Protein AF-0000000069286646 (afdb_homodimer)

Structure (mmCIF, N/CA/C/O backbone):
data_AF-0000000069286646-model_v1
#
loop_
_entity.id
_entity.type
_entity.pdbx_description
1 polymer 'PARP catalytic domain-containing protein'
#
loop_
_atom_site.group_PDB
_atom_site.id
_atom_site.type_symbol
_atom_site.label_atom_id
_atom_site.label_alt_id
_atom_site.label_comp_id
_atom_site.label_asym_id
_atom_site.label_entity_id
_atom_site.label_seq_id
_atom_site.pdbx_PDB_ins_code
_atom_site.Cartn_x
_atom_site.Cartn_y
_atom_site.Cartn_z
_atom_site.occupancy
_atom_site.B_iso_or_equiv
_atom_site.auth_seq_id
_atom_site.auth_comp_id
_atom_site.auth_asym_id
_atom_site.auth_atom_id
_atom_site.pdbx_PDB_model_num
ATOM 1 N N . MET A 1 1 ? -66.562 4.367 2.555 1 29.69 1 MET A N 1
ATOM 2 C CA . MET A 1 1 ? -65.75 4.316 1.352 1 29.69 1 MET A CA 1
ATOM 3 C C . MET A 1 1 ? -64.25 4.445 1.699 1 29.69 1 MET A C 1
ATOM 5 O O . MET A 1 1 ? -63.844 5.438 2.305 1 29.69 1 MET A O 1
ATOM 9 N N . PRO A 1 2 ? -63.5 3.375 1.926 1 36.94 2 PRO A N 1
ATOM 10 C CA . PRO A 1 2 ? -62.188 3.35 2.562 1 36.94 2 PRO A CA 1
ATOM 11 C C . PRO A 1 2 ? -61.094 4.027 1.721 1 36.94 2 PRO A C 1
ATOM 13 O O . PRO A 1 2 ? -61.25 4.113 0.497 1 36.94 2 PRO A O 1
ATOM 16 N N . PRO A 1 3 ? -60.281 4.988 2.328 1 35.75 3 PRO A N 1
ATOM 17 C CA . PRO A 1 3 ? -59.344 5.766 1.543 1 35.75 3 PRO A CA 1
ATOM 18 C C . PRO A 1 3 ? -58.375 4.887 0.729 1 35.75 3 PRO A C 1
ATOM 20 O O . PRO A 1 3 ? -58.156 3.727 1.084 1 35.75 3 PRO A O 1
ATOM 23 N N . SER A 1 4 ? -58.281 5.164 -0.594 1 30.3 4 SER A N 1
ATOM 24 C CA . SER A 1 4 ? -57.438 4.504 -1.596 1 30.3 4 SER A CA 1
ATOM 25 C C . SER A 1 4 ? -55.969 4.469 -1.164 1 30.3 4 SER A C 1
ATOM 27 O O . SER A 1 4 ? -55.469 5.449 -0.625 1 30.3 4 SER A O 1
ATOM 29 N N . LYS A 1 5 ? -55.375 3.225 -0.981 1 33.16 5 LYS A N 1
ATOM 30 C CA . LYS A 1 5 ? -54 2.873 -0.742 1 33.16 5 LYS A CA 1
ATOM 31 C C . LYS A 1 5 ? -53.062 3.59 -1.722 1 33.16 5 LYS A C 1
ATOM 33 O O . LYS A 1 5 ? -53.188 3.432 -2.938 1 33.16 5 LYS A O 1
ATOM 38 N N . GLY A 1 6 ? -52.625 4.828 -1.376 1 28.7 6 GLY A N 1
ATOM 39 C CA . GLY A 1 6 ? -51.656 5.543 -2.18 1 28.7 6 GLY A CA 1
ATOM 40 C C . GLY A 1 6 ? -50.469 4.684 -2.58 1 28.7 6 GLY A C 1
ATOM 41 O O . GLY A 1 6 ? -49.938 3.922 -1.766 1 28.7 6 GLY A O 1
ATOM 42 N N . GLU A 1 7 ? -50.375 4.27 -3.869 1 31.58 7 GLU A N 1
ATOM 43 C CA . GLU A 1 7 ? -49.281 3.564 -4.543 1 31.58 7 GLU A CA 1
ATOM 44 C C . GLU A 1 7 ? -47.938 4.219 -4.246 1 31.58 7 GLU A C 1
ATOM 46 O O . GLU A 1 7 ? -47.719 5.395 -4.551 1 31.58 7 GLU A O 1
ATOM 51 N N . ASN A 1 8 ? -47.312 3.914 -3.111 1 29.62 8 ASN A N 1
ATOM 52 C CA . ASN A 1 8 ? -45.938 4.289 -2.879 1 29.62 8 ASN A CA 1
ATOM 53 C C . ASN A 1 8 ? -45.062 3.961 -4.082 1 29.62 8 ASN A C 1
ATOM 55 O O . ASN A 1 8 ? -44.938 2.799 -4.477 1 29.62 8 ASN A O 1
ATOM 59 N N . GLY A 1 9 ? -45 4.844 -5.098 1 28.73 9 GLY A N 1
ATOM 60 C CA . GLY A 1 9 ? -44.094 4.75 -6.234 1 28.73 9 GLY A CA 1
ATOM 61 C C . GLY A 1 9 ? -42.688 4.375 -5.84 1 28.73 9 GLY A C 1
ATOM 62 O O . GLY A 1 9 ? -42.062 5.043 -5.008 1 28.73 9 GLY A O 1
ATOM 63 N N . ALA A 1 10 ? -42.344 3.086 -5.859 1 32.06 10 ALA A N 1
ATOM 64 C CA . ALA A 1 10 ? -40.969 2.58 -5.738 1 32.06 10 ALA A CA 1
ATOM 65 C C . ALA A 1 10 ? -40 3.402 -6.582 1 32.06 10 ALA A C 1
ATOM 67 O O . ALA A 1 10 ? -40.219 3.557 -7.789 1 32.06 10 ALA A O 1
ATOM 68 N N . GLN A 1 11 ? -39.469 4.434 -6.027 1 28.91 11 GLN A N 1
ATOM 69 C CA . GLN A 1 11 ? -38.438 5.168 -6.734 1 28.91 11 GLN A CA 1
ATOM 70 C C . GLN A 1 11 ? -37.469 4.219 -7.434 1 28.91 11 GLN A C 1
ATOM 72 O O . GLN A 1 11 ? -37.062 3.195 -6.871 1 28.91 11 GLN A O 1
ATOM 77 N N . PRO A 1 12 ? -37.406 4.199 -8.758 1 31.78 12 PRO A N 1
ATOM 78 C CA . PRO A 1 12 ? -36.5 3.352 -9.508 1 31.78 12 PRO A CA 1
ATOM 79 C C . PRO A 1 12 ? -35.062 3.402 -8.961 1 31.78 12 PRO A C 1
ATOM 81 O O . PRO A 1 12 ? -34.594 4.469 -8.562 1 31.78 12 PRO A O 1
ATOM 84 N N . HIS A 1 13 ? -34.594 2.436 -8.258 1 32.22 13 HIS A N 1
ATOM 85 C CA . HIS A 1 13 ? -33.188 2.268 -7.852 1 32.22 13 HIS A CA 1
ATOM 86 C C . HIS A 1 13 ? -32.25 2.537 -9.016 1 32.22 13 HIS A C 1
ATOM 88 O O . HIS A 1 13 ? -32.312 1.85 -10.039 1 32.22 13 HIS A O 1
ATOM 94 N N . CYS A 1 14 ? -31.906 3.721 -9.312 1 31.14 14 CYS A N 1
ATOM 95 C CA . CYS A 1 14 ? -30.922 4.07 -10.328 1 31.14 14 CYS A CA 1
ATOM 96 C C . CYS A 1 14 ? -29.719 3.133 -10.266 1 31.14 14 CYS A C 1
ATOM 98 O O . CYS A 1 14 ? -29.062 3.033 -9.234 1 31.14 14 CYS A O 1
ATOM 100 N N . LYS A 1 15 ? -29.656 2.109 -11.07 1 36.81 15 LYS A N 1
ATOM 101 C CA . LYS A 1 15 ? -28.531 1.194 -11.281 1 36.81 15 LYS A CA 1
ATOM 102 C C . LYS A 1 15 ? -27.219 1.956 -11.438 1 36.81 15 LYS A C 1
ATOM 104 O O . LYS A 1 15 ? -27.094 2.807 -12.32 1 36.81 15 LYS A O 1
ATOM 109 N N . ARG A 1 16 ? -26.484 2.174 -10.43 1 43.97 16 ARG A N 1
ATOM 110 C CA . ARG A 1 16 ? -25.156 2.789 -10.508 1 43.97 16 ARG A CA 1
ATOM 111 C C . ARG A 1 16 ? -24.328 2.162 -11.633 1 43.97 16 ARG A C 1
ATOM 113 O O . ARG A 1 16 ? -24.297 0.939 -11.766 1 43.97 16 ARG A O 1
ATOM 120 N N . PRO A 1 17 ? -23.922 2.959 -12.586 1 45.06 17 PRO A N 1
ATOM 121 C CA . PRO A 1 17 ? -23.141 2.4 -13.695 1 45.06 17 PRO A CA 1
ATOM 122 C C . PRO A 1 17 ? -21.875 1.687 -13.234 1 45.06 17 PRO A C 1
ATOM 124 O O . PRO A 1 17 ? -21.312 2.039 -12.195 1 45.06 17 PRO A O 1
ATOM 127 N N . LYS A 1 18 ? -21.578 0.561 -13.836 1 53 18 LYS A N 1
ATOM 128 C CA . LYS A 1 18 ? -20.359 -0.214 -13.664 1 53 18 LYS A CA 1
ATOM 129 C C . LYS A 1 18 ? -19.125 0.664 -13.836 1 53 18 LYS A C 1
ATOM 131 O O . LYS A 1 18 ? -19.062 1.48 -14.758 1 53 18 LYS A O 1
ATOM 136 N N . PRO A 1 19 ? -18.375 0.766 -12.836 1 45.94 19 PRO A N 1
ATOM 137 C CA . PRO A 1 19 ? -17.156 1.568 -12.984 1 45.94 19 PRO A CA 1
ATOM 138 C C . PRO A 1 19 ? -16.328 1.176 -14.211 1 45.94 19 PRO A C 1
ATOM 140 O O . PRO A 1 19 ? -16.188 -0.013 -14.508 1 45.94 19 PRO A O 1
ATOM 143 N N . SER A 1 20 ? -16.297 2.107 -15.219 1 48.03 20 SER A N 1
ATOM 144 C CA . SER A 1 20 ? -15.484 1.893 -16.406 1 48.03 20 SER A CA 1
ATOM 145 C C . SER A 1 20 ? -14 1.916 -16.062 1 48.03 20 SER A C 1
ATOM 147 O O . SER A 1 20 ? -13.562 2.717 -15.242 1 48.03 20 SER A O 1
ATOM 149 N N . PRO A 1 21 ? -13.297 0.926 -16.484 1 44.78 21 PRO A N 1
ATOM 150 C CA . PRO A 1 21 ? -11.852 0.918 -16.266 1 44.78 21 PRO A CA 1
ATOM 151 C C . PRO A 1 21 ? -11.156 2.133 -16.875 1 44.78 21 PRO A C 1
ATOM 153 O O . PRO A 1 21 ? -10.68 2.068 -18.016 1 44.78 21 PRO A O 1
ATOM 156 N N . VAL A 1 22 ? -11.656 3.391 -16.812 1 47 22 VAL A N 1
ATOM 157 C CA . VAL A 1 22 ? -11.023 4.52 -17.484 1 47 22 VAL A CA 1
ATOM 158 C C . VAL A 1 22 ? -9.641 4.773 -16.875 1 47 22 VAL A C 1
ATOM 160 O O . VAL A 1 22 ? -9.492 4.797 -15.648 1 47 22 VAL A O 1
ATOM 163 N N . ILE A 1 23 ? -8.492 4.766 -17.75 1 49.28 23 ILE A N 1
ATOM 164 C CA . ILE A 1 23 ? -7.039 4.82 -17.609 1 49.28 23 ILE A CA 1
ATOM 165 C C . ILE A 1 23 ? -6.625 6.164 -17.016 1 49.28 23 ILE A C 1
ATOM 167 O O . ILE A 1 23 ? -5.781 6.219 -16.109 1 49.28 23 ILE A O 1
ATOM 171 N N . ALA A 1 24 ? -6.82 7.41 -17.828 1 51.88 24 ALA A N 1
ATOM 172 C CA . ALA A 1 24 ? -5.977 8.578 -17.594 1 51.88 24 ALA A CA 1
ATOM 173 C C . ALA A 1 24 ? -6.516 9.422 -16.438 1 51.88 24 ALA A C 1
ATOM 175 O O . ALA A 1 24 ? -7.715 9.711 -16.375 1 51.88 24 ALA A O 1
ATOM 176 N N . SER A 1 25 ? -5.738 9.445 -15.25 1 64.75 25 SER A N 1
ATOM 177 C CA . SER A 1 25 ? -6.203 10.352 -14.195 1 64.75 25 SER A CA 1
ATOM 178 C C . SER A 1 25 ? -5.691 11.766 -14.43 1 64.75 25 SER A C 1
ATOM 180 O O . SER A 1 25 ? -4.484 12 -14.477 1 64.75 25 SER A O 1
ATOM 182 N N . ALA A 1 26 ? -6.555 12.711 -14.914 1 80.81 26 ALA A N 1
ATOM 183 C CA . ALA A 1 26 ? -6.223 14.133 -14.992 1 80.81 26 ALA A CA 1
ATOM 184 C C . ALA A 1 26 ? -5.867 14.688 -13.617 1 80.81 26 ALA A C 1
ATOM 186 O O . ALA A 1 26 ? -6.363 14.203 -12.594 1 80.81 26 ALA A O 1
ATOM 187 N N . LEU A 1 27 ? -4.875 15.555 -13.648 1 89.12 27 LEU A N 1
ATOM 188 C CA . LEU A 1 27 ? -4.547 16.234 -12.398 1 89.12 27 LEU A CA 1
ATOM 189 C C . LEU A 1 27 ? -5.742 17.016 -11.875 1 89.12 27 LEU A C 1
ATOM 191 O O . LEU A 1 27 ? -6.605 17.438 -12.648 1 89.12 27 LEU A O 1
ATOM 195 N N . PRO A 1 28 ? -5.801 17.234 -10.57 1 90.69 28 PRO A N 1
ATOM 196 C CA . PRO A 1 28 ? -6.895 18.031 -10.023 1 90.69 28 PRO A CA 1
ATOM 197 C C . PRO A 1 28 ? -6.93 19.453 -10.602 1 90.69 28 PRO A C 1
ATOM 199 O O . PRO A 1 28 ? -5.883 20.094 -10.734 1 90.69 28 PRO A O 1
ATOM 202 N N . VAL A 1 29 ? -8.094 19.938 -10.859 1 88.56 29 VAL A N 1
ATOM 203 C CA . VAL A 1 29 ? -8.281 21.234 -11.516 1 88.56 29 VAL A CA 1
ATOM 204 C C . VAL A 1 29 ? -7.867 22.359 -10.562 1 88.56 29 VAL A C 1
ATOM 206 O O . VAL A 1 29 ? -7.5 23.453 -11.008 1 88.56 29 VAL A O 1
ATOM 209 N N . TYR A 1 30 ? -7.934 22.125 -9.297 1 91.5 30 TYR A N 1
ATOM 210 C CA . TYR A 1 30 ? -7.645 23.172 -8.328 1 91.5 30 TYR A CA 1
ATOM 211 C C . TYR A 1 30 ? -6.145 23.266 -8.055 1 91.5 30 TYR A C 1
ATOM 213 O O . TYR A 1 30 ? -5.699 24.125 -7.293 1 91.5 30 TYR A O 1
ATOM 221 N N . TRP A 1 31 ? -5.383 22.328 -8.609 1 94.06 31 TRP A N 1
ATOM 222 C CA . TRP A 1 31 ? -3.932 22.453 -8.516 1 94.06 31 TRP A CA 1
ATOM 223 C C . TRP A 1 31 ? -3.434 23.641 -9.344 1 94.06 31 TRP A C 1
ATOM 225 O O . TRP A 1 31 ? -4.055 24.016 -10.336 1 94.06 31 TRP A O 1
ATOM 235 N N . SER A 1 32 ? -2.354 24.266 -8.938 1 92.5 32 SER A N 1
ATOM 236 C CA . SER A 1 32 ? -1.838 25.453 -9.609 1 92.5 32 SER A CA 1
ATOM 237 C C . SER A 1 32 ? -0.582 25.141 -10.414 1 92.5 32 SER A C 1
ATOM 239 O O . SER A 1 32 ? -0.236 25.875 -11.344 1 92.5 32 SER A O 1
ATOM 241 N N . THR A 1 33 ? 0.079 24.031 -10.062 1 91.5 33 THR A N 1
ATOM 242 C CA . THR A 1 33 ? 1.318 23.688 -10.75 1 91.5 33 THR A CA 1
ATOM 243 C C . THR A 1 33 ? 1.026 22.984 -12.078 1 91.5 33 THR A C 1
ATOM 245 O O . THR A 1 33 ? 0.378 21.938 -12.102 1 91.5 33 THR A O 1
ATOM 248 N N . ALA A 1 34 ? 1.537 23.547 -13.094 1 89 34 ALA A N 1
ATOM 249 C CA . ALA A 1 34 ? 1.369 22.922 -14.406 1 89 34 ALA A CA 1
ATOM 250 C C . ALA A 1 34 ? 2.174 21.641 -14.508 1 89 34 ALA A C 1
ATOM 252 O O . ALA A 1 34 ? 3.234 21.5 -13.898 1 89 34 ALA A O 1
ATOM 253 N N . PRO A 1 35 ? 1.698 20.719 -15.312 1 84.19 35 PRO A N 1
ATOM 254 C CA . PRO A 1 35 ? 2.338 19.391 -15.406 1 84.19 35 PRO A CA 1
ATOM 255 C C . PRO A 1 35 ? 3.822 19.484 -15.758 1 84.19 35 PRO A C 1
ATOM 257 O O . PRO A 1 35 ? 4.621 18.672 -15.289 1 84.19 35 PRO A O 1
ATOM 260 N N . ASP A 1 36 ? 4.215 20.453 -16.469 1 85.56 36 ASP A N 1
ATOM 261 C CA . ASP A 1 36 ? 5.598 20.578 -16.906 1 85.56 36 ASP A CA 1
ATOM 262 C C . ASP A 1 36 ? 6.398 21.484 -15.992 1 85.56 36 ASP A C 1
ATOM 264 O O . ASP A 1 36 ? 7.57 21.766 -16.25 1 85.56 36 ASP A O 1
ATOM 268 N N . GLN A 1 37 ? 5.809 21.969 -14.93 1 89.19 37 GLN A N 1
ATOM 269 C CA . GLN A 1 37 ? 6.453 22.969 -14.086 1 89.19 37 GLN A CA 1
ATOM 270 C C . GLN A 1 37 ? 6.746 22.406 -12.695 1 89.19 37 GLN A C 1
ATOM 272 O O . GLN A 1 37 ? 7.121 23.141 -11.789 1 89.19 37 GLN A O 1
ATOM 277 N N . PHE A 1 38 ? 6.539 21.125 -12.516 1 88.06 38 PHE A N 1
ATOM 278 C CA . PHE A 1 38 ? 6.883 20.547 -11.227 1 88.06 38 PHE A CA 1
ATOM 279 C C . PHE A 1 38 ? 8.391 20.578 -11.008 1 88.06 38 PHE A C 1
ATOM 281 O O . PHE A 1 38 ? 9.164 20.328 -11.938 1 88.06 38 PHE A O 1
ATOM 288 N N . PRO A 1 39 ? 8.805 20.875 -9.797 1 86.12 39 PRO A N 1
ATOM 289 C CA . PRO A 1 39 ? 10.227 20.828 -9.477 1 86.12 39 PRO A CA 1
ATOM 290 C C . PRO A 1 39 ? 10.828 19.438 -9.664 1 86.12 39 PRO A C 1
ATOM 292 O O . PRO A 1 39 ? 10.086 18.469 -9.875 1 86.12 39 PRO A O 1
ATOM 295 N N . SER A 1 40 ? 12.133 19.344 -9.555 1 77.75 40 SER A N 1
ATOM 296 C CA . SER A 1 40 ? 12.852 18.094 -9.805 1 77.75 40 SER A CA 1
ATOM 297 C C . SER A 1 40 ? 12.516 17.047 -8.742 1 77.75 40 SER A C 1
ATOM 299 O O . SER A 1 40 ? 12.617 15.836 -9 1 77.75 40 SER A O 1
ATOM 301 N N . GLN A 1 41 ? 12.031 17.578 -7.668 1 82.81 41 GLN A N 1
ATOM 302 C CA . GLN A 1 41 ? 11.711 16.625 -6.609 1 82.81 41 GLN A CA 1
ATOM 303 C C . GLN A 1 41 ? 10.398 15.906 -6.902 1 82.81 41 GLN A C 1
ATOM 305 O O . GLN A 1 41 ? 10.062 14.922 -6.242 1 82.81 41 GLN A O 1
ATOM 310 N N . GLY A 1 42 ? 9.617 16.406 -7.824 1 84.5 42 GLY A N 1
ATOM 311 C CA . GLY A 1 42 ? 8.453 15.688 -8.312 1 84.5 42 GLY A CA 1
ATOM 312 C C . GLY A 1 42 ? 7.16 16.141 -7.672 1 84.5 42 GLY A C 1
ATOM 313 O O . GLY A 1 42 ? 6.082 15.648 -8.016 1 84.5 42 GLY A O 1
ATOM 314 N N . TRP A 1 43 ? 7.25 17.031 -6.719 1 91.25 43 TRP A N 1
ATOM 315 C CA . TRP A 1 43 ? 6.066 17.578 -6.055 1 91.25 43 TRP A CA 1
ATOM 316 C C . TRP A 1 43 ? 6.277 19.047 -5.684 1 91.25 43 TRP A C 1
ATOM 318 O O . TRP A 1 43 ? 7.41 19.531 -5.664 1 91.25 43 TRP A O 1
ATOM 328 N N . ALA A 1 44 ? 5.191 19.75 -5.461 1 94.56 44 ALA A N 1
ATOM 329 C CA . ALA A 1 44 ? 5.246 21.172 -5.176 1 94.56 44 ALA A CA 1
ATOM 330 C C . ALA A 1 44 ? 4.465 21.516 -3.91 1 94.56 44 ALA A C 1
ATOM 332 O O . ALA A 1 44 ? 3.451 20.875 -3.611 1 94.56 44 ALA A O 1
ATOM 333 N N . LEU A 1 45 ? 4.973 22.453 -3.182 1 95.44 45 LEU A N 1
ATOM 334 C CA . LEU A 1 45 ? 4.285 23.094 -2.061 1 95.44 45 LEU A CA 1
ATOM 335 C C . LEU A 1 45 ? 3.809 24.484 -2.432 1 95.44 45 LEU A C 1
ATOM 337 O O . LEU A 1 45 ? 4.625 25.391 -2.668 1 95.44 45 LEU A O 1
ATOM 341 N N . VAL A 1 46 ? 2.564 24.594 -2.482 1 96.12 46 VAL A N 1
ATOM 342 C CA . VAL A 1 46 ? 1.988 25.891 -2.826 1 96.12 46 VAL A CA 1
ATOM 343 C C . VAL A 1 46 ? 1.552 26.625 -1.556 1 96.12 46 VAL A C 1
ATOM 345 O O . VAL A 1 46 ? 0.63 26.188 -0.866 1 96.12 46 VAL A O 1
ATOM 348 N N . ASN A 1 47 ? 2.195 27.688 -1.31 1 96.56 47 ASN A N 1
ATOM 349 C CA . ASN A 1 47 ? 1.828 28.5 -0.151 1 96.56 47 ASN A CA 1
ATOM 350 C C . ASN A 1 47 ? 0.434 29.094 -0.305 1 96.56 47 ASN A C 1
ATOM 352 O O . ASN A 1 47 ? 0.181 29.859 -1.24 1 96.56 47 ASN A O 1
ATOM 356 N N . VAL A 1 48 ? -0.447 28.797 0.63 1 96.69 48 VAL A N 1
ATOM 357 C CA . VAL A 1 48 ? -1.814 29.297 0.516 1 96.69 48 VAL A CA 1
ATOM 358 C C . VAL A 1 48 ? -2.135 30.203 1.7 1 96.69 48 VAL A C 1
ATOM 360 O O . VAL A 1 48 ? -3.303 30.5 1.971 1 96.69 48 VAL A O 1
ATOM 363 N N . THR A 1 49 ? -1.185 30.609 2.416 1 96.06 49 THR A N 1
ATOM 364 C CA . THR A 1 49 ? -1.37 31.484 3.566 1 96.06 49 THR A CA 1
ATOM 365 C C . THR A 1 49 ? -2.068 32.781 3.152 1 96.06 49 THR A C 1
ATOM 367 O O . THR A 1 49 ? -2.857 33.344 3.918 1 96.06 49 THR A O 1
ATOM 370 N N . GLY A 1 50 ? -1.81 33.25 2.006 1 94.12 50 GLY A N 1
ATOM 371 C CA . GLY A 1 50 ? -2.412 34.5 1.53 1 94.12 50 GLY A CA 1
ATOM 372 C C . GLY A 1 50 ? -3.625 34.25 0.647 1 94.12 50 GLY A C 1
ATOM 373 O O . GLY A 1 50 ? -4.199 35.219 0.115 1 94.12 50 GLY A O 1
ATOM 374 N N . ASN A 1 51 ? -3.998 33.062 0.47 1 95.25 51 ASN A N 1
ATOM 375 C CA . ASN A 1 51 ? -5.156 32.75 -0.361 1 95.25 51 ASN A CA 1
ATOM 376 C C . ASN A 1 51 ? -6.461 33.125 0.332 1 95.25 51 ASN A C 1
ATOM 378 O O . ASN A 1 51 ? -6.809 32.562 1.37 1 95.25 51 ASN A O 1
ATOM 382 N N . PRO A 1 52 ? -7.191 34.062 -0.162 1 94.56 52 PRO A N 1
ATOM 383 C CA . PRO A 1 52 ? -8.344 34.625 0.55 1 94.56 52 PRO A CA 1
ATOM 384 C C . PRO A 1 52 ? -9.516 33.656 0.626 1 94.56 52 PRO A C 1
ATOM 386 O O . PRO A 1 52 ? -10.445 33.844 1.41 1 94.56 52 PRO A O 1
ATOM 389 N N . PHE A 1 53 ? -9.531 32.656 -0.148 1 92.88 53 PHE A N 1
ATOM 390 C CA . PHE A 1 53 ? -10.648 31.719 -0.152 1 92.88 53 PHE A CA 1
ATOM 391 C C . PHE A 1 53 ? -10.305 30.484 0.669 1 92.88 53 PHE A C 1
ATOM 393 O O . PHE A 1 53 ? -11.078 30.078 1.538 1 92.88 53 PHE A O 1
ATOM 400 N N . LEU A 1 54 ? -9.148 29.969 0.449 1 95.12 54 LEU A N 1
ATOM 401 C CA . LEU A 1 54 ? -8.789 28.688 1.051 1 95.12 54 LEU A CA 1
ATOM 402 C C . LEU A 1 54 ? -8.312 28.875 2.488 1 95.12 54 LEU A C 1
ATOM 404 O O . LEU A 1 54 ? -8.641 28.078 3.367 1 95.12 54 LEU A O 1
ATOM 408 N N . PHE A 1 55 ? -7.582 29.891 2.768 1 96.69 55 PHE A N 1
ATOM 409 C CA . PHE A 1 55 ? -6.957 30.062 4.074 1 96.69 55 PHE A CA 1
ATOM 410 C C . PHE A 1 55 ? -8.016 30.203 5.164 1 96.69 55 PHE A C 1
ATOM 412 O O . PHE A 1 55 ? -7.906 29.594 6.227 1 96.69 55 PHE A O 1
ATOM 419 N N . PRO A 1 56 ? -9.102 30.984 4.945 1 95.31 56 PRO A N 1
ATOM 420 C CA . PRO A 1 56 ? -10.148 31.062 5.969 1 95.31 56 PRO A CA 1
ATOM 421 C C . PRO A 1 56 ? -10.797 29.719 6.258 1 95.31 56 PRO A C 1
ATOM 423 O O . PRO A 1 56 ? -11.172 29.438 7.402 1 95.31 56 PRO A O 1
ATOM 426 N N . VAL A 1 57 ? -10.922 28.922 5.266 1 94.06 57 VAL A N 1
ATOM 427 C CA . VAL A 1 57 ? -11.508 27.594 5.457 1 94.06 57 VAL A CA 1
ATOM 428 C C . VAL A 1 57 ? -10.578 26.734 6.324 1 94.06 57 VAL A C 1
ATOM 430 O O . VAL A 1 57 ? -11.031 26.062 7.25 1 94.06 57 VAL A O 1
ATOM 433 N N . LEU A 1 58 ? -9.297 26.797 6.035 1 95.38 58 LEU A N 1
ATOM 434 C CA . LEU A 1 58 ? -8.305 26.062 6.812 1 95.38 58 LEU A CA 1
ATOM 435 C C . LEU A 1 58 ? -8.25 26.562 8.25 1 95.38 58 LEU A C 1
ATOM 437 O O . LEU A 1 58 ? -8.078 25.781 9.18 1 95.38 58 LEU A O 1
ATOM 441 N N . GLN A 1 59 ? -8.43 27.859 8.422 1 94.06 59 GLN A N 1
ATOM 442 C CA . GLN A 1 59 ? -8.477 28.438 9.758 1 94.06 59 GLN A CA 1
ATOM 443 C C . GLN A 1 59 ? -9.648 27.891 10.562 1 94.06 59 GLN A C 1
ATOM 445 O O . GLN A 1 59 ? -9.523 27.625 11.766 1 94.06 59 GLN A O 1
ATOM 450 N N . ARG A 1 60 ? -10.711 27.75 9.891 1 91.44 60 ARG A N 1
ATOM 451 C CA . ARG A 1 60 ? -11.883 27.188 10.562 1 91.44 60 ARG A CA 1
ATOM 452 C C . ARG A 1 60 ? -11.633 25.75 10.977 1 91.44 60 ARG A C 1
ATOM 454 O O . ARG A 1 60 ? -12.102 25.312 12.031 1 91.44 60 ARG A O 1
ATOM 461 N N . CYS A 1 61 ? -10.93 24.984 10.172 1 90.38 61 CYS A N 1
ATOM 462 C CA . CYS A 1 61 ? -10.57 23.625 10.539 1 90.38 61 CYS A CA 1
ATOM 463 C C . CYS A 1 61 ? -9.781 23.594 11.836 1 90.38 61 CYS A C 1
ATOM 465 O O . CYS A 1 61 ? -10.062 22.781 12.727 1 90.38 61 CYS A O 1
ATOM 467 N N . VAL A 1 62 ? -8.844 24.469 11.938 1 90.5 62 VAL A N 1
ATOM 468 C CA . VAL A 1 62 ? -7.949 24.516 13.094 1 90.5 62 VAL A CA 1
ATOM 469 C C . VAL A 1 62 ? -8.719 25 14.32 1 90.5 62 VAL A C 1
ATOM 471 O O . VAL A 1 62 ? -8.508 24.5 15.43 1 90.5 62 VAL A O 1
ATOM 474 N N . ALA A 1 63 ? -9.625 25.875 14.07 1 83.69 63 ALA A N 1
ATOM 475 C CA . ALA A 1 63 ? -10.359 26.5 15.156 1 83.69 63 ALA A CA 1
ATOM 476 C C . ALA A 1 63 ? -11.516 25.625 15.633 1 83.69 63 ALA A C 1
ATOM 478 O O . ALA A 1 63 ? -12.039 25.812 16.734 1 83.69 63 ALA A O 1
ATOM 479 N N . ALA A 1 64 ? -11.984 24.766 14.734 1 75.44 64 ALA A N 1
ATOM 480 C CA . ALA A 1 64 ? -13.18 23.984 15.023 1 75.44 64 ALA A CA 1
ATOM 481 C C . ALA A 1 64 ? -12.953 23.047 16.203 1 75.44 64 ALA A C 1
ATOM 483 O O . ALA A 1 64 ? -13.898 22.469 16.734 1 75.44 64 ALA A O 1
ATOM 484 N N . THR A 1 65 ? -11.797 22.906 16.672 1 64.75 65 THR A N 1
ATOM 485 C CA . THR A 1 65 ? -11.578 22.047 17.828 1 64.75 65 THR A CA 1
ATOM 486 C C . THR A 1 65 ? -12.234 22.625 19.078 1 64.75 65 THR A C 1
ATOM 488 O O . THR A 1 65 ? -12.125 23.828 19.344 1 64.75 65 THR A O 1
ATOM 491 N N . GLN A 1 66 ? -13.25 21.906 19.609 1 59.16 66 GLN A N 1
ATOM 492 C CA . GLN A 1 66 ? -13.914 22.359 20.828 1 59.16 66 GLN A CA 1
ATOM 493 C C . GLN A 1 66 ? -12.906 22.688 21.906 1 59.16 66 GLN A C 1
ATOM 495 O O . GLN A 1 66 ? -12.055 21.859 22.25 1 59.16 66 GLN A O 1
ATOM 500 N N . GLN A 1 67 ? -12.961 23.938 22.25 1 57.38 67 GLN A N 1
ATOM 5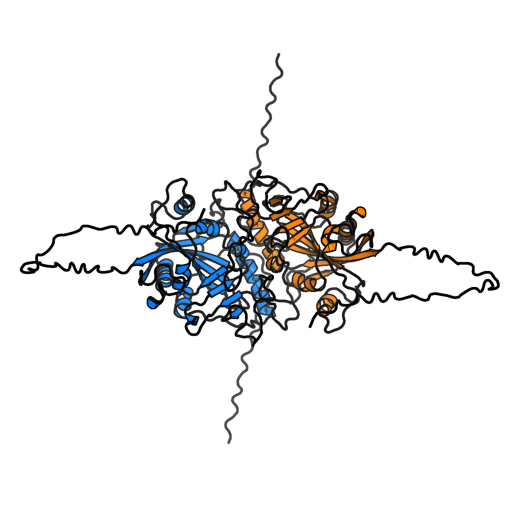01 C CA . GLN A 1 67 ? -12.062 24.5 23.25 1 57.38 67 GLN A CA 1
ATOM 502 C C . GLN A 1 67 ? -11.977 23.594 24.484 1 57.38 67 GLN A C 1
ATOM 504 O O . GLN A 1 67 ? -10.898 23.422 25.062 1 57.38 67 GLN A O 1
ATOM 509 N N . ASP A 1 68 ? -13.156 23.047 24.719 1 56.19 68 ASP A N 1
ATOM 510 C CA . ASP A 1 68 ? -13.227 22.297 25.969 1 56.19 68 ASP A CA 1
ATOM 511 C C . ASP A 1 68 ? -12.484 20.969 25.844 1 56.19 68 ASP A C 1
ATOM 513 O O . ASP A 1 68 ? -12.172 20.328 26.844 1 56.19 68 ASP A O 1
ATOM 517 N N . TRP A 1 69 ? -12.086 20.719 24.641 1 61.41 69 TRP A N 1
ATOM 518 C CA . TRP A 1 69 ? -11.477 19.406 24.453 1 61.41 69 TRP A CA 1
ATOM 519 C C . TRP A 1 69 ? -9.961 19.516 24.297 1 61.41 69 TRP A C 1
ATOM 521 O O . TRP A 1 69 ? -9.25 18.516 24.328 1 61.41 69 TRP A O 1
ATOM 531 N N . LEU A 1 70 ? -9.57 20.719 24.219 1 61.62 70 LEU A N 1
ATOM 532 C CA . LEU A 1 70 ? -8.148 20.922 24 1 61.62 70 LEU A CA 1
ATOM 533 C C . LEU A 1 70 ? -7.352 20.609 25.266 1 61.62 70 LEU A C 1
ATOM 535 O O . LEU A 1 70 ? -7.734 21.031 26.359 1 61.62 70 LEU A O 1
ATOM 539 N N . GLY A 1 71 ? -6.391 19.922 25.109 1 59.19 71 GLY A N 1
ATOM 540 C CA . GLY A 1 71 ? -5.484 19.578 26.188 1 59.19 71 GLY A CA 1
ATOM 541 C C . GLY A 1 71 ? -6.062 18.547 27.156 1 59.19 71 GLY A C 1
ATOM 542 O O . GLY A 1 71 ? -5.566 18.391 28.266 1 59.19 71 GLY A O 1
ATOM 543 N N . GLN A 1 72 ? -7.293 18.094 26.688 1 58.19 72 GLN A N 1
ATOM 544 C CA . GLN A 1 72 ? -7.883 17.078 27.562 1 58.19 72 GLN A CA 1
ATOM 545 C C . GLN A 1 72 ? -7.66 15.68 27.016 1 58.19 72 GLN A C 1
ATOM 547 O O . GLN A 1 72 ? -7.461 15.508 25.812 1 58.19 72 GLN A O 1
ATOM 552 N N . GLY A 1 73 ? -7.312 14.68 27.844 1 55 73 GLY A N 1
ATOM 553 C CA . GLY A 1 73 ? -7.113 13.281 27.5 1 55 73 GLY A CA 1
ATOM 554 C C . GLY A 1 73 ? -5.875 12.68 28.141 1 55 73 GLY A C 1
ATOM 555 O O . GLY A 1 73 ? -5.02 13.398 28.656 1 55 73 GLY A O 1
ATOM 556 N N . ARG A 1 74 ? -5.969 11.406 28.25 1 48.91 74 ARG A N 1
ATOM 557 C CA . ARG A 1 74 ? -4.891 10.695 28.922 1 48.91 74 ARG A CA 1
ATOM 558 C C . ARG A 1 74 ? -3.537 11.031 28.297 1 48.91 74 ARG A C 1
ATOM 560 O O . ARG A 1 74 ? -2.52 11.047 29 1 48.91 74 ARG A O 1
ATOM 567 N N . ASP A 1 75 ? -3.605 11.414 27 1 46.38 75 ASP A N 1
ATOM 568 C CA . ASP A 1 75 ? -2.35 11.594 26.281 1 46.38 75 ASP A CA 1
ATOM 569 C C . ASP A 1 75 ? -1.968 13.07 26.203 1 46.38 75 ASP A C 1
ATOM 571 O O . ASP A 1 75 ? -0.963 13.422 25.578 1 46.38 75 ASP A O 1
ATOM 575 N N . ALA A 1 76 ? -2.783 13.883 26.828 1 52.56 76 ALA A N 1
ATOM 576 C CA . ALA A 1 76 ? -2.498 15.312 26.734 1 52.56 76 ALA A CA 1
ATOM 577 C C . ALA A 1 76 ? -1.33 15.703 27.641 1 52.56 76 ALA A C 1
ATOM 579 O O . ALA A 1 76 ? -1.344 15.414 28.844 1 52.56 76 ALA A O 1
ATOM 580 N N . SER A 1 77 ? -0.171 15.953 27.047 1 51.28 77 SER A N 1
ATOM 581 C CA . SER A 1 77 ? 1.026 16.312 27.797 1 51.28 77 SER A CA 1
ATOM 582 C C . SER A 1 77 ? 0.876 17.672 28.469 1 51.28 77 SER A C 1
ATOM 584 O O . SER A 1 77 ? 1.556 17.969 29.453 1 51.28 77 SER A O 1
ATOM 586 N N . GLU A 1 78 ? 0.063 18.594 27.969 1 59.41 78 GLU A N 1
ATOM 587 C CA . GLU A 1 78 ? -0.076 19.938 28.5 1 59.41 78 GLU A CA 1
ATOM 588 C C . GLU A 1 78 ? -1.538 20.266 28.797 1 59.41 78 GLU A C 1
ATOM 590 O O . GLU A 1 78 ? -2.074 21.25 28.25 1 59.41 78 GLU A O 1
ATOM 595 N N . ALA A 1 79 ? -2.164 19.469 29.531 1 56.31 79 ALA A N 1
ATOM 596 C CA . ALA A 1 79 ? -3.59 19.625 29.797 1 56.31 79 ALA A CA 1
ATOM 597 C C . ALA A 1 79 ? -3.889 21 30.406 1 56.31 79 ALA A C 1
ATOM 599 O O . ALA A 1 79 ? -3.232 21.422 31.359 1 56.31 79 ALA A O 1
ATOM 600 N N . GLY A 1 80 ? -4.738 21.625 29.766 1 59.28 80 GLY A N 1
ATOM 601 C CA . GLY A 1 80 ? -5.293 22.875 30.266 1 59.28 80 GLY A CA 1
ATOM 602 C C . GLY A 1 80 ? -4.387 24.062 30.047 1 59.28 80 GLY A C 1
ATOM 603 O O . GLY A 1 80 ? -4.715 25.188 30.453 1 59.28 80 GLY A O 1
ATOM 604 N N . ALA A 1 81 ? -3.293 23.891 29.344 1 69 81 ALA A N 1
ATOM 605 C CA . ALA A 1 81 ? -2.322 24.969 29.234 1 69 81 ALA A CA 1
ATOM 606 C C . ALA A 1 81 ? -2.662 25.891 28.062 1 69 81 ALA A C 1
ATOM 608 O O . ALA A 1 81 ? -2.279 27.062 28.062 1 69 81 ALA A O 1
ATOM 609 N N . TYR A 1 82 ? -3.357 25.406 27.109 1 80.12 82 TYR A N 1
ATOM 610 C CA . TYR A 1 82 ? -3.725 26.219 25.938 1 80.12 82 TYR A CA 1
ATOM 611 C C . TYR A 1 82 ? -5.215 26.094 25.641 1 80.12 82 TYR A C 1
ATOM 613 O O . TYR A 1 82 ? -5.855 25.125 26.047 1 80.12 82 TYR A O 1
ATOM 621 N N . SER A 1 83 ? -5.844 27.156 25.109 1 79.69 83 SER A N 1
ATOM 622 C CA . SER A 1 83 ? -7.293 27.25 24.969 1 79.69 83 SER A CA 1
ATOM 623 C C . SER A 1 83 ? -7.723 27.25 23.516 1 79.69 83 SER A C 1
ATOM 625 O O . SER A 1 83 ? -8.906 27.094 23.203 1 79.69 83 SER A O 1
ATOM 627 N N . ALA A 1 84 ? -6.75 27.422 22.672 1 86.06 84 ALA A N 1
ATOM 628 C CA . ALA A 1 84 ? -7.117 27.469 21.25 1 86.06 84 ALA A CA 1
ATOM 629 C C . ALA A 1 84 ? -5.93 27.109 20.375 1 86.06 84 ALA A C 1
ATOM 631 O O . ALA A 1 84 ? -4.789 27.062 20.828 1 86.06 84 ALA A O 1
ATOM 632 N N . LEU A 1 85 ? -6.27 26.766 19.172 1 91.06 85 LEU A N 1
ATOM 633 C CA . LEU A 1 85 ? -5.289 26.594 18.094 1 91.06 85 LEU A CA 1
ATOM 634 C C . LEU A 1 85 ? -5.438 27.688 17.047 1 91.06 85 LEU A C 1
ATOM 636 O O . LEU A 1 85 ? -6.559 28.094 16.719 1 91.06 85 LEU A O 1
ATOM 640 N N . GLN A 1 86 ? -4.336 28.188 16.625 1 93.44 86 GLN A N 1
ATOM 641 C CA . GLN A 1 86 ? -4.34 29.266 15.648 1 93.44 86 GLN A CA 1
ATOM 642 C C . GLN A 1 86 ? -3.471 28.922 14.438 1 93.44 86 GLN A C 1
ATOM 644 O O . GLN A 1 86 ? -2.285 28.625 14.586 1 93.44 86 GLN A O 1
ATOM 649 N N . LEU A 1 87 ? -4.086 28.984 13.25 1 96.31 87 LEU A N 1
ATOM 650 C CA . LEU A 1 87 ? -3.346 28.703 12.031 1 96.31 87 LEU A CA 1
ATOM 651 C C . LEU A 1 87 ? -2.35 29.812 11.719 1 96.31 87 LEU A C 1
ATOM 653 O O . LEU A 1 87 ? -2.713 31 11.711 1 96.31 87 LEU A O 1
ATOM 657 N N . ALA A 1 88 ? -1.096 29.484 11.531 1 97.44 88 ALA A N 1
ATOM 658 C CA . ALA A 1 88 ? -0.048 30.469 11.234 1 97.44 88 ALA A CA 1
ATOM 659 C C . ALA A 1 88 ? 0.298 30.469 9.75 1 97.44 88 ALA A C 1
ATOM 661 O O . ALA A 1 88 ? 0.527 31.516 9.156 1 97.44 88 ALA A O 1
ATOM 662 N N . ALA A 1 89 ? 0.39 29.344 9.133 1 98.06 89 ALA A N 1
ATOM 663 C CA . ALA A 1 89 ? 0.704 29.172 7.715 1 98.06 89 ALA A CA 1
ATOM 664 C C . ALA A 1 89 ? 0.126 27.859 7.184 1 98.06 89 ALA A C 1
ATOM 666 O O . ALA A 1 89 ? -0.193 26.953 7.957 1 98.06 89 ALA A O 1
ATOM 667 N N . ALA A 1 90 ? -0.043 27.812 5.887 1 98.06 90 ALA A N 1
ATOM 668 C CA . ALA A 1 90 ? -0.585 26.609 5.266 1 98.06 90 ALA A CA 1
ATOM 669 C C . ALA A 1 90 ? -0.073 26.453 3.836 1 98.06 90 ALA A C 1
ATOM 671 O O . ALA A 1 90 ? 0.255 27.438 3.174 1 98.06 90 ALA A O 1
ATOM 672 N N . TRP A 1 91 ? 0.005 25.234 3.385 1 98 91 TRP A N 1
ATOM 673 C CA . TRP A 1 91 ? 0.437 24.891 2.037 1 98 91 TRP A CA 1
ATOM 674 C C . TRP A 1 91 ? -0.475 23.828 1.432 1 98 91 TRP A C 1
ATOM 676 O O . TRP A 1 91 ? -0.924 22.922 2.129 1 98 91 TRP A O 1
ATOM 686 N N . ARG A 1 92 ? -0.749 23.938 0.176 1 97.56 92 ARG A N 1
ATOM 687 C CA . ARG A 1 92 ? -1.312 22.844 -0.601 1 97.56 92 ARG A CA 1
ATOM 688 C C . ARG A 1 92 ? -0.212 21.969 -1.18 1 97.56 92 ARG A C 1
ATOM 690 O O . ARG A 1 92 ? 0.77 22.469 -1.729 1 97.56 92 ARG A O 1
ATOM 697 N N . ILE A 1 93 ? -0.409 20.734 -1.026 1 97.44 93 ILE A N 1
ATOM 698 C CA . ILE A 1 93 ? 0.555 19.75 -1.523 1 97.44 93 ILE A CA 1
ATOM 699 C C . ILE A 1 93 ? 0.107 19.234 -2.889 1 97.44 93 ILE A C 1
ATOM 701 O O . ILE A 1 93 ? -0.99 18.688 -3.021 1 97.44 93 ILE A O 1
ATOM 705 N N . GLU A 1 94 ? 0.974 19.469 -3.84 1 96.12 94 GLU A N 1
ATOM 706 C CA . GLU A 1 94 ? 0.699 18.984 -5.191 1 96.12 94 GLU A CA 1
ATOM 707 C C . GLU A 1 94 ? 1.733 17.953 -5.629 1 96.12 94 GLU A C 1
ATOM 709 O O . GLU A 1 94 ? 2.859 18.297 -5.984 1 96.12 94 GLU A O 1
ATOM 714 N N . ASN A 1 95 ? 1.336 16.734 -5.52 1 93.12 95 ASN A N 1
ATOM 715 C CA . ASN A 1 95 ? 2.18 15.594 -5.871 1 93.12 95 ASN A CA 1
ATOM 716 C C . ASN A 1 95 ? 1.506 14.695 -6.902 1 93.12 95 ASN A C 1
ATOM 718 O O . ASN A 1 95 ? 0.677 13.852 -6.551 1 93.12 95 ASN A O 1
ATOM 722 N N . PRO A 1 96 ? 1.909 14.82 -8.195 1 90.62 96 PRO A N 1
ATOM 723 C CA . PRO A 1 96 ? 1.216 14.086 -9.25 1 90.62 96 PRO A CA 1
ATOM 724 C C . PRO A 1 96 ? 1.358 12.57 -9.109 1 90.62 96 PRO A C 1
ATOM 726 O O . PRO A 1 96 ? 0.441 11.828 -9.461 1 90.62 96 PRO A O 1
ATOM 729 N N . GLN A 1 97 ? 2.477 12.156 -8.602 1 88.5 97 GLN A N 1
ATOM 730 C CA . GLN A 1 97 ? 2.666 10.719 -8.43 1 88.5 97 GLN A CA 1
ATOM 731 C C . GLN A 1 97 ? 1.734 10.164 -7.359 1 88.5 97 GLN A C 1
ATOM 733 O O . GLN A 1 97 ? 1.125 9.109 -7.547 1 88.5 97 GLN A O 1
ATOM 738 N N . ARG A 1 98 ? 1.634 10.828 -6.301 1 92.19 98 ARG A N 1
ATOM 739 C CA . ARG A 1 98 ? 0.733 10.398 -5.234 1 92.19 98 ARG A CA 1
ATOM 740 C C . ARG A 1 98 ? -0.722 10.484 -5.684 1 92.19 98 ARG A C 1
ATOM 742 O O . ARG A 1 98 ? -1.544 9.648 -5.301 1 92.19 98 ARG A O 1
ATOM 749 N N . TRP A 1 99 ? -0.971 11.477 -6.43 1 93.5 99 TRP A N 1
ATOM 750 C CA . TRP A 1 99 ? -2.318 11.617 -6.973 1 93.5 99 TRP A CA 1
ATOM 751 C C . TRP A 1 99 ? -2.676 10.422 -7.852 1 93.5 99 TRP A C 1
ATOM 753 O O . TRP A 1 99 ? -3.77 9.867 -7.738 1 93.5 99 TRP A O 1
ATOM 763 N N . LYS A 1 100 ? -1.765 10.078 -8.68 1 90.69 100 LYS A N 1
ATOM 764 C CA . LYS A 1 100 ? -1.987 8.93 -9.555 1 90.69 100 LYS A CA 1
ATOM 765 C C . LYS A 1 100 ? -2.236 7.664 -8.734 1 90.69 100 LYS A C 1
ATOM 767 O O . LYS A 1 100 ? -3.174 6.914 -9.016 1 90.69 100 LYS A O 1
ATOM 772 N N . THR A 1 101 ? -1.413 7.449 -7.793 1 92.06 101 THR A N 1
ATOM 773 C CA . THR A 1 101 ? -1.57 6.305 -6.902 1 92.06 101 THR A CA 1
ATOM 774 C C . THR A 1 101 ? -2.916 6.359 -6.188 1 92.06 101 THR A C 1
ATOM 776 O O . THR A 1 101 ? -3.615 5.348 -6.09 1 92.06 101 THR A O 1
ATOM 779 N N . PHE A 1 102 ? -3.262 7.457 -5.711 1 94.88 102 PHE A N 1
ATOM 780 C CA . PHE A 1 102 ? -4.512 7.652 -4.988 1 94.88 102 PHE A CA 1
ATOM 781 C C . PHE A 1 102 ? -5.707 7.379 -5.895 1 94.88 102 PHE A C 1
ATOM 783 O O . PHE A 1 102 ? -6.656 6.703 -5.488 1 94.88 102 PHE A O 1
ATOM 790 N N . CYS A 1 103 ? -5.656 7.82 -7.141 1 93.31 103 CYS A N 1
ATOM 791 C CA . CYS A 1 103 ? -6.742 7.602 -8.094 1 93.31 103 CYS A CA 1
ATOM 792 C C . CYS A 1 103 ? -6.922 6.117 -8.383 1 93.31 103 CYS A C 1
ATOM 794 O O . CYS A 1 103 ? -8.047 5.633 -8.477 1 93.31 103 CYS A O 1
ATOM 796 N N . ALA A 1 104 ? -5.84 5.461 -8.5 1 90.38 104 ALA A N 1
ATOM 797 C CA . ALA A 1 104 ? -5.918 4.02 -8.719 1 90.38 104 ALA A CA 1
ATOM 798 C C . ALA A 1 104 ? -6.574 3.32 -7.531 1 90.38 104 ALA A C 1
ATOM 800 O O . ALA A 1 104 ? -7.391 2.416 -7.711 1 90.38 104 ALA A O 1
ATOM 801 N N . ALA A 1 105 ? -6.211 3.758 -6.379 1 93.31 105 ALA A N 1
ATOM 802 C CA . ALA A 1 105 ? -6.793 3.18 -5.168 1 93.31 105 ALA A CA 1
ATOM 803 C C . ALA A 1 105 ? -8.281 3.49 -5.074 1 93.31 105 ALA A C 1
ATOM 805 O O . ALA A 1 105 ? -9.078 2.639 -4.664 1 93.31 105 ALA A O 1
ATOM 806 N N . ARG A 1 106 ? -8.648 4.715 -5.457 1 94.12 106 ARG A N 1
ATOM 807 C CA . ARG A 1 106 ? -10.062 5.094 -5.516 1 94.12 106 ARG A CA 1
ATOM 808 C C . ARG A 1 106 ? -10.852 4.129 -6.395 1 94.12 106 ARG A C 1
ATOM 810 O O . ARG A 1 106 ? -11.914 3.654 -6 1 94.12 106 ARG A O 1
ATOM 817 N N . ASP A 1 107 ? -10.266 3.879 -7.496 1 90.81 107 ASP A N 1
ATOM 818 C CA . ASP A 1 107 ? -10.938 3.02 -8.469 1 90.81 107 ASP A CA 1
ATOM 819 C C . ASP A 1 107 ? -11.086 1.598 -7.926 1 90.81 107 ASP A C 1
ATOM 821 O O . ASP A 1 107 ? -12.133 0.965 -8.117 1 90.81 107 ASP A O 1
ATOM 825 N N . GLU A 1 108 ? -10.062 1.143 -7.32 1 89.94 108 GLU A N 1
ATOM 826 C CA . GLU A 1 108 ? -10.109 -0.196 -6.738 1 89.94 108 GLU A CA 1
ATOM 827 C C . GLU A 1 108 ? -11.219 -0.304 -5.691 1 89.94 108 GLU A C 1
ATOM 829 O O . GLU A 1 108 ? -11.984 -1.267 -5.691 1 89.94 108 GLU A O 1
ATOM 834 N N . VAL A 1 109 ? -11.289 0.652 -4.82 1 94.12 109 VAL A N 1
ATOM 835 C CA . VAL A 1 109 ? -12.281 0.632 -3.756 1 94.12 109 VAL A CA 1
ATOM 836 C C . VAL A 1 109 ? -13.68 0.785 -4.352 1 94.12 109 VAL A C 1
ATOM 838 O O . VAL A 1 109 ? -14.641 0.183 -3.865 1 94.12 109 VAL A O 1
ATOM 841 N N . ALA A 1 110 ? -13.773 1.57 -5.414 1 92.56 110 ALA A N 1
ATOM 842 C CA . ALA A 1 110 ? -15.062 1.75 -6.074 1 92.56 110 ALA A CA 1
ATOM 843 C C . ALA A 1 110 ? -15.609 0.421 -6.594 1 92.56 110 ALA A C 1
ATOM 845 O O . ALA A 1 110 ? -16.797 0.139 -6.469 1 92.56 110 ALA A O 1
ATOM 846 N N . VAL A 1 111 ? -14.766 -0.35 -7.145 1 88 111 VAL A N 1
ATOM 847 C CA . VAL A 1 111 ? -15.164 -1.666 -7.633 1 88 111 VAL A CA 1
ATOM 848 C C . VAL A 1 111 ? -15.641 -2.527 -6.465 1 88 111 VAL A C 1
ATOM 850 O O . VAL A 1 111 ? -16.672 -3.189 -6.559 1 88 111 VAL A O 1
ATOM 853 N N . ASP A 1 112 ? -14.891 -2.512 -5.402 1 91.56 112 ASP A N 1
ATOM 854 C CA . ASP A 1 112 ? -15.273 -3.273 -4.219 1 91.56 112 ASP A CA 1
ATOM 855 C C . ASP A 1 112 ? -16.625 -2.812 -3.68 1 91.56 112 ASP A C 1
ATOM 857 O O . ASP A 1 112 ? -17.469 -3.635 -3.32 1 91.56 112 ASP A O 1
ATOM 861 N N . MET A 1 113 ? -16.781 -1.493 -3.668 1 92.88 113 MET A N 1
ATOM 862 C CA . MET A 1 113 ? -18.016 -0.925 -3.143 1 92.88 113 MET A CA 1
ATOM 863 C C . MET A 1 113 ? -19.219 -1.349 -3.986 1 92.88 113 MET A C 1
ATOM 865 O O . MET A 1 113 ? -20.312 -1.576 -3.459 1 92.88 113 MET A O 1
ATOM 869 N N . TYR A 1 114 ? -19 -1.385 -5.266 1 87.62 114 TYR A N 1
ATOM 870 C CA . TYR A 1 114 ? -20.047 -1.848 -6.172 1 87.62 114 TYR A CA 1
ATOM 871 C C . TYR A 1 114 ? -20.406 -3.299 -5.883 1 87.62 114 TYR A C 1
ATOM 873 O O . TYR A 1 114 ? -21.594 -3.641 -5.793 1 87.62 114 TYR A O 1
ATOM 881 N N . ARG A 1 115 ? -19.438 -4.07 -5.66 1 85.25 115 ARG A N 1
ATOM 882 C CA . ARG A 1 115 ? -19.641 -5.496 -5.43 1 85.25 115 ARG A CA 1
ATOM 883 C C . ARG A 1 115 ? -20.328 -5.738 -4.082 1 85.25 115 ARG A C 1
ATOM 885 O O . ARG A 1 115 ? -21.141 -6.645 -3.951 1 85.25 115 ARG A O 1
ATOM 892 N N . THR A 1 116 ? -19.984 -4.953 -3.115 1 91.81 116 THR A N 1
ATOM 893 C CA . THR A 1 116 ? -20.5 -5.152 -1.765 1 91.81 116 THR A CA 1
ATOM 894 C C . THR A 1 116 ? -21.812 -4.387 -1.562 1 91.81 116 THR A C 1
ATOM 896 O O . THR A 1 116 ? -22.469 -4.539 -0.536 1 91.81 116 THR A O 1
ATOM 899 N N . ARG A 1 117 ? -22.188 -3.518 -2.525 1 89.81 117 ARG A N 1
ATOM 900 C CA . ARG A 1 117 ? -23.391 -2.693 -2.48 1 89.81 117 ARG A CA 1
ATOM 901 C C . ARG A 1 117 ? -23.375 -1.767 -1.271 1 89.81 117 ARG A C 1
ATOM 903 O O . ARG A 1 117 ? -24.391 -1.604 -0.593 1 89.81 117 ARG A O 1
ATOM 910 N N . ASN A 1 118 ? -22.156 -1.28 -0.973 1 90.44 118 ASN A N 1
ATOM 911 C CA . ASN A 1 118 ? -22 -0.32 0.113 1 90.44 118 ASN A CA 1
ATOM 912 C C . ASN A 1 118 ? -22.609 -0.833 1.413 1 90.44 118 ASN A C 1
ATOM 914 O O . ASN A 1 118 ? -23.438 -0.154 2.025 1 90.44 118 ASN A O 1
ATOM 918 N N . LEU A 1 119 ? -22.188 -1.896 1.824 1 90.19 119 LEU A N 1
ATOM 919 C CA . LEU A 1 119 ? -22.719 -2.607 2.984 1 90.19 119 LEU A CA 1
ATOM 920 C C . LEU A 1 119 ? -22.578 -1.759 4.246 1 90.19 119 LEU A C 1
ATOM 922 O O . LEU A 1 119 ? -23.469 -1.783 5.105 1 90.19 119 LEU A O 1
ATOM 926 N N . SER A 1 120 ? -21.5 -1.006 4.402 1 91.31 120 SER A N 1
ATOM 927 C CA . SER A 1 120 ? -21.234 -0.236 5.613 1 91.31 120 SER A CA 1
ATOM 928 C C . SER A 1 120 ? -22.047 1.056 5.637 1 91.31 120 SER A C 1
ATOM 930 O O . SER A 1 120 ? -22.156 1.702 6.68 1 91.31 120 SER A O 1
ATOM 932 N N . GLY A 1 121 ? -22.547 1.477 4.527 1 92.69 121 GLY A N 1
ATOM 933 C CA . GLY A 1 121 ? -23.219 2.764 4.438 1 92.69 121 GLY A CA 1
ATOM 934 C C . GLY A 1 121 ? -22.266 3.936 4.391 1 92.69 121 GLY A C 1
ATOM 935 O O . GLY A 1 121 ? -21.156 3.816 3.861 1 92.69 121 GLY A O 1
ATOM 936 N N . HIS A 1 122 ? -22.797 5.062 4.816 1 91.44 122 HIS A N 1
ATOM 937 C CA . HIS A 1 122 ? -22 6.281 4.781 1 91.44 122 HIS A CA 1
ATOM 938 C C . HIS A 1 122 ? -21.562 6.695 6.18 1 91.44 122 HIS A C 1
ATOM 940 O O . HIS A 1 122 ? -22.359 6.668 7.117 1 91.44 122 HIS A O 1
ATOM 946 N N . LEU A 1 123 ? -20.297 6.945 6.281 1 88.69 123 LEU A N 1
ATOM 947 C CA . LEU A 1 123 ? -19.812 7.426 7.57 1 88.69 123 LEU A CA 1
ATOM 948 C C . LEU A 1 123 ? -20.281 8.852 7.832 1 88.69 123 LEU A C 1
ATOM 950 O O . LEU A 1 123 ? -20.109 9.734 6.984 1 88.69 123 LEU A O 1
ATOM 954 N N . SER A 1 124 ? -20.812 9.086 8.938 1 85.81 124 SER A N 1
ATOM 955 C CA . SER A 1 124 ? -21.172 10.438 9.359 1 85.81 124 SER A CA 1
ATOM 956 C C . SER A 1 124 ? -20.031 11.102 10.117 1 85.81 124 SER A C 1
ATOM 958 O O . SER A 1 124 ? -19.672 10.656 11.211 1 85.81 124 SER A O 1
ATOM 960 N N . LEU A 1 125 ? -19.531 12.117 9.523 1 85.81 125 LEU A N 1
ATOM 961 C CA . LEU A 1 125 ? -18.531 12.914 10.227 1 85.81 125 LEU A CA 1
ATOM 962 C C . LEU A 1 125 ? -19.203 13.883 11.195 1 85.81 125 LEU A C 1
ATOM 964 O O . LEU A 1 125 ? -20.422 14.078 11.148 1 85.81 125 LEU A O 1
ATOM 968 N N . ARG A 1 126 ? -18.359 14.445 12.008 1 82.88 126 ARG A N 1
ATOM 969 C CA . ARG A 1 126 ? -18.875 15.516 12.859 1 82.88 126 ARG A CA 1
ATOM 970 C C . ARG A 1 126 ? -19.422 16.672 12.016 1 82.88 126 ARG A C 1
ATOM 972 O O . ARG A 1 126 ? -18.828 17.031 11 1 82.88 126 ARG A O 1
ATOM 979 N N . THR A 1 127 ? -20.469 17.219 12.523 1 78.25 127 THR A N 1
ATOM 980 C CA . THR A 1 127 ? -21.219 18.203 11.742 1 78.25 127 THR A CA 1
ATOM 981 C C . THR A 1 127 ? -20.328 19.406 11.391 1 78.25 127 THR A C 1
ATOM 983 O O . THR A 1 127 ? -20.297 19.828 10.242 1 78.25 127 THR A O 1
ATOM 986 N N . ASP A 1 128 ? -19.656 19.922 12.383 1 81.19 128 ASP A N 1
ATOM 987 C CA . ASP A 1 128 ? -18.812 21.094 12.125 1 81.19 128 ASP A CA 1
ATOM 988 C C . ASP A 1 128 ? -17.719 20.766 11.109 1 81.19 128 ASP A C 1
ATOM 990 O O . ASP A 1 128 ? -17.453 21.562 10.203 1 81.19 128 ASP A O 1
ATOM 994 N N . TRP A 1 129 ? -17.234 19.578 11.25 1 85.88 129 TRP A N 1
ATOM 995 C CA . TRP A 1 129 ? -16.156 19.172 10.344 1 85.88 129 TRP A CA 1
ATOM 996 C C . TRP A 1 129 ? -16.688 18.969 8.93 1 85.88 129 TRP A C 1
ATOM 998 O O . TRP A 1 129 ? -16.062 19.422 7.961 1 85.88 129 TRP A O 1
ATOM 1008 N N . SER A 1 130 ? -17.781 18.344 8.836 1 84.94 130 SER A N 1
ATOM 1009 C CA . SER A 1 130 ? -18.391 18.125 7.527 1 84.94 130 SER A CA 1
ATOM 1010 C C . SER A 1 130 ? -18.719 19.438 6.836 1 84.94 130 SER A C 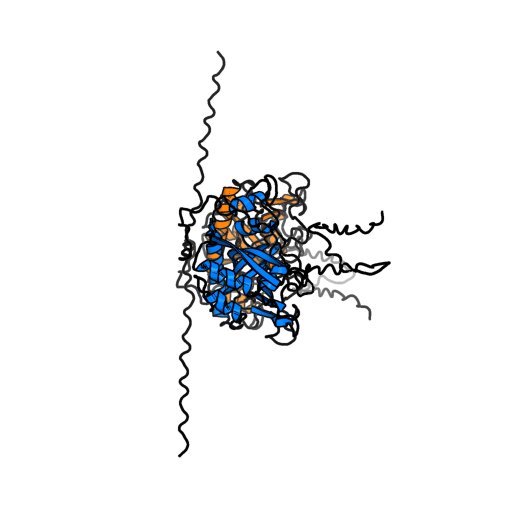1
ATOM 1012 O O . SER A 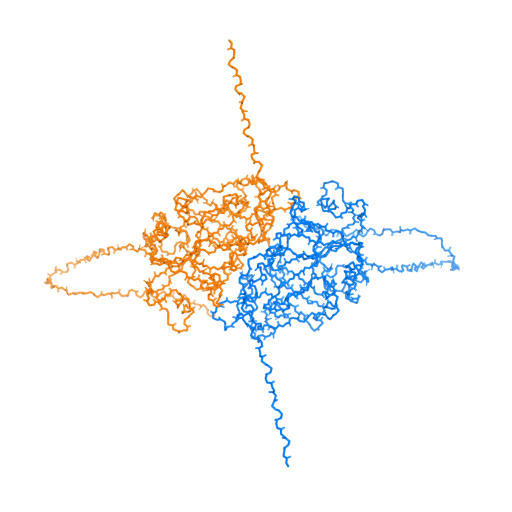1 130 ? -18.516 19.578 5.625 1 84.94 130 SER A O 1
ATOM 1014 N N . ASN A 1 131 ? -19.172 20.406 7.574 1 85.94 131 ASN A N 1
ATOM 1015 C CA . ASN A 1 131 ? -19.5 21.703 7.02 1 85.94 131 ASN A CA 1
ATOM 1016 C C . ASN A 1 131 ? -18.25 22.438 6.52 1 85.94 131 ASN A C 1
ATOM 1018 O O . ASN A 1 131 ? -18.281 23.047 5.449 1 85.94 131 ASN A O 1
ATOM 1022 N N . ILE A 1 132 ? -17.281 22.344 7.262 1 87.06 132 ILE A N 1
ATOM 1023 C CA . ILE A 1 132 ? -16.047 23.031 6.914 1 87.06 132 ILE A CA 1
ATOM 1024 C C . ILE A 1 132 ? -15.422 22.391 5.672 1 87.06 132 ILE A C 1
ATOM 1026 O O . ILE A 1 132 ? -15.039 23.094 4.73 1 87.06 132 ILE A O 1
ATOM 1030 N N . THR A 1 133 ? -15.445 21.062 5.625 1 84.25 133 THR A N 1
ATOM 1031 C CA . THR A 1 133 ? -14.734 20.375 4.551 1 84.25 133 THR A CA 1
ATOM 1032 C C . THR A 1 133 ? -15.523 20.453 3.25 1 84.25 133 THR A C 1
ATOM 1034 O O . THR A 1 133 ? -14.969 20.266 2.166 1 84.25 133 THR A O 1
ATOM 1037 N N . ALA A 1 134 ? -16.75 20.812 3.348 1 85.94 134 ALA A N 1
ATOM 1038 C CA . ALA A 1 134 ? -17.562 21 2.15 1 85.94 134 ALA A CA 1
ATOM 1039 C C . ALA A 1 134 ? -17.125 22.234 1.377 1 85.94 134 ALA A C 1
ATOM 1041 O O . ALA A 1 134 ? -17.438 22.375 0.192 1 85.94 134 ALA A O 1
ATOM 1042 N N . ALA A 1 135 ? -16.406 23.109 2.008 1 89.12 135 ALA A N 1
ATOM 1043 C CA . ALA A 1 135 ? -15.992 24.359 1.389 1 89.12 135 ALA A CA 1
ATOM 1044 C C . ALA A 1 135 ? -14.68 24.188 0.629 1 89.12 135 ALA A C 1
ATOM 1046 O O . ALA A 1 135 ? -14.234 25.109 -0.067 1 89.12 135 ALA A O 1
ATOM 1047 N N . PHE A 1 136 ? -14.109 23.016 0.698 1 92.69 136 PHE A N 1
ATOM 1048 C CA . PHE A 1 136 ? -12.844 22.797 -0 1 92.69 136 PHE A CA 1
ATOM 1049 C C . PHE A 1 136 ? -13.078 22.672 -1.502 1 92.69 136 PHE A C 1
ATOM 1051 O O . PHE A 1 136 ? -14.164 22.297 -1.94 1 92.69 136 PHE A O 1
ATOM 1058 N N . PRO A 1 137 ? -12.109 22.984 -2.285 1 85.94 137 PRO A N 1
ATOM 1059 C CA . PRO A 1 137 ? -12.289 23.031 -3.738 1 85.94 137 PRO A CA 1
ATOM 1060 C C . PRO A 1 137 ? -12.688 21.672 -4.324 1 85.94 137 PRO A C 1
ATOM 1062 O O . PRO A 1 137 ? -13.43 21.609 -5.305 1 85.94 137 PRO A O 1
ATOM 1065 N N . ALA A 1 138 ? -12.117 20.656 -3.828 1 84.06 138 ALA A N 1
ATOM 1066 C CA . ALA A 1 138 ? -12.445 19.344 -4.367 1 84.06 138 ALA A CA 1
ATOM 1067 C C . ALA A 1 138 ? -13.492 18.641 -3.504 1 84.06 138 ALA A C 1
ATOM 1069 O O . ALA A 1 138 ? -13.336 18.531 -2.285 1 84.06 138 ALA A O 1
ATOM 1070 N N . ALA A 1 139 ? -14.508 18.219 -4.238 1 84.12 139 ALA A N 1
ATOM 1071 C CA . ALA A 1 139 ? -15.531 17.453 -3.533 1 84.12 139 ALA A CA 1
ATOM 1072 C C . ALA A 1 139 ? -15.055 16.031 -3.256 1 84.12 139 ALA A C 1
ATOM 1074 O O . ALA A 1 139 ? -14.328 15.445 -4.062 1 84.12 139 ALA A O 1
ATOM 1075 N N . SER A 1 140 ? -15.438 15.555 -2.105 1 90.44 140 SER A N 1
ATOM 1076 C CA . SER A 1 140 ? -15.172 14.156 -1.776 1 90.44 140 SER A CA 1
ATOM 1077 C C . SER A 1 140 ? -16.156 13.227 -2.475 1 90.44 140 SER A C 1
ATOM 1079 O O . SER A 1 140 ? -17.328 13.57 -2.656 1 90.44 140 SER A O 1
ATOM 1081 N N . ASP A 1 141 ? -15.688 12.094 -2.938 1 92.75 141 ASP A N 1
ATOM 1082 C CA . ASP A 1 141 ? -16.547 11.07 -3.525 1 92.75 141 ASP A CA 1
ATOM 1083 C C . ASP A 1 141 ? -17.25 10.25 -2.441 1 92.75 141 ASP A C 1
ATOM 1085 O O . ASP A 1 141 ? -16.688 9.273 -1.939 1 92.75 141 ASP A O 1
ATOM 1089 N N . LEU A 1 142 ? -18.469 10.531 -2.15 1 90.81 142 LEU A N 1
ATOM 1090 C CA . LEU A 1 142 ? -19.203 9.914 -1.056 1 90.81 142 LEU A CA 1
ATOM 1091 C C . LEU A 1 142 ? -19.516 8.453 -1.366 1 90.81 142 LEU A C 1
ATOM 1093 O O . LEU A 1 142 ? -19.75 7.656 -0.454 1 90.81 142 LEU A O 1
ATOM 1097 N N . SER A 1 143 ? -19.547 8.086 -2.643 1 92.94 143 SER A N 1
ATOM 1098 C CA . SER A 1 143 ? -19.875 6.715 -3.027 1 92.94 143 SER A CA 1
ATOM 1099 C C . SER A 1 143 ? -18.828 5.73 -2.529 1 92.94 143 SER A C 1
ATOM 1101 O O . SER A 1 143 ? -19.094 4.531 -2.412 1 92.94 143 SER A O 1
ATOM 1103 N N . ILE A 1 144 ? -17.656 6.219 -2.215 1 96.5 144 ILE A N 1
ATOM 1104 C CA . ILE A 1 144 ? -16.594 5.34 -1.708 1 96.5 144 ILE A CA 1
ATOM 1105 C C . ILE A 1 144 ? -16.172 5.805 -0.319 1 96.5 144 ILE A C 1
ATOM 1107 O O . ILE A 1 144 ? -15.062 5.48 0.135 1 96.5 144 ILE A O 1
ATOM 1111 N N . ASN A 1 145 ? -16.969 6.648 0.285 1 96.75 145 ASN A N 1
ATOM 1112 C CA . ASN A 1 145 ? -16.703 7.184 1.615 1 96.75 145 ASN A CA 1
ATOM 1113 C C . ASN A 1 145 ? -15.359 7.902 1.678 1 96.75 145 ASN A C 1
ATOM 1115 O O . ASN A 1 145 ? -14.562 7.656 2.584 1 96.75 145 ASN A O 1
ATOM 1119 N N . GLU A 1 146 ? -15.117 8.664 0.695 1 96.44 146 GLU A N 1
ATOM 1120 C CA . GLU A 1 146 ? -13.953 9.547 0.698 1 96.44 146 GLU A CA 1
ATOM 1121 C C . GLU A 1 146 ? -14.18 10.758 1.597 1 96.44 146 GLU A C 1
ATOM 1123 O O . GLU A 1 146 ? -15.227 11.406 1.515 1 96.44 146 GLU A O 1
ATOM 1128 N N . VAL A 1 147 ? -13.234 11.062 2.461 1 95.94 147 VAL A N 1
ATOM 1129 C CA . VAL A 1 147 ? -13.406 12.133 3.432 1 95.94 147 VAL A CA 1
ATOM 1130 C C . VAL A 1 147 ? -12.07 12.859 3.639 1 95.94 147 VAL A C 1
ATOM 1132 O O . VAL A 1 147 ? -11.008 12.32 3.314 1 95.94 147 VAL A O 1
ATOM 1135 N N . LEU A 1 148 ? -12.172 14.062 4.113 1 95.06 148 LEU A N 1
ATOM 1136 C CA . LEU A 1 148 ? -11 14.812 4.547 1 95.06 148 LEU A CA 1
ATOM 1137 C C . LEU A 1 148 ? -10.797 14.688 6.055 1 95.06 148 LEU A C 1
ATOM 1139 O O . LEU A 1 148 ? -11.711 14.961 6.832 1 95.06 148 LEU A O 1
ATOM 1143 N N . LEU A 1 149 ? -9.617 14.234 6.469 1 95.38 149 LEU A N 1
ATOM 1144 C CA . LEU A 1 149 ? -9.328 13.992 7.879 1 95.38 149 LEU A CA 1
ATOM 1145 C C . LEU A 1 149 ? -7.992 14.602 8.273 1 95.38 149 LEU A C 1
ATOM 1147 O O . LEU A 1 149 ? -7.16 14.906 7.414 1 95.38 149 LEU A O 1
ATOM 1151 N N . ALA A 1 150 ? -7.852 14.781 9.555 1 94.81 150 ALA A N 1
ATOM 1152 C CA . ALA A 1 150 ? -6.629 15.375 10.086 1 94.81 150 ALA A CA 1
ATOM 1153 C C . ALA A 1 150 ? -5.668 14.297 10.578 1 94.81 150 ALA A C 1
ATOM 1155 O O . ALA A 1 150 ? -6.09 13.297 11.164 1 94.81 150 ALA A O 1
ATOM 1156 N N . HIS A 1 151 ? -4.379 14.5 10.328 1 96.12 151 HIS A N 1
ATOM 1157 C CA . HIS A 1 151 ? -3.283 13.664 10.812 1 96.12 151 HIS A CA 1
ATOM 1158 C C . HIS A 1 151 ? -2.209 14.508 11.484 1 96.12 151 HIS A C 1
ATOM 1160 O O . HIS A 1 151 ? -1.518 15.289 10.828 1 96.12 151 HIS A O 1
ATOM 1166 N N . GLY A 1 152 ? -2.076 14.312 12.781 1 93.69 152 GLY A N 1
ATOM 1167 C CA . GLY A 1 152 ? -0.998 14.961 13.508 1 93.69 152 GLY A CA 1
ATOM 1168 C C . GLY A 1 152 ? 0.314 14.203 13.43 1 93.69 152 GLY A C 1
ATOM 1169 O O . GLY A 1 152 ? 0.33 12.969 13.477 1 93.69 152 GLY A O 1
ATOM 1170 N N . THR A 1 153 ? 1.376 14.977 13.328 1 93.44 153 THR A N 1
ATOM 1171 C CA . THR A 1 153 ? 2.68 14.32 13.242 1 93.44 153 THR A CA 1
ATOM 1172 C C . THR A 1 153 ? 3.764 15.203 13.867 1 93.44 153 THR A C 1
ATOM 1174 O O . THR A 1 153 ? 3.516 16.359 14.188 1 93.44 153 THR A O 1
ATOM 1177 N N . THR A 1 154 ? 4.938 14.648 14.008 1 94.31 154 THR A N 1
ATOM 1178 C CA . THR A 1 154 ? 6.078 15.398 14.523 1 94.31 154 THR A CA 1
ATOM 1179 C C . THR A 1 154 ? 6.789 16.141 13.398 1 94.31 154 THR A C 1
ATOM 1181 O O . THR A 1 154 ? 6.746 15.727 12.242 1 94.31 154 THR A O 1
ATOM 1184 N N . SER A 1 155 ? 7.473 17.25 13.82 1 95.25 155 SER A N 1
ATOM 1185 C CA . SER A 1 155 ? 8.156 18.094 12.836 1 95.25 155 SER A CA 1
ATOM 1186 C C . SER A 1 155 ? 9.211 17.297 12.078 1 95.25 155 SER A C 1
ATOM 1188 O O . SER A 1 155 ? 9.43 17.531 10.883 1 95.25 155 SER A O 1
ATOM 1190 N N . GLY A 1 156 ? 9.781 16.312 12.695 1 92.31 156 GLY A N 1
ATOM 1191 C CA . GLY A 1 156 ? 10.836 15.531 12.086 1 92.31 156 GLY A CA 1
ATOM 1192 C C . GLY A 1 156 ? 10.336 14.594 11 1 92.31 156 GLY A C 1
ATOM 1193 O O . GLY A 1 156 ? 11.117 14.094 10.188 1 92.31 156 GLY A O 1
ATOM 1194 N N . THR A 1 157 ? 9.047 14.359 10.922 1 92.38 157 THR A N 1
ATOM 1195 C CA . THR A 1 157 ? 8.492 13.391 9.984 1 92.38 157 THR A CA 1
ATOM 1196 C C . THR A 1 157 ? 7.832 14.102 8.805 1 92.38 157 THR A C 1
ATOM 1198 O O . THR A 1 157 ? 7.477 13.461 7.809 1 92.38 157 THR A O 1
ATOM 1201 N N . VAL A 1 158 ? 7.715 15.406 8.844 1 96.31 158 VAL A N 1
ATOM 1202 C CA . VAL A 1 158 ? 6.945 16.172 7.859 1 96.31 158 VAL A CA 1
ATOM 1203 C C . VAL A 1 158 ? 7.586 16.016 6.48 1 96.31 158 VAL A C 1
ATOM 1205 O O . VAL A 1 158 ? 6.898 15.727 5.5 1 96.31 158 VAL A O 1
ATOM 1208 N N . LEU A 1 159 ? 8.883 16.203 6.43 1 94.44 159 LEU A N 1
ATOM 1209 C CA . LEU A 1 159 ? 9.555 16.156 5.137 1 94.44 159 LEU A CA 1
ATOM 1210 C C . LEU A 1 159 ? 9.398 14.789 4.492 1 94.44 159 LEU A C 1
ATOM 1212 O O . LEU A 1 159 ? 9.188 14.688 3.283 1 94.44 159 LEU A O 1
ATOM 1216 N N . ALA A 1 160 ? 9.5 13.766 5.273 1 92.19 160 ALA A N 1
ATOM 1217 C CA . ALA A 1 160 ? 9.336 12.406 4.762 1 92.19 160 ALA A CA 1
ATOM 1218 C C . ALA A 1 160 ? 7.93 12.203 4.199 1 92.19 160 ALA A C 1
ATOM 1220 O O . ALA A 1 160 ? 7.758 11.562 3.16 1 92.19 160 ALA A O 1
ATOM 1221 N N . ILE A 1 161 ? 6.969 12.711 4.871 1 95 161 ILE A N 1
ATOM 1222 C CA . ILE A 1 161 ? 5.586 12.578 4.422 1 95 161 ILE A CA 1
ATOM 1223 C C . ILE A 1 161 ? 5.383 13.367 3.135 1 95 161 ILE A C 1
ATOM 1225 O O . ILE A 1 161 ? 4.703 12.906 2.213 1 95 161 ILE A O 1
ATOM 1229 N N . LEU A 1 162 ? 5.973 14.516 3.061 1 94.75 162 LEU A N 1
ATOM 1230 C CA . LEU A 1 162 ? 5.871 15.32 1.846 1 94.75 162 LEU A CA 1
ATOM 1231 C C . LEU A 1 162 ? 6.492 14.586 0.66 1 94.75 162 LEU A C 1
ATOM 1233 O O . LEU A 1 162 ? 5.949 14.617 -0.446 1 94.75 162 LEU A O 1
ATOM 1237 N N . ALA A 1 163 ? 7.527 13.945 0.907 1 88.81 163 ALA A N 1
ATOM 1238 C CA . ALA A 1 163 ? 8.281 13.297 -0.161 1 88.81 163 ALA A CA 1
ATOM 1239 C C . ALA A 1 163 ? 7.637 11.969 -0.556 1 88.81 163 ALA A C 1
ATOM 1241 O O . ALA A 1 163 ? 7.574 11.633 -1.74 1 88.81 163 ALA A O 1
ATOM 1242 N N . GLY A 1 164 ? 7.156 11.242 0.429 1 88.69 164 GLY A N 1
ATOM 1243 C CA . GLY A 1 164 ? 6.773 9.875 0.133 1 88.69 164 GLY A CA 1
ATOM 1244 C C . GLY A 1 164 ? 5.352 9.547 0.549 1 88.69 164 GLY A C 1
ATOM 1245 O O . GLY A 1 164 ? 4.867 8.438 0.315 1 88.69 164 GLY A O 1
ATOM 1246 N N . GLY A 1 165 ? 4.723 10.438 1.146 1 92.88 165 GLY A N 1
ATOM 1247 C CA . GLY A 1 165 ? 3.398 10.141 1.672 1 92.88 165 GLY A CA 1
ATOM 1248 C C . GLY A 1 165 ? 3.432 9.477 3.037 1 92.88 165 GLY A C 1
ATOM 1249 O O . GLY A 1 165 ? 4.504 9.305 3.623 1 92.88 165 GLY A O 1
ATOM 1250 N N . LEU A 1 166 ? 2.264 9.203 3.527 1 93.25 166 LEU A N 1
ATOM 1251 C CA . LEU A 1 166 ? 2.15 8.5 4.801 1 93.25 166 LEU A CA 1
ATOM 1252 C C . LEU A 1 166 ? 2.463 7.02 4.633 1 93.25 166 LEU A C 1
ATOM 1254 O O . LEU A 1 166 ? 2.227 6.449 3.564 1 93.25 166 LEU A O 1
ATOM 1258 N N . ASN A 1 167 ? 2.99 6.465 5.617 1 89.38 167 ASN A N 1
ATOM 1259 C CA . ASN A 1 167 ? 3.426 5.074 5.613 1 89.38 167 ASN A CA 1
ATOM 1260 C C . ASN A 1 167 ? 2.959 4.336 6.867 1 89.38 167 ASN A C 1
ATOM 1262 O O . ASN A 1 167 ? 3.57 4.461 7.93 1 89.38 167 ASN A O 1
ATOM 1266 N N . ALA A 1 168 ? 2.002 3.568 6.691 1 85.88 168 ALA A N 1
ATOM 1267 C CA . ALA A 1 168 ? 1.388 2.859 7.809 1 85.88 168 ALA A CA 1
ATOM 1268 C C . ALA A 1 168 ? 2.359 1.856 8.422 1 85.88 168 ALA A C 1
ATOM 1270 O O . ALA A 1 168 ? 2.18 1.427 9.562 1 85.88 168 ALA A O 1
ATOM 1271 N N . ARG A 1 169 ? 3.361 1.538 7.73 1 85.06 169 ARG A N 1
ATOM 1272 C CA . ARG A 1 169 ? 4.301 0.523 8.195 1 85.06 169 ARG A CA 1
ATOM 1273 C C . ARG A 1 169 ? 5.254 1.098 9.234 1 85.06 169 ARG A C 1
ATOM 1275 O O . ARG A 1 169 ? 5.957 0.351 9.922 1 85.06 169 ARG A O 1
ATOM 1282 N N . LEU A 1 170 ? 5.285 2.416 9.312 1 81.5 170 LEU A N 1
ATOM 1283 C CA . LEU A 1 170 ? 6.148 3.076 10.289 1 81.5 170 LEU A CA 1
ATOM 1284 C C . LEU A 1 170 ? 5.426 3.264 11.617 1 81.5 170 LEU A C 1
ATOM 1286 O O . LEU A 1 170 ? 6.027 3.707 12.602 1 81.5 170 LEU A O 1
ATOM 1290 N N . SER A 1 171 ? 4.117 2.984 11.516 1 71.81 171 SER A N 1
ATOM 1291 C CA . SER A 1 171 ? 3.326 3.18 12.727 1 71.81 171 SER A CA 1
ATOM 1292 C C . SER A 1 171 ? 3.545 2.043 13.719 1 71.81 171 SER A C 1
ATOM 1294 O O . SER A 1 171 ? 3.635 0.877 13.328 1 71.81 171 SER A O 1
ATOM 1296 N N . ASN A 1 172 ? 3.895 2.475 14.891 1 62.72 172 ASN A N 1
ATOM 1297 C CA . ASN A 1 172 ? 3.986 1.492 15.969 1 62.72 172 ASN A CA 1
ATOM 1298 C C . ASN A 1 172 ? 2.611 0.952 16.344 1 62.72 172 ASN A C 1
ATOM 1300 O O . ASN A 1 172 ? 1.59 1.438 15.859 1 62.72 172 ASN A O 1
ATOM 1304 N N . SER A 1 173 ? 2.541 -0.025 17.266 1 63.03 173 SER A N 1
ATOM 1305 C CA . SER A 1 173 ? 1.422 -0.791 17.797 1 63.03 173 SER A CA 1
ATOM 1306 C C . SER A 1 173 ? 0.359 0.126 18.391 1 63.03 173 SER A C 1
ATOM 1308 O O . SER A 1 173 ? 0.491 0.581 19.531 1 63.03 173 SER A O 1
ATOM 1310 N N . GLY A 1 174 ? -0.446 0.799 17.375 1 68.75 174 GLY A N 1
ATOM 1311 C CA . GLY A 1 174 ? -1.589 1.49 17.953 1 68.75 174 GLY A CA 1
ATOM 1312 C C . GLY A 1 174 ? -2.621 0.548 18.547 1 68.75 174 GLY A C 1
ATOM 1313 O O . GLY A 1 174 ? -2.627 -0.646 18.234 1 68.75 174 GLY A O 1
ATOM 1314 N N . LEU A 1 175 ? -3.408 1.049 19.438 1 73.56 175 LEU A N 1
ATOM 1315 C CA . LEU A 1 175 ? -4.441 0.282 20.125 1 73.56 175 LEU A CA 1
ATOM 1316 C C . LEU A 1 175 ? -5.328 -0.452 19.125 1 73.56 175 LEU A C 1
ATOM 1318 O O . LEU A 1 175 ? -5.812 -1.551 19.406 1 73.56 175 LEU A O 1
ATOM 1322 N N . PHE A 1 176 ? -5.461 0.158 17.922 1 82.69 176 PHE A N 1
ATOM 1323 C CA . PHE A 1 176 ? -6.441 -0.387 16.984 1 82.69 176 PHE A CA 1
ATOM 1324 C C . PHE A 1 176 ? -5.754 -0.992 15.773 1 82.69 176 PHE A C 1
ATOM 1326 O O . PHE A 1 176 ? -6.387 -1.209 14.734 1 82.69 176 PHE A O 1
ATOM 1333 N N . GLY A 1 177 ? -4.469 -1.261 15.906 1 82.25 177 GLY A N 1
ATOM 1334 C CA . GLY A 1 177 ? -3.742 -1.928 14.836 1 82.25 177 GLY A CA 1
ATOM 1335 C C . GLY A 1 177 ? -2.682 -1.05 14.195 1 82.25 177 GLY A C 1
ATOM 1336 O O . GLY A 1 177 ? -2.521 0.112 14.578 1 82.25 177 GLY A O 1
ATOM 1337 N N . HIS A 1 178 ? -2.047 -1.645 13.242 1 85.31 178 HIS A N 1
ATOM 1338 C CA . HIS A 1 178 ? -0.929 -0.99 12.57 1 85.31 178 HIS A CA 1
ATOM 1339 C C . HIS A 1 178 ? -1.389 -0.261 11.312 1 85.31 178 HIS A C 1
ATOM 1341 O O . HIS A 1 178 ? -1.2 -0.757 10.195 1 85.31 178 HIS A O 1
ATOM 1347 N N . GLY A 1 179 ? -1.964 0.862 11.484 1 91.19 179 GLY A N 1
ATOM 1348 C CA . GLY A 1 179 ? -2.408 1.696 10.375 1 91.19 179 GLY A CA 1
ATOM 1349 C C . GLY A 1 179 ? -2.104 3.168 10.578 1 91.19 179 GLY A C 1
ATOM 1350 O O . GLY A 1 179 ? -1.366 3.533 11.5 1 91.19 179 GLY A O 1
ATOM 1351 N N . THR A 1 180 ? -2.484 3.957 9.664 1 93.94 180 THR A N 1
ATOM 1352 C CA . THR A 1 180 ? -2.389 5.406 9.789 1 93.94 180 THR A CA 1
ATOM 1353 C C . THR A 1 180 ? -3.646 5.977 10.445 1 93.94 180 THR A C 1
ATOM 1355 O O . THR A 1 180 ? -4.762 5.648 10.039 1 93.94 180 THR A O 1
ATOM 1358 N N . TYR A 1 181 ? -3.414 6.793 11.453 1 93.19 181 TYR A N 1
ATOM 1359 C CA . TYR A 1 181 ? -4.512 7.293 12.273 1 93.19 181 TYR A CA 1
ATOM 1360 C C . TYR A 1 181 ? -4.902 8.703 11.859 1 93.19 181 TYR A C 1
ATOM 1362 O O . TYR A 1 181 ? -4.035 9.547 11.609 1 93.19 181 TYR A O 1
ATOM 1370 N N . PHE A 1 182 ? -6.203 8.891 11.82 1 94.31 182 PHE A N 1
ATOM 1371 C CA . PHE A 1 182 ? -6.777 10.188 11.484 1 94.31 182 PHE A CA 1
ATOM 1372 C C . PHE A 1 182 ? -7.891 10.555 12.461 1 94.31 182 PHE A C 1
ATOM 1374 O O . PHE A 1 182 ? -8.375 9.703 13.211 1 94.31 182 PHE A O 1
ATOM 1381 N N . CYS A 1 183 ? -8.219 11.852 12.375 1 90.62 183 CYS A N 1
ATOM 1382 C CA . CYS A 1 183 ? -9.328 12.352 13.172 1 90.62 183 CYS A CA 1
ATOM 1383 C C . CYS A 1 183 ? -10.164 13.352 12.383 1 90.62 183 CYS A C 1
ATOM 1385 O O . CYS A 1 183 ? -9.664 13.977 11.445 1 90.62 183 CYS A O 1
ATOM 1387 N N . ASP A 1 184 ? -11.43 13.422 12.758 1 89.06 184 ASP A N 1
ATOM 1388 C CA . ASP A 1 184 ? -12.281 14.469 12.203 1 89.06 184 ASP A CA 1
ATOM 1389 C C . ASP A 1 184 ? -12.398 15.648 13.164 1 89.06 184 ASP A C 1
ATOM 1391 O O . ASP A 1 184 ? -13.461 16.266 13.258 1 89.06 184 ASP A O 1
ATOM 1395 N N . ASN A 1 185 ? -11.383 15.797 13.914 1 80.31 185 ASN A N 1
ATOM 1396 C CA . ASN A 1 185 ? -11.141 16.953 14.773 1 80.31 185 ASN A CA 1
ATOM 1397 C C . ASN A 1 185 ? -9.648 17.141 15.047 1 80.31 185 ASN A C 1
ATOM 1399 O O . ASN A 1 185 ? -8.922 16.156 15.242 1 80.31 185 ASN A O 1
ATOM 1403 N N . LEU A 1 186 ? -9.203 18.328 15.156 1 83.88 186 LEU A N 1
ATOM 1404 C CA . LEU A 1 186 ? -7.773 18.609 15.25 1 83.88 186 LEU A CA 1
ATOM 1405 C C . LEU A 1 186 ? -7.289 18.484 16.688 1 83.88 186 LEU A C 1
ATOM 1407 O O . LEU A 1 186 ? -6.086 18.344 16.938 1 83.88 186 LEU A O 1
ATOM 1411 N N . GLY A 1 187 ? -8.25 18.609 17.609 1 80.25 187 GLY A N 1
ATOM 1412 C CA . GLY A 1 187 ? -7.852 18.516 19 1 80.25 187 GLY A CA 1
ATOM 1413 C C . GLY A 1 187 ? -7.168 17.203 19.344 1 80.25 187 GLY A C 1
ATOM 1414 O O . GLY A 1 187 ? -6.145 17.188 20.031 1 80.25 187 GLY A O 1
ATOM 1415 N N . LYS A 1 188 ? -7.703 16.141 18.875 1 81.31 188 LYS A N 1
ATOM 1416 C CA . LYS A 1 188 ? -7.098 14.828 19.125 1 81.31 188 LYS A CA 1
ATOM 1417 C C . LYS A 1 188 ? -5.77 14.688 18.391 1 81.31 188 LYS A C 1
ATOM 1419 O O . LYS A 1 188 ? -4.785 14.211 18.953 1 81.31 188 LYS A O 1
ATOM 1424 N N . ALA A 1 189 ? -5.734 15.078 17.156 1 87.62 189 ALA A N 1
ATOM 1425 C CA . ALA A 1 189 ? -4.52 14.984 16.344 1 87.62 189 ALA A CA 1
ATOM 1426 C C . ALA A 1 189 ? -3.402 15.836 16.938 1 87.62 189 ALA A C 1
ATOM 1428 O O . ALA A 1 189 ? -2.223 15.492 16.828 1 87.62 189 ALA A O 1
ATOM 1429 N N . ASP A 1 190 ? -3.799 16.922 17.578 1 89.81 190 ASP A N 1
ATOM 1430 C CA . ASP A 1 190 ? -2.857 17.844 18.203 1 89.81 190 ASP A CA 1
ATOM 1431 C C . ASP A 1 190 ? -1.99 17.125 19.234 1 89.81 190 ASP A C 1
ATOM 1433 O O . ASP A 1 190 ? -0.832 17.5 19.453 1 89.81 190 ASP A O 1
ATOM 1437 N N . GLN A 1 191 ? -2.492 16.125 19.797 1 83.62 191 GLN A N 1
ATOM 1438 C CA . GLN A 1 191 ? -1.802 15.406 20.875 1 83.62 191 GLN A CA 1
ATOM 1439 C C . GLN A 1 191 ? -0.604 14.633 20.328 1 83.62 191 GLN A C 1
ATOM 1441 O O . GLN A 1 191 ? 0.266 14.203 21.094 1 83.62 191 GLN A O 1
ATOM 1446 N N . TYR A 1 192 ? -0.54 14.477 19.062 1 87.25 192 TYR A N 1
ATOM 1447 C CA . TYR A 1 192 ? 0.512 13.672 18.469 1 87.25 192 TYR A CA 1
ATOM 1448 C C . TYR A 1 192 ? 1.534 14.547 17.75 1 87.25 192 TYR A C 1
ATOM 1450 O O . TYR A 1 192 ? 2.324 14.062 16.938 1 87.25 192 TYR A O 1
ATOM 1458 N N . THR A 1 193 ? 1.491 15.766 18.062 1 93.31 193 THR A N 1
ATOM 1459 C CA . THR A 1 193 ? 2.412 16.703 17.438 1 93.31 193 THR A CA 1
ATOM 1460 C C . THR A 1 193 ? 3.463 17.188 18.422 1 93.31 193 THR A C 1
ATOM 1462 O O . THR A 1 193 ? 3.334 16.953 19.641 1 93.31 193 THR A O 1
ATOM 1465 N N . ASN A 1 194 ? 4.539 17.719 17.906 1 94.44 194 ASN A N 1
ATOM 1466 C CA . ASN A 1 194 ? 5.535 18.406 18.719 1 94.44 194 ASN A CA 1
ATOM 1467 C C . ASN A 1 194 ? 5.801 19.828 18.203 1 94.44 194 ASN A C 1
ATOM 1469 O O . ASN A 1 194 ? 5.461 20.141 17.062 1 94.44 194 ASN A O 1
ATOM 1473 N N . GLU A 1 195 ? 6.328 20.578 19.047 1 94.56 195 GLU A N 1
ATOM 1474 C CA . GLU A 1 195 ? 6.566 21.984 18.703 1 94.56 195 GLU A CA 1
ATOM 1475 C C . GLU A 1 195 ? 7.844 22.141 17.875 1 94.56 195 GLU A C 1
ATOM 1477 O O . GLU A 1 195 ? 8.867 21.531 18.188 1 94.56 195 GLU A O 1
ATOM 1482 N N . ASP A 1 196 ? 7.738 22.781 16.75 1 96.38 196 ASP A N 1
ATOM 1483 C CA . ASP A 1 196 ? 8.852 23.328 15.984 1 96.38 196 ASP A CA 1
ATOM 1484 C C . ASP A 1 196 ? 9.125 24.781 16.375 1 96.38 196 ASP A C 1
ATOM 1486 O O . ASP A 1 196 ? 8.438 25.703 15.922 1 96.38 196 ASP A O 1
ATOM 1490 N N . PRO A 1 197 ? 10.141 25.031 17.188 1 94.19 197 PRO A N 1
ATOM 1491 C CA . PRO A 1 197 ? 10.234 26.312 17.906 1 94.19 197 PRO A CA 1
ATOM 1492 C C . PRO A 1 197 ? 10.703 27.453 17 1 94.19 197 PRO A C 1
ATOM 1494 O O . PRO A 1 197 ? 10.25 28.594 17.156 1 94.19 197 PRO A O 1
ATOM 1497 N N . GLN A 1 198 ? 11.703 27.156 16.141 1 94.25 198 GLN A N 1
ATOM 1498 C CA . GLN A 1 198 ? 12.281 28.219 15.32 1 94.25 198 GLN A CA 1
ATOM 1499 C C . GLN A 1 198 ? 12.938 27.656 14.062 1 94.25 198 GLN A C 1
ATOM 1501 O O . GLN A 1 198 ? 13.117 26.438 13.945 1 94.25 198 GLN A O 1
ATOM 1506 N N . PHE A 1 199 ? 13.195 28.578 13.18 1 93.56 199 PHE A N 1
ATOM 1507 C CA . PHE A 1 199 ? 13.922 28.188 11.977 1 93.56 199 PHE A CA 1
ATOM 1508 C C . PHE A 1 199 ? 15.273 27.578 12.328 1 93.56 199 PHE A C 1
ATOM 1510 O O . PHE A 1 199 ? 16.016 28.141 13.148 1 93.56 199 PHE A O 1
ATOM 1517 N N . SER A 1 200 ? 15.492 26.469 11.734 1 87.81 200 SER A N 1
ATOM 1518 C CA . SER A 1 200 ? 16.703 25.734 12.086 1 87.81 200 SER A CA 1
ATOM 1519 C C . SER A 1 200 ? 17.875 26.156 11.195 1 87.81 200 SER A C 1
ATOM 1521 O O . SER A 1 200 ? 17.688 26.516 10.039 1 87.81 200 SER A O 1
ATOM 1523 N N . SER A 1 201 ? 19.078 26.094 11.836 1 81.81 201 SER A N 1
ATOM 1524 C CA . SER A 1 201 ? 20.328 26.375 11.109 1 81.81 201 SER A CA 1
ATOM 1525 C C . SER A 1 201 ? 20.734 25.203 10.227 1 81.81 201 SER A C 1
ATOM 1527 O O . SER A 1 201 ? 20.156 24.125 10.328 1 81.81 201 SER A O 1
ATOM 1529 N N . SER A 1 202 ? 21.75 25.469 9.484 1 78.94 202 SER A N 1
ATOM 1530 C CA . SER A 1 202 ? 22.297 24.438 8.609 1 78.94 202 SER A CA 1
ATOM 1531 C C . SER A 1 202 ? 22.812 23.25 9.406 1 78.94 202 SER A C 1
ATOM 1533 O O . SER A 1 202 ? 23.438 23.422 10.461 1 78.94 202 SER A O 1
ATOM 1535 N N . GLY A 1 203 ? 22.484 22.094 9.008 1 78.56 203 GLY A N 1
ATOM 1536 C CA . GLY A 1 203 ? 22.906 20.859 9.664 1 78.56 203 GLY A CA 1
ATOM 1537 C C . GLY A 1 203 ? 21.797 20.203 10.469 1 78.56 203 GLY A C 1
ATOM 1538 O O . GLY A 1 203 ? 21.875 19.016 10.773 1 78.56 203 GLY A O 1
ATOM 1539 N N . SER A 1 204 ? 20.875 21.047 10.859 1 84.12 204 SER A N 1
ATOM 1540 C CA . SER A 1 204 ? 19.734 20.5 11.586 1 84.12 204 SER A CA 1
ATOM 1541 C C . SER A 1 204 ? 18.891 19.594 10.688 1 84.12 204 SER A C 1
ATOM 1543 O O . SER A 1 204 ? 18.781 19.844 9.484 1 84.12 204 SER A O 1
ATOM 1545 N N . PRO A 1 205 ? 18.328 18.609 11.312 1 82.81 205 PRO A N 1
ATOM 1546 C CA . PRO A 1 205 ? 17.469 17.719 10.523 1 82.81 205 PRO A CA 1
ATOM 1547 C C . PRO A 1 205 ? 16.25 18.422 9.945 1 82.81 205 PRO A C 1
ATOM 1549 O O . PRO A 1 205 ? 15.664 17.938 8.969 1 82.81 205 PRO A O 1
ATOM 1552 N N . LEU A 1 206 ? 15.945 19.578 10.539 1 92.88 206 LEU A N 1
ATOM 1553 C CA . LEU A 1 206 ? 14.742 20.281 10.102 1 92.88 206 LEU A CA 1
ATOM 1554 C C . LEU A 1 206 ? 15.086 21.344 9.062 1 92.88 206 LEU A C 1
ATOM 1556 O O . LEU A 1 206 ? 14.188 21.953 8.469 1 92.88 206 LEU A O 1
ATOM 1560 N N . HIS A 1 207 ? 16.359 21.562 8.82 1 92.62 207 HIS A N 1
ATOM 1561 C CA . HIS A 1 207 ? 16.781 22.656 7.957 1 92.62 207 HIS A CA 1
ATOM 1562 C C . HIS A 1 207 ? 16.219 22.5 6.551 1 92.62 207 HIS A C 1
ATOM 1564 O O . HIS A 1 207 ? 15.742 23.469 5.957 1 92.62 207 HIS A O 1
ATOM 1570 N N . GLU A 1 208 ? 16.234 21.312 6.047 1 91.31 208 GLU A N 1
ATOM 1571 C CA . GLU A 1 208 ? 15.734 21.062 4.699 1 91.31 208 GLU A CA 1
ATOM 1572 C C . GLU A 1 208 ? 14.234 21.328 4.613 1 91.31 208 GLU A C 1
ATOM 1574 O O . GLU A 1 208 ? 13.758 21.891 3.623 1 91.31 208 GLU A O 1
ATOM 1579 N N . LEU A 1 209 ? 13.555 20.953 5.637 1 93.69 209 LEU A N 1
ATOM 1580 C CA . LEU A 1 209 ? 12.125 21.234 5.695 1 93.69 209 LEU A CA 1
ATOM 1581 C C . LEU A 1 209 ? 11.867 22.734 5.738 1 93.69 209 LEU A C 1
ATOM 1583 O O . LEU A 1 209 ? 11.055 23.25 4.973 1 93.69 209 LEU A O 1
ATOM 1587 N N . HIS A 1 210 ? 12.586 23.406 6.59 1 96 210 HIS A N 1
ATOM 1588 C CA . HIS A 1 210 ? 12.398 24.844 6.777 1 96 210 HIS A CA 1
ATOM 1589 C C . HIS A 1 210 ? 12.695 25.609 5.496 1 96 210 HIS A C 1
ATOM 1591 O O . HIS A 1 210 ? 11.992 26.562 5.16 1 96 210 HIS A O 1
ATOM 1597 N N . LYS A 1 211 ? 13.656 25.172 4.809 1 92.12 211 LYS A N 1
ATOM 1598 C CA . LYS A 1 211 ? 14.016 25.812 3.549 1 92.12 211 LYS A CA 1
ATOM 1599 C C . LYS A 1 211 ? 12.891 25.703 2.531 1 92.12 211 LYS A C 1
ATOM 1601 O O . LYS A 1 211 ? 12.68 26.609 1.725 1 92.12 211 LYS A O 1
ATOM 1606 N N . ARG A 1 212 ? 12.18 24.672 2.627 1 92.25 212 ARG A N 1
ATOM 1607 C CA . ARG A 1 212 ? 11.117 24.438 1.66 1 92.25 212 ARG A CA 1
ATOM 1608 C C . ARG A 1 212 ? 9.828 25.156 2.066 1 92.25 212 ARG A C 1
ATOM 1610 O O . ARG A 1 212 ? 9.039 25.562 1.209 1 92.25 212 ARG A O 1
ATOM 1617 N N . LEU A 1 213 ? 9.672 25.281 3.33 1 95.56 213 LEU A N 1
ATOM 1618 C CA . LEU A 1 213 ? 8.422 25.844 3.824 1 95.56 213 LEU A CA 1
ATOM 1619 C C . LEU A 1 213 ? 8.531 27.359 3.961 1 95.56 213 LEU A C 1
ATOM 1621 O O . LEU A 1 213 ? 7.598 28.094 3.621 1 95.56 213 LEU A O 1
ATOM 1625 N N . TYR A 1 214 ? 9.664 27.672 4.469 1 95.12 214 TYR A N 1
ATOM 1626 C CA . TYR A 1 214 ? 9.781 29.047 4.906 1 95.12 214 TYR A CA 1
ATOM 1627 C C . TYR A 1 214 ? 10.828 29.797 4.086 1 95.12 214 TYR A C 1
ATOM 1629 O O . TYR A 1 214 ? 11.914 29.266 3.824 1 95.12 214 TYR A O 1
ATOM 1637 N N . ARG A 1 215 ? 10.328 30.797 3.416 1 85 215 ARG A N 1
ATOM 1638 C CA . ARG A 1 215 ? 11.172 31.688 2.619 1 85 215 ARG A CA 1
ATOM 1639 C C . ARG A 1 215 ? 11.078 33.125 3.125 1 85 215 ARG A C 1
ATOM 1641 O O . ARG A 1 215 ? 10.422 33.406 4.129 1 85 215 ARG A O 1
ATOM 1648 N N . GLN A 1 216 ? 11.75 34 2.311 1 76.5 216 GLN A N 1
ATOM 1649 C CA . GLN A 1 216 ? 11.82 35.375 2.719 1 76.5 216 GLN A CA 1
ATOM 1650 C C . GLN A 1 216 ? 10.422 35.969 2.889 1 76.5 216 GLN A C 1
ATOM 1652 O O . GLN A 1 216 ? 10.156 36.688 3.869 1 76.5 216 GLN A O 1
ATOM 1657 N N . ALA A 1 217 ? 9.523 35.625 2.008 1 85.94 217 ALA A N 1
ATOM 1658 C CA . ALA A 1 217 ? 8.188 36.188 2.035 1 85.94 217 ALA A CA 1
ATOM 1659 C C . ALA A 1 217 ? 7.312 35.531 3.09 1 85.94 217 ALA A C 1
ATOM 1661 O O . ALA A 1 217 ? 6.234 36 3.424 1 85.94 217 ALA A O 1
ATOM 1662 N N . LEU A 1 218 ? 7.812 34.438 3.645 1 92.88 218 LEU A N 1
ATOM 1663 C CA . LEU A 1 218 ? 7.105 33.719 4.691 1 92.88 218 LEU A CA 1
ATOM 1664 C C . LEU A 1 218 ? 8.078 33.188 5.742 1 92.88 218 LEU A C 1
ATOM 1666 O O . LEU A 1 218 ? 8.477 32.031 5.707 1 92.88 218 LEU A O 1
ATOM 1670 N N . PRO A 1 219 ? 8.445 34.125 6.621 1 93.75 219 PRO A N 1
ATOM 1671 C CA . PRO A 1 219 ? 9.352 33.656 7.672 1 93.75 219 PRO A CA 1
ATOM 1672 C C . PRO A 1 219 ? 8.719 32.594 8.586 1 93.75 219 PRO A C 1
ATOM 1674 O O . PRO A 1 219 ? 7.496 32.562 8.719 1 93.75 219 PRO A O 1
ATOM 1677 N N . HIS A 1 220 ? 9.578 31.781 9.18 1 96.5 220 HIS A N 1
ATOM 1678 C CA . HIS A 1 220 ? 9.102 30.812 10.156 1 96.5 220 HIS A CA 1
ATOM 1679 C C . HIS A 1 220 ? 8.352 31.5 11.289 1 96.5 220 HIS A C 1
ATOM 1681 O O . HIS A 1 220 ? 8.891 32.406 11.938 1 96.5 220 HIS A O 1
ATOM 1687 N N . PRO A 1 221 ? 7.137 31.062 11.617 1 95.12 221 PRO A N 1
ATOM 1688 C CA . PRO A 1 221 ? 6.305 31.766 12.602 1 95.12 221 PRO A CA 1
ATOM 1689 C C . PRO A 1 221 ? 6.723 31.453 14.039 1 95.12 221 PRO A C 1
ATOM 1691 O O . PRO A 1 221 ? 6.125 31.984 14.984 1 95.12 221 PRO A O 1
ATOM 1694 N N . THR A 1 222 ? 7.633 30.688 14.297 1 94.38 222 THR A N 1
ATOM 1695 C CA . THR A 1 222 ? 8.125 30.25 15.602 1 94.38 222 THR A CA 1
ATOM 1696 C C . THR A 1 222 ? 7.055 29.484 16.359 1 94.38 222 THR A C 1
ATOM 1698 O O . THR A 1 222 ? 5.863 29.766 16.219 1 94.38 222 THR A O 1
ATOM 1701 N N . ARG A 1 223 ? 7.414 28.5 17.094 1 95.5 223 ARG A N 1
ATOM 1702 C CA . ARG A 1 223 ? 6.617 27.672 18 1 95.5 223 ARG A CA 1
ATOM 1703 C C . ARG A 1 223 ? 5.402 27.094 17.281 1 95.5 223 ARG A C 1
ATOM 1705 O O . ARG A 1 223 ? 4.277 27.172 17.781 1 95.5 223 ARG A O 1
ATOM 1712 N N . VAL A 1 224 ? 5.668 26.594 16.109 1 96.94 224 VAL A N 1
ATOM 1713 C CA . VAL A 1 224 ? 4.562 26.016 15.344 1 96.94 224 VAL A CA 1
ATOM 1714 C C . VAL A 1 224 ? 4.559 24.5 15.5 1 96.94 224 VAL A C 1
ATOM 1716 O O . VAL A 1 224 ? 5.555 23.906 15.93 1 96.94 224 VAL A O 1
ATOM 1719 N N . ARG A 1 225 ? 3.414 23.984 15.258 1 96.56 225 ARG A N 1
ATOM 1720 C CA . ARG A 1 225 ? 3.174 22.562 15.117 1 96.56 225 ARG A CA 1
ATOM 1721 C C . ARG A 1 225 ? 2.6 22.234 13.742 1 96.56 225 ARG A C 1
ATOM 1723 O O . ARG A 1 225 ? 2.098 23.125 13.047 1 96.56 225 ARG A O 1
ATOM 1730 N N . TYR A 1 226 ? 2.758 21 13.359 1 97.44 226 TYR A N 1
ATOM 1731 C CA . TYR A 1 226 ? 2.361 20.641 12 1 97.44 226 TYR A CA 1
ATOM 1732 C C . TYR A 1 226 ? 1.243 19.609 12 1 97.44 226 TYR A C 1
ATOM 1734 O O . TYR A 1 226 ? 1.236 18.703 12.836 1 97.44 226 TYR A O 1
ATOM 1742 N N . MET A 1 227 ? 0.341 19.812 11.086 1 96.06 227 MET A N 1
ATOM 1743 C CA . MET A 1 227 ? -0.801 18.922 10.852 1 96.06 227 MET A CA 1
ATOM 1744 C C . MET A 1 227 ? -1.045 18.734 9.352 1 96.06 227 MET A C 1
ATOM 1746 O O . MET A 1 227 ? -0.947 19.688 8.578 1 96.06 227 MET A O 1
ATOM 1750 N N . PHE A 1 228 ? -1.325 17.469 8.984 1 97.75 228 PHE A N 1
ATOM 1751 C CA . PHE A 1 228 ? -1.754 17.234 7.609 1 97.75 228 PHE A CA 1
ATOM 1752 C C . PHE A 1 228 ? -3.27 17.078 7.535 1 97.75 228 PHE A C 1
ATOM 1754 O O . PHE A 1 228 ? -3.887 16.469 8.406 1 97.75 228 PHE A O 1
ATOM 1761 N N . LEU A 1 229 ? -3.863 17.719 6.555 1 96.75 229 LEU A N 1
ATOM 1762 C CA . LEU A 1 229 ? -5.191 17.328 6.102 1 96.75 229 LEU A CA 1
ATOM 1763 C C . LEU A 1 229 ? -5.105 16.375 4.918 1 96.75 229 LEU A C 1
ATOM 1765 O O . LEU A 1 229 ? -4.508 16.703 3.891 1 96.75 229 LEU A O 1
ATOM 1769 N N . CYS A 1 230 ? -5.703 15.234 5.117 1 97.44 230 CYS A N 1
ATOM 1770 C CA . CYS A 1 230 ? -5.57 14.172 4.125 1 97.44 230 CYS A CA 1
ATOM 1771 C C . CYS A 1 230 ? -6.934 13.758 3.582 1 97.44 230 CYS A C 1
ATOM 1773 O O . CYS A 1 230 ? -7.906 13.664 4.336 1 97.44 230 CYS A O 1
ATOM 1775 N N . ARG A 1 231 ? -6.953 13.641 2.305 1 97 231 ARG A N 1
ATOM 1776 C CA . ARG A 1 231 ? -8.078 12.938 1.698 1 97 231 ARG A CA 1
ATOM 1777 C C . ARG A 1 231 ? -7.93 11.422 1.863 1 97 231 ARG A C 1
ATOM 1779 O O . ARG A 1 231 ? -6.91 10.852 1.479 1 97 231 ARG A O 1
ATOM 1786 N N . VAL A 1 232 ? -8.906 10.797 2.453 1 97.94 232 VAL A N 1
ATOM 1787 C CA . VAL A 1 232 ? -8.812 9.383 2.801 1 97.94 232 VAL A CA 1
ATOM 1788 C C . VAL A 1 232 ? -10.008 8.633 2.23 1 97.94 232 VAL A C 1
ATOM 1790 O O . VAL A 1 232 ? -11.156 9.07 2.379 1 97.94 232 VAL A O 1
ATOM 1793 N N . VAL A 1 233 ? -9.719 7.516 1.548 1 98 233 VAL A N 1
ATOM 1794 C CA . VAL A 1 233 ? -10.781 6.617 1.087 1 98 233 VAL A CA 1
ATOM 1795 C C . VAL A 1 233 ? -11.078 5.574 2.16 1 98 233 VAL A C 1
ATOM 1797 O O . VAL A 1 233 ? -10.242 4.711 2.441 1 98 233 VAL A O 1
ATOM 1800 N N . LEU A 1 234 ? -12.227 5.621 2.711 1 98.06 234 LEU A N 1
ATOM 1801 C CA . LEU A 1 234 ? -12.57 4.707 3.795 1 98.06 234 LEU A CA 1
ATOM 1802 C C . LEU A 1 234 ? -13.219 3.439 3.248 1 98.06 234 LEU A C 1
ATOM 1804 O O . LEU A 1 234 ? -13.117 2.373 3.859 1 98.06 234 LEU A O 1
ATOM 1808 N N . GLY A 1 235 ? -13.922 3.533 2.07 1 97.88 235 GLY A N 1
ATOM 1809 C CA . GLY A 1 235 ? -14.602 2.373 1.512 1 97.88 235 GLY A CA 1
ATOM 1810 C C . GLY A 1 235 ? -15.547 1.703 2.494 1 97.88 235 GLY A C 1
ATOM 1811 O O . GLY A 1 235 ? -16.344 2.373 3.154 1 97.88 235 GLY A O 1
ATOM 1812 N N . GLU A 1 236 ? -15.57 0.343 2.461 1 97.38 236 GLU A N 1
ATOM 1813 C CA . GLU A 1 236 ? -16.266 -0.421 3.492 1 97.38 236 GLU A CA 1
ATOM 1814 C C . GLU A 1 236 ? -15.539 -0.333 4.832 1 97.38 236 GLU A C 1
ATOM 1816 O O . GLU A 1 236 ? -14.383 -0.752 4.941 1 97.38 236 GLU A O 1
ATOM 1821 N N . PHE A 1 237 ? -16.219 0.249 5.836 1 96.69 237 PHE A N 1
ATOM 1822 C CA . PHE A 1 237 ? -15.547 0.44 7.113 1 96.69 237 PHE A CA 1
ATOM 1823 C C . PHE A 1 237 ? -16.219 -0.384 8.203 1 96.69 237 PHE A C 1
ATOM 1825 O O . PHE A 1 237 ? -17.375 -0.789 8.07 1 96.69 237 PHE A O 1
ATOM 1832 N N . LEU A 1 238 ? -15.406 -0.661 9.25 1 94.81 238 LEU A N 1
ATOM 1833 C CA . LEU A 1 238 ? -15.883 -1.249 10.5 1 94.81 238 LEU A CA 1
ATOM 1834 C C . LEU A 1 238 ? -15.859 -0.221 11.625 1 94.81 238 LEU A C 1
ATOM 1836 O O . LEU A 1 238 ? -15.008 0.67 11.648 1 94.81 238 LEU A O 1
ATOM 1840 N N . ARG A 1 239 ? -16.812 -0.394 12.453 1 91.88 239 ARG A N 1
ATOM 1841 C CA . ARG A 1 239 ? -16.812 0.418 13.664 1 91.88 239 ARG A CA 1
ATOM 1842 C C . ARG A 1 239 ? -16.531 -0.437 14.898 1 91.88 239 ARG A C 1
ATOM 1844 O O . ARG A 1 239 ? -17.031 -1.56 15 1 91.88 239 ARG A O 1
ATOM 1851 N N . THR A 1 240 ? -15.719 0.113 15.711 1 91.38 240 THR A N 1
ATOM 1852 C CA . THR A 1 240 ? -15.383 -0.607 16.938 1 91.38 240 THR A CA 1
ATOM 1853 C C . THR A 1 240 ? -15.328 0.345 18.125 1 91.38 240 THR A C 1
ATOM 1855 O O . THR A 1 240 ? -15.102 1.545 17.953 1 91.38 240 THR A O 1
ATOM 1858 N N . ARG A 1 241 ? -15.547 -0.225 19.328 1 86.38 241 ARG A N 1
ATOM 1859 C CA . ARG A 1 241 ? -15.414 0.558 20.562 1 86.38 241 ARG A CA 1
ATOM 1860 C C . ARG A 1 241 ? -14.203 0.109 21.375 1 86.38 241 ARG A C 1
ATOM 1862 O O . ARG A 1 241 ? -13.727 0.843 22.234 1 86.38 241 ARG A O 1
ATOM 1869 N N . ASP A 1 242 ? -13.742 -1.084 21.016 1 83.38 242 ASP A N 1
ATOM 1870 C CA . ASP A 1 242 ? -12.688 -1.65 21.859 1 83.38 242 ASP A CA 1
ATOM 1871 C C . ASP A 1 242 ? -11.492 -2.088 21.016 1 83.38 242 ASP A C 1
ATOM 1873 O O . ASP A 1 242 ? -10.492 -2.572 21.547 1 83.38 242 ASP A O 1
ATOM 1877 N N . GLY A 1 243 ? -11.617 -1.961 19.734 1 82.44 243 GLY A N 1
ATOM 1878 C CA . GLY A 1 243 ? -10.531 -2.355 18.859 1 82.44 243 GLY A CA 1
ATOM 1879 C C . GLY A 1 243 ? -10.555 -3.832 18.5 1 82.44 243 GLY A C 1
ATOM 1880 O O . GLY A 1 243 ? -9.75 -4.293 17.688 1 82.44 243 GLY A O 1
ATOM 1881 N N . TYR A 1 244 ? -11.516 -4.566 19.031 1 86.19 244 TYR A N 1
ATOM 1882 C CA . TYR A 1 244 ? -11.492 -6.012 18.859 1 86.19 244 TYR A CA 1
ATOM 1883 C C . TYR A 1 244 ? -12.773 -6.5 18.188 1 86.19 244 TYR A C 1
ATOM 1885 O O . TYR A 1 244 ? -12.734 -7.43 17.375 1 86.19 244 TYR A O 1
ATOM 1893 N N . THR A 1 245 ? -13.797 -5.84 18.547 1 88.94 245 THR A N 1
ATOM 1894 C CA . THR A 1 245 ? -15.078 -6.305 18.031 1 88.94 245 THR A CA 1
ATOM 1895 C C . THR A 1 245 ? -15.789 -5.195 17.266 1 88.94 245 THR A C 1
ATOM 1897 O O . THR A 1 245 ? -15.609 -4.012 17.562 1 88.94 245 THR A O 1
ATOM 1900 N N . SER A 1 246 ? -16.609 -5.691 16.312 1 90.25 246 SER A N 1
ATOM 1901 C CA . SER A 1 246 ? -17.406 -4.762 15.523 1 90.25 246 SER A CA 1
ATOM 1902 C C . SER A 1 246 ? -18.688 -4.363 16.25 1 90.25 246 SER A C 1
ATOM 1904 O O . SER A 1 246 ? -19.328 -5.199 16.891 1 90.25 246 SER A O 1
ATOM 1906 N N . VAL A 1 247 ? -19.047 -3.131 16.094 1 86.81 247 VAL A N 1
ATOM 1907 C CA . VAL A 1 247 ? -20.281 -2.637 16.672 1 86.81 247 VAL A CA 1
ATOM 1908 C C . VAL A 1 247 ? -21.469 -3.004 15.773 1 86.81 247 VAL A C 1
ATOM 1910 O O . VAL A 1 247 ? -22.594 -3.186 16.25 1 86.81 247 VAL A O 1
ATOM 1913 N N . ASP A 1 248 ? -21.219 -3.174 14.5 1 85.81 248 ASP A N 1
ATOM 1914 C CA . ASP A 1 248 ? -22.312 -3.227 13.523 1 85.81 248 ASP A CA 1
ATOM 1915 C C . ASP A 1 248 ? -22.641 -4.668 13.148 1 85.81 248 ASP A C 1
ATOM 1917 O O . ASP A 1 248 ? -23.703 -4.941 12.586 1 85.81 248 ASP A O 1
ATOM 1921 N N . HIS A 1 249 ? -21.797 -5.645 13.406 1 85.69 249 HIS A N 1
ATOM 1922 C CA . HIS A 1 249 ? -21.969 -6.98 12.852 1 85.69 249 HIS A CA 1
ATOM 1923 C C . HIS A 1 249 ? -22.25 -8 13.945 1 85.69 249 HIS A C 1
ATOM 1925 O O . HIS A 1 249 ? -22.219 -9.211 13.695 1 85.69 249 HIS A O 1
ATOM 1931 N N . GLY A 1 250 ? -22.688 -7.52 15.039 1 77.44 250 GLY A N 1
ATOM 1932 C CA . GLY A 1 250 ? -23.078 -8.398 16.125 1 77.44 250 GLY A CA 1
ATOM 1933 C C . GLY A 1 250 ? -21.938 -8.75 17.062 1 77.44 250 GLY A C 1
ATOM 1934 O O . GLY A 1 250 ? -20.766 -8.539 16.719 1 77.44 250 GLY A O 1
ATOM 1935 N N . ASP A 1 251 ? -22.344 -9.43 18.078 1 73.38 251 ASP A N 1
ATOM 1936 C CA . ASP A 1 251 ? -21.406 -9.766 19.141 1 73.38 251 ASP A CA 1
ATOM 1937 C C . ASP A 1 251 ? -20.422 -10.836 18.672 1 73.38 251 ASP A C 1
ATOM 1939 O O . ASP A 1 251 ? -20.812 -11.82 18.031 1 73.38 251 ASP A O 1
ATOM 1943 N N . GLY A 1 252 ? -19.219 -10.586 18.812 1 81.31 252 GLY A N 1
ATOM 1944 C CA . GLY A 1 252 ? -18.219 -11.594 18.531 1 81.31 252 GLY A CA 1
ATOM 1945 C C . GLY A 1 252 ? -17.531 -11.406 17.188 1 81.31 252 GLY A C 1
ATOM 1946 O O . GLY A 1 252 ? -16.578 -12.109 16.875 1 81.31 252 GLY A O 1
ATOM 1947 N N . PHE A 1 253 ? -18.141 -10.484 16.406 1 88.62 253 PHE A N 1
ATOM 1948 C CA . PHE A 1 253 ? -17.469 -10.234 15.125 1 88.62 253 PHE A CA 1
ATOM 1949 C C . PHE A 1 253 ? -16.141 -9.523 15.344 1 88.62 253 PHE A C 1
ATOM 1951 O O . PHE A 1 253 ? -16.109 -8.344 15.711 1 88.62 253 PHE A O 1
ATOM 1958 N N . ILE A 1 254 ? -15.117 -10.258 15.062 1 88.56 254 ILE A N 1
ATOM 1959 C CA . ILE A 1 254 ? -13.773 -9.742 15.32 1 88.56 254 ILE A CA 1
ATOM 1960 C C . ILE A 1 254 ? -13.305 -8.914 14.133 1 88.56 254 ILE A C 1
ATOM 1962 O O . ILE A 1 254 ? -13.531 -9.281 12.977 1 88.56 254 ILE A O 1
ATOM 1966 N N . VAL A 1 255 ? -12.648 -7.773 14.453 1 89.94 255 VAL A N 1
ATOM 1967 C CA . VAL A 1 255 ? -12.305 -6.832 13.391 1 89.94 255 VAL A CA 1
ATOM 1968 C C . VAL A 1 255 ? -11.031 -7.289 12.688 1 89.94 255 VAL A C 1
ATOM 1970 O O . VAL A 1 255 ? -10.812 -6.977 11.516 1 89.94 255 VAL A O 1
ATOM 1973 N N . HIS A 1 256 ? -10.148 -8.008 13.492 1 83.75 256 HIS A N 1
ATOM 1974 C CA . HIS A 1 256 ? -8.953 -8.641 12.953 1 83.75 256 HIS A CA 1
ATOM 1975 C C . HIS A 1 256 ? -8.992 -10.148 13.141 1 83.75 256 HIS A C 1
ATOM 1977 O O . HIS A 1 256 ? -9.391 -10.641 14.203 1 83.75 256 HIS A O 1
ATOM 1983 N N . ALA A 1 257 ? -8.5 -10.852 12.055 1 69.56 257 ALA A N 1
ATOM 1984 C CA . ALA A 1 257 ? -8.555 -12.305 12.148 1 69.56 257 ALA A CA 1
ATOM 1985 C C . ALA A 1 257 ? -7.562 -12.82 13.188 1 69.56 257 ALA A C 1
ATOM 1987 O O . ALA A 1 257 ? -7.805 -13.844 13.836 1 69.56 257 ALA A O 1
ATOM 1988 N N . SER A 1 258 ? -6.402 -12.242 13.359 1 69.44 258 SER A N 1
ATOM 1989 C CA . SER A 1 258 ? -5.398 -12.586 14.359 1 69.44 258 SER A CA 1
ATOM 1990 C C . SER A 1 258 ? -4.48 -11.406 14.656 1 69.44 258 SER A C 1
ATOM 1992 O O . SER A 1 258 ? -4.492 -10.406 13.922 1 69.44 258 SER A O 1
ATOM 1994 N N . ASP A 1 259 ? -3.785 -11.555 15.766 1 66 259 ASP A N 1
ATOM 1995 C CA . ASP A 1 259 ? -2.801 -10.539 16.125 1 66 259 ASP A CA 1
ATOM 1996 C C . ASP A 1 259 ? -1.684 -10.453 15.094 1 66 259 ASP A C 1
ATOM 1998 O O . ASP A 1 259 ? -1.009 -9.43 14.977 1 66 259 ASP A O 1
ATOM 2002 N N . GLU A 1 260 ? -1.527 -11.484 14.383 1 70.69 260 GLU A N 1
ATOM 2003 C CA . GLU A 1 260 ? -0.449 -11.555 13.398 1 70.69 260 GLU A CA 1
ATOM 2004 C C . GLU A 1 260 ? -0.858 -10.898 12.086 1 70.69 260 GLU A C 1
ATOM 2006 O O . GLU A 1 260 ? -0.028 -10.297 11.398 1 70.69 260 GLU A O 1
ATOM 2011 N N . GLU A 1 261 ? -2.205 -11.023 11.969 1 76.06 261 GLU A N 1
ATOM 2012 C CA . GLU A 1 261 ? -2.715 -10.406 10.75 1 76.06 261 GLU A CA 1
ATOM 2013 C C . GLU A 1 261 ? -2.955 -8.914 10.945 1 76.06 261 GLU A C 1
ATOM 2015 O O . GLU A 1 261 ? -3.725 -8.516 11.828 1 76.06 261 GLU A O 1
ATOM 2020 N N . ARG A 1 262 ? -2.336 -8.125 10.242 1 84.31 262 ARG A N 1
ATOM 2021 C CA . ARG A 1 262 ? -2.402 -6.672 10.352 1 84.31 262 ARG A CA 1
ATOM 2022 C C . ARG A 1 262 ? -3.359 -6.09 9.32 1 84.31 262 ARG A C 1
ATOM 2024 O O . ARG A 1 262 ? -3.062 -5.066 8.695 1 84.31 262 ARG A O 1
ATOM 2031 N N . GLU A 1 263 ? -4.324 -6.875 9.07 1 89.5 263 GLU A N 1
ATOM 2032 C CA . GLU A 1 263 ? -5.367 -6.539 8.102 1 89.5 263 GLU A CA 1
ATOM 2033 C C . GLU A 1 263 ? -6.754 -6.805 8.68 1 89.5 263 GLU A C 1
ATOM 2035 O O . GLU A 1 263 ? -6.934 -7.715 9.492 1 89.5 263 GLU A O 1
ATOM 2040 N N . LEU A 1 264 ? -7.723 -6.016 8.242 1 92.81 264 LEU A N 1
ATOM 2041 C CA . LEU A 1 264 ? -9.094 -6.219 8.695 1 92.81 264 LEU A CA 1
ATOM 2042 C C . LEU A 1 264 ? -9.688 -7.48 8.078 1 92.81 264 LEU A C 1
ATOM 2044 O O . LEU A 1 264 ? -9.211 -7.957 7.043 1 92.81 264 LEU A O 1
ATOM 2048 N N . VAL A 1 265 ? -10.656 -7.984 8.664 1 92.44 265 VAL A N 1
ATOM 2049 C CA . VAL A 1 265 ? -11.289 -9.234 8.266 1 92.44 265 VAL A CA 1
ATOM 2050 C C . VAL A 1 265 ? -12.008 -9.047 6.938 1 92.44 265 VAL A C 1
ATOM 2052 O O . VAL A 1 265 ? -12.289 -7.918 6.527 1 92.44 265 VAL A O 1
ATOM 2055 N N . GLU A 1 266 ? -12.289 -10.164 6.312 1 91.75 266 GLU A N 1
ATOM 2056 C CA . GLU A 1 266 ? -13.086 -10.195 5.086 1 91.75 266 GLU A CA 1
ATOM 2057 C C . GLU A 1 266 ? -14.555 -9.914 5.379 1 91.75 266 GLU A C 1
ATOM 2059 O O . GLU A 1 266 ? -15.062 -10.258 6.449 1 91.75 266 GLU A O 1
ATOM 2064 N N . ILE A 1 267 ? -15.156 -9.328 4.422 1 92.88 267 ILE A N 1
ATOM 2065 C CA . ILE A 1 267 ? -16.594 -9.117 4.504 1 92.88 267 ILE A CA 1
ATOM 2066 C C . ILE A 1 267 ? -17.328 -10.438 4.285 1 92.88 267 ILE A C 1
ATOM 2068 O O . ILE A 1 267 ? -17.156 -11.086 3.246 1 92.88 267 ILE A O 1
ATOM 2072 N N . PRO A 1 268 ? -18.078 -10.805 5.246 1 87.38 268 PRO A N 1
ATOM 2073 C CA . PRO A 1 268 ? -18.766 -12.094 5.098 1 87.38 268 PRO A CA 1
ATOM 2074 C C . PRO A 1 268 ? -19.844 -12.062 4.016 1 87.38 268 PRO A C 1
ATOM 2076 O O . PRO A 1 268 ? -20.453 -11.023 3.77 1 87.38 268 PRO A O 1
ATOM 2079 N N . GLY A 1 269 ? -20.047 -13.25 3.365 1 83.62 269 GLY A N 1
ATOM 2080 C CA . GLY A 1 269 ? -21.188 -13.43 2.477 1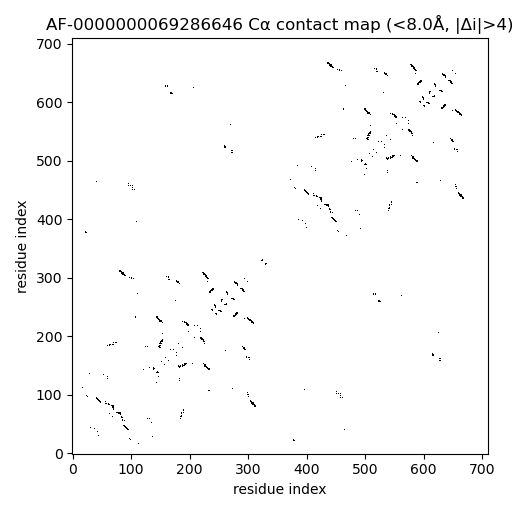 83.62 269 GLY A CA 1
ATOM 2081 C C . GLY A 1 269 ? -20.906 -12.969 1.057 1 83.62 269 GLY A C 1
ATOM 2082 O O . GLY A 1 269 ? -21.844 -12.812 0.259 1 83.62 269 GLY A O 1
ATOM 2083 N N . ILE A 1 270 ? -19.734 -12.672 0.831 1 84.56 270 ILE A N 1
ATOM 2084 C CA . ILE A 1 270 ? -19.375 -12.234 -0.514 1 84.56 270 ILE A CA 1
ATOM 2085 C C . ILE A 1 270 ? -18.594 -13.344 -1.225 1 84.56 270 ILE A C 1
ATOM 2087 O O . ILE A 1 270 ? -17.656 -13.914 -0.657 1 84.56 270 ILE A O 1
ATOM 2091 N N . SER A 1 271 ? -18.984 -13.75 -2.406 1 80.81 271 SER A N 1
ATOM 2092 C CA . SER A 1 271 ? -18.406 -14.859 -3.139 1 80.81 271 SER A CA 1
ATOM 2093 C C . SER A 1 271 ? -16.938 -14.594 -3.469 1 80.81 271 SER A C 1
ATOM 2095 O O . SER A 1 271 ? -16.094 -15.492 -3.381 1 80.81 271 SER A O 1
ATOM 2097 N N . LEU A 1 272 ? -16.719 -13.383 -3.9 1 87.19 272 LEU A N 1
ATOM 2098 C CA . LEU A 1 272 ? -15.336 -12.961 -4.098 1 87.19 272 LEU A CA 1
ATOM 2099 C C . LEU A 1 272 ? -14.836 -12.18 -2.889 1 87.19 272 LEU A C 1
ATOM 2101 O O . LEU A 1 272 ? -15.422 -11.156 -2.514 1 87.19 272 LEU A O 1
ATOM 2105 N N . PRO A 1 273 ? -13.766 -12.68 -2.326 1 88.56 273 PRO A N 1
ATOM 2106 C CA . PRO A 1 273 ? -13.328 -12.102 -1.056 1 88.56 273 PRO A CA 1
ATOM 2107 C C . PRO A 1 273 ? -12.984 -10.617 -1.176 1 88.56 273 PRO A C 1
ATOM 2109 O O . PRO A 1 273 ? -12.289 -10.211 -2.115 1 88.56 273 PRO A O 1
ATOM 2112 N N . VAL A 1 274 ? -13.602 -9.836 -0.31 1 91.38 274 VAL A N 1
ATOM 2113 C CA . VAL A 1 274 ? -13.305 -8.422 -0.09 1 91.38 274 VAL A CA 1
ATOM 2114 C C . VAL A 1 274 ? -13.141 -8.156 1.405 1 91.38 274 VAL A C 1
ATOM 2116 O O . VAL A 1 274 ? -13.914 -8.672 2.221 1 91.38 274 VAL A O 1
ATOM 2119 N N . ARG A 1 275 ? -12.109 -7.457 1.735 1 93.81 275 ARG A N 1
ATOM 2120 C CA . ARG A 1 275 ? -11.922 -7.082 3.133 1 93.81 275 ARG A CA 1
ATOM 2121 C C . ARG A 1 275 ? -12.477 -5.688 3.406 1 93.81 275 ARG A C 1
ATOM 2123 O O . ARG A 1 275 ? -12.633 -4.883 2.484 1 93.81 275 ARG A O 1
ATOM 2130 N N . PHE A 1 276 ? -12.773 -5.484 4.672 1 96.19 276 PHE A N 1
ATOM 2131 C CA . PHE A 1 276 ? -13.062 -4.105 5.055 1 96.19 276 PHE A CA 1
ATOM 2132 C C . PHE A 1 276 ? -11.852 -3.211 4.812 1 96.19 276 PHE A C 1
ATOM 2134 O O . PHE A 1 276 ? -10.711 -3.654 4.938 1 96.19 276 PHE A O 1
ATOM 2141 N N . HIS A 1 277 ? -12.141 -1.928 4.492 1 96.88 277 HIS A N 1
ATOM 2142 C CA . HIS A 1 277 ? -11.086 -1.053 4.004 1 96.88 277 HIS A CA 1
ATOM 2143 C C . HIS A 1 277 ? -10.516 -0.195 5.129 1 96.88 277 HIS A C 1
ATOM 2145 O O . HIS A 1 277 ? -9.367 0.246 5.059 1 96.88 277 HIS A O 1
ATOM 2151 N N . SER A 1 278 ? -11.305 0.101 6.137 1 96.94 278 SER A N 1
ATOM 2152 C CA . SER A 1 278 ? -10.867 0.999 7.199 1 96.94 278 SER A CA 1
ATOM 2153 C C . SER A 1 278 ? -11.578 0.692 8.516 1 96.94 278 SER A C 1
ATOM 2155 O O . SER A 1 278 ? -12.539 -0.084 8.539 1 96.94 278 SER A O 1
ATOM 2157 N N . LEU A 1 279 ? -11.062 1.236 9.594 1 95.12 279 LEU A N 1
ATOM 2158 C CA . LEU A 1 279 ? -11.602 1.017 10.938 1 95.12 279 LEU A CA 1
ATOM 2159 C C . LEU A 1 279 ? -11.922 2.342 11.617 1 95.12 279 LEU A C 1
ATOM 2161 O O . LEU A 1 279 ? -11.086 3.25 11.641 1 95.12 279 LEU A O 1
ATOM 2165 N N . ILE A 1 280 ? -13.117 2.445 12.055 1 94.38 280 ILE A N 1
ATOM 2166 C CA . ILE A 1 280 ? -13.547 3.59 12.852 1 94.38 280 ILE A CA 1
ATOM 2167 C C . ILE A 1 280 ? -13.594 3.205 14.328 1 94.38 280 ILE A C 1
ATOM 2169 O O . ILE A 1 280 ? -14.414 2.369 14.734 1 94.38 280 ILE A O 1
ATOM 2173 N N . ALA A 1 281 ? -12.719 3.803 15.07 1 90.31 281 ALA A N 1
ATOM 2174 C CA . ALA A 1 281 ? -12.672 3.531 16.5 1 90.31 281 ALA A CA 1
ATOM 2175 C C . ALA A 1 281 ? -13.414 4.605 17.297 1 90.31 281 ALA A C 1
ATOM 2177 O O . ALA A 1 281 ? -13.023 5.773 17.281 1 90.31 281 ALA A O 1
ATOM 2178 N N . GLU A 1 282 ? -14.445 4.152 17.969 1 85.56 282 GLU A N 1
ATOM 2179 C CA . GLU A 1 282 ? -15.289 5.043 18.75 1 85.56 282 GLU A CA 1
ATOM 2180 C C . GLU A 1 282 ? -15.305 4.625 20.219 1 85.56 282 GLU A C 1
ATOM 2182 O O . GLU A 1 282 ? -16.188 3.885 20.656 1 85.56 282 GLU A O 1
ATOM 2187 N N . THR A 1 283 ? -14.227 4.945 20.984 1 69.31 283 THR A N 1
ATOM 2188 C CA . THR A 1 283 ? -14.109 4.469 22.359 1 69.31 283 THR A CA 1
ATOM 2189 C C . THR A 1 283 ? -15.008 5.277 23.297 1 69.31 283 THR A C 1
ATOM 2191 O O . THR A 1 283 ? -15.07 6.504 23.203 1 69.31 283 THR A O 1
ATOM 2194 N N . GLY A 1 284 ? -15.781 4.488 24.406 1 58.78 284 GLY A N 1
ATOM 2195 C CA . GLY A 1 284 ? -16.453 5 25.594 1 58.78 284 GLY A CA 1
ATOM 2196 C C . GLY A 1 284 ? -17.625 5.898 25.281 1 58.78 284 GLY A C 1
ATOM 2197 O O . GLY A 1 284 ? -17.891 6.195 24.109 1 58.78 284 GLY A O 1
ATOM 2198 N N . ASP A 1 285 ? -18.562 6.062 26.281 1 52.16 285 ASP A N 1
ATOM 2199 C CA . ASP A 1 285 ? -19.703 6.973 26.266 1 52.16 285 ASP A CA 1
ATOM 2200 C C . ASP A 1 285 ? -19.281 8.359 25.781 1 52.16 285 ASP A C 1
ATOM 2202 O O . ASP A 1 285 ? -20.078 9.055 25.141 1 52.16 285 ASP A O 1
ATOM 2206 N N . LEU A 1 286 ? -18.344 8.883 26.469 1 47.31 286 LEU A N 1
ATOM 2207 C CA . LEU A 1 286 ? -17.734 10.148 26.078 1 47.31 286 LEU A CA 1
ATOM 2208 C C . LEU A 1 286 ? -17.016 10.016 24.734 1 47.31 286 LEU A C 1
ATOM 2210 O O . LEU A 1 286 ? -16.219 10.867 24.359 1 47.31 286 LEU A O 1
ATOM 2214 N N . ILE A 1 287 ? -17.047 9.039 24.109 1 49.94 287 ILE A N 1
ATOM 2215 C CA . ILE A 1 287 ? -16.391 8.312 23.031 1 49.94 287 ILE A CA 1
ATOM 2216 C C . ILE A 1 287 ? -16.422 9.148 21.75 1 49.94 287 ILE A C 1
ATOM 2218 O O . ILE A 1 287 ? -15.43 9.227 21.031 1 49.94 287 ILE A O 1
ATOM 2222 N N . LYS A 1 288 ? -17.641 9.695 21.469 1 53.53 288 LYS A N 1
ATOM 2223 C CA . LYS A 1 288 ? -17.719 10.5 20.266 1 53.53 288 LYS A CA 1
ATOM 2224 C C . LYS A 1 288 ? -16.625 11.562 20.234 1 53.53 288 LYS A C 1
ATOM 2226 O O . LYS A 1 288 ? -16.172 11.969 19.156 1 53.53 288 LYS A O 1
ATOM 2231 N N . ARG A 1 289 ? -16.031 11.773 21.422 1 53.91 289 ARG A N 1
ATOM 2232 C CA . ARG A 1 289 ? -15.102 12.891 21.469 1 53.91 289 ARG A CA 1
ATOM 2233 C C . ARG A 1 289 ? -13.781 12.531 20.797 1 53.91 289 ARG A C 1
ATOM 2235 O O . ARG A 1 289 ? -13.133 13.391 20.1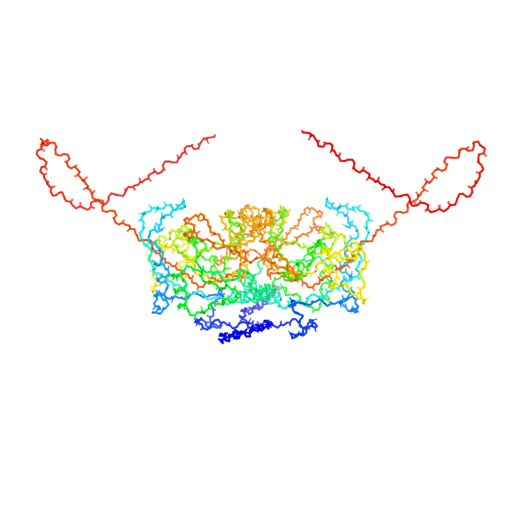88 1 53.91 289 ARG A O 1
ATOM 2242 N N . TYR A 1 290 ? -13.414 11.148 20.953 1 70.19 290 TYR A N 1
ATOM 2243 C CA . TYR A 1 290 ? -12.086 10.898 20.422 1 70.19 290 TYR A CA 1
ATOM 2244 C C . TYR A 1 290 ? -12.117 9.797 19.359 1 70.19 290 TYR A C 1
ATOM 2246 O O . TYR A 1 290 ? -11.383 8.812 19.469 1 70.19 290 TYR A O 1
ATOM 2254 N N . ARG A 1 291 ? -12.961 10.062 18.484 1 84.06 291 ARG A N 1
ATOM 2255 C CA . ARG A 1 291 ? -13.031 9.133 17.359 1 84.06 291 ARG A CA 1
ATOM 2256 C C . ARG A 1 291 ? -11.742 9.148 16.547 1 84.06 291 ARG A C 1
ATOM 2258 O O . ARG A 1 291 ? -11.18 10.211 16.297 1 84.06 291 ARG A O 1
ATOM 2265 N N . GLU A 1 292 ? -11.258 7.934 16.281 1 89.94 292 GLU A N 1
ATOM 2266 C CA . GLU A 1 292 ? -10.102 7.781 15.406 1 89.94 292 GLU A CA 1
ATOM 2267 C C . GLU A 1 292 ? -10.445 6.945 14.172 1 89.94 292 GLU A C 1
ATOM 2269 O O . GLU A 1 292 ? -11.219 5.992 14.266 1 89.94 292 GLU A O 1
ATOM 2274 N N . VAL A 1 293 ? -9.992 7.391 13.133 1 94.06 293 VAL A N 1
ATOM 2275 C CA . VAL A 1 293 ? -10.117 6.648 11.883 1 94.06 293 VAL A CA 1
ATOM 2276 C C . VAL A 1 293 ? -8.766 6.039 11.508 1 94.06 293 VAL A C 1
ATOM 2278 O O . VAL A 1 293 ? -7.75 6.734 11.484 1 94.06 293 VAL A O 1
ATOM 2281 N N . VAL A 1 294 ? -8.805 4.73 11.234 1 94.38 294 VAL A N 1
ATOM 2282 C CA . VAL A 1 294 ? -7.559 4.043 10.898 1 94.38 294 VAL A CA 1
ATOM 2283 C C . VAL A 1 294 ? -7.621 3.529 9.469 1 94.38 294 VAL A C 1
ATOM 2285 O O . VAL A 1 294 ? -8.562 2.832 9.086 1 94.38 294 VAL A O 1
ATOM 2288 N N . GLN A 1 295 ? -6.684 3.953 8.641 1 96.19 295 GLN A N 1
ATOM 2289 C CA . GLN A 1 295 ? -6.488 3.428 7.289 1 96.19 295 GLN A CA 1
ATOM 2290 C C . GLN A 1 295 ? -5.219 2.588 7.207 1 96.19 295 GLN A C 1
ATOM 2292 O O . GLN A 1 295 ? -4.152 3.021 7.648 1 96.19 295 GLN A O 1
ATOM 2297 N N . PHE A 1 296 ? -5.297 1.459 6.609 1 92.5 296 PHE A N 1
ATOM 2298 C CA . PHE A 1 296 ? -4.215 0.484 6.68 1 92.5 296 PHE A CA 1
ATOM 2299 C C . PHE A 1 296 ? -3.41 0.471 5.387 1 92.5 296 PHE A C 1
ATOM 2301 O O . PHE A 1 296 ? -2.314 -0.092 5.336 1 92.5 296 PHE A O 1
ATOM 2308 N N . HIS A 1 297 ? -3.926 1.095 4.387 1 94.06 297 HIS A N 1
ATOM 2309 C CA . HIS A 1 297 ? -3.268 1.114 3.084 1 94.06 297 HIS A CA 1
ATOM 2310 C C . HIS A 1 297 ? -2.939 2.541 2.656 1 94.06 297 HIS A C 1
ATOM 2312 O O . HIS A 1 297 ? -3.842 3.344 2.414 1 94.06 297 HIS A O 1
ATOM 2318 N N . ASP A 1 298 ? -1.744 2.768 2.387 1 94.38 298 ASP A N 1
ATOM 2319 C CA . ASP A 1 298 ? -1.232 4.113 2.152 1 94.38 298 ASP A CA 1
ATOM 2320 C C . ASP A 1 298 ? -1.771 4.688 0.843 1 94.38 298 ASP A C 1
ATOM 2322 O O . ASP A 1 298 ? -1.952 5.898 0.718 1 94.38 298 ASP A O 1
ATOM 2326 N N . ALA A 1 299 ? -1.98 3.828 -0.095 1 94.25 299 ALA A N 1
ATOM 2327 C CA . ALA A 1 299 ? -2.441 4.289 -1.402 1 94.25 299 ALA A CA 1
ATOM 2328 C C . ALA A 1 299 ? -3.803 4.969 -1.295 1 94.25 299 ALA A C 1
ATOM 2330 O O . ALA A 1 299 ? -4.211 5.699 -2.201 1 94.25 299 ALA A O 1
ATOM 2331 N N . ARG A 1 300 ? -4.492 4.742 -0.217 1 96.94 300 ARG A N 1
ATOM 2332 C CA . ARG A 1 300 ? -5.836 5.281 -0.026 1 96.94 300 ARG A CA 1
ATOM 2333 C C . ARG A 1 300 ? -5.793 6.598 0.741 1 96.94 300 ARG A C 1
ATOM 2335 O O . ARG A 1 300 ? -6.82 7.07 1.23 1 96.94 300 ARG A O 1
ATOM 2342 N N . ILE A 1 301 ? -4.609 7.137 0.849 1 97.56 301 ILE A N 1
ATOM 2343 C CA . ILE A 1 301 ? -4.402 8.375 1.59 1 97.56 301 ILE A CA 1
ATOM 2344 C C . ILE A 1 301 ? -3.686 9.391 0.705 1 97.56 301 ILE A C 1
ATOM 2346 O O . ILE A 1 301 ? -2.645 9.086 0.117 1 97.56 301 ILE A O 1
ATOM 2350 N N . LEU A 1 302 ? -4.238 10.586 0.596 1 97.12 302 LEU A N 1
ATOM 2351 C CA . LEU A 1 302 ? -3.605 11.68 -0.132 1 97.12 302 LEU A CA 1
ATOM 2352 C C . LEU A 1 302 ? -3.438 12.906 0.763 1 97.12 302 LEU A C 1
ATOM 2354 O O . LEU A 1 302 ? -4.418 13.586 1.086 1 97.12 302 LEU A O 1
ATOM 2358 N N . PRO A 1 303 ? -2.184 13.141 1.23 1 97.62 303 PRO A N 1
ATOM 2359 C CA . PRO A 1 303 ? -1.979 14.43 1.903 1 97.62 303 PRO A CA 1
ATOM 2360 C C . PRO A 1 303 ? -2.242 15.625 0.989 1 97.62 303 PRO A C 1
ATOM 2362 O O . PRO A 1 303 ? -1.608 15.75 -0.061 1 97.62 303 PRO A O 1
ATOM 2365 N N . GLU A 1 304 ? -3.137 16.469 1.38 1 97.06 304 GLU A N 1
ATOM 2366 C CA . GLU A 1 304 ? -3.518 17.578 0.498 1 97.06 304 GLU A CA 1
ATOM 2367 C C . GLU A 1 304 ? -3.023 18.906 1.04 1 97.06 304 GLU A C 1
ATOM 2369 O O . GLU A 1 304 ? -2.693 19.812 0.269 1 97.06 304 GLU A O 1
ATOM 2374 N N . TYR A 1 305 ? -3.029 19.062 2.311 1 97.62 305 TYR A N 1
ATOM 2375 C CA . TYR A 1 305 ? -2.605 20.328 2.908 1 97.62 305 TYR A CA 1
ATOM 2376 C C . TYR A 1 305 ? -1.68 20.078 4.094 1 97.62 305 TYR A C 1
ATOM 2378 O O . TYR A 1 305 ? -1.826 19.094 4.812 1 97.62 305 TYR A O 1
ATOM 2386 N N . LEU A 1 306 ? -0.782 20.938 4.23 1 98.44 306 LEU A N 1
ATOM 2387 C CA . LEU A 1 306 ? 0.065 21.031 5.414 1 98.44 306 LEU A CA 1
ATOM 2388 C C . LEU A 1 306 ? -0.227 22.312 6.191 1 98.44 306 LEU A C 1
ATOM 2390 O O . LEU A 1 306 ? -0.207 23.406 5.625 1 98.44 306 LEU A O 1
ATOM 2394 N N . LEU A 1 307 ? -0.529 22.156 7.469 1 97.94 307 LEU A N 1
ATOM 2395 C CA . LEU A 1 307 ? -0.847 23.281 8.344 1 97.94 307 LEU A CA 1
ATOM 2396 C C . LEU A 1 307 ? 0.255 23.484 9.375 1 97.94 307 LEU A C 1
ATOM 2398 O O . LEU A 1 307 ? 0.71 22.531 10.008 1 97.94 307 LEU A O 1
ATOM 2402 N N . ALA A 1 308 ? 0.732 24.672 9.484 1 98.06 308 ALA A N 1
ATOM 2403 C CA . ALA A 1 308 ? 1.534 25.125 10.617 1 98.06 308 ALA A CA 1
ATOM 2404 C C . ALA A 1 308 ? 0.707 25.984 11.562 1 98.06 308 ALA A C 1
ATOM 2406 O O . ALA A 1 308 ? 0.19 27.031 11.172 1 98.06 308 ALA A O 1
ATOM 2407 N N . TYR A 1 309 ? 0.562 25.531 12.781 1 96.44 309 TYR A N 1
ATOM 2408 C CA . TYR A 1 309 ? -0.314 26.234 13.703 1 96.44 309 TYR A CA 1
ATOM 2409 C C . TYR A 1 309 ? 0.34 26.391 15.078 1 96.44 309 TYR A C 1
ATOM 2411 O O . TYR A 1 309 ? 1.371 25.766 15.344 1 96.44 309 TYR A O 1
ATOM 2419 N N . LYS A 1 310 ? -0.327 27.234 15.898 1 94.62 310 LYS A N 1
ATOM 2420 C CA . LYS A 1 310 ? 0.168 27.516 17.25 1 94.62 310 LYS A CA 1
ATOM 2421 C C . LYS A 1 310 ? -0.89 27.203 18.297 1 94.62 310 LYS A C 1
ATOM 2423 O O . LYS A 1 310 ? -2.088 27.344 18.047 1 94.62 310 LYS A O 1
ATOM 2428 N N . ARG A 1 311 ? -0.368 26.734 19.406 1 90.62 311 ARG A N 1
ATOM 2429 C CA . ARG A 1 311 ? -1.219 26.703 20.594 1 90.62 311 ARG A CA 1
ATOM 2430 C C . ARG A 1 311 ? -1.292 28.062 21.266 1 90.62 311 ARG A C 1
ATOM 2432 O O . ARG A 1 311 ? -0.276 28.75 21.406 1 90.62 311 ARG A O 1
ATOM 2439 N N . VAL A 1 312 ? -2.5 28.422 21.594 1 88.62 312 VAL A N 1
ATOM 2440 C CA . VAL A 1 312 ? -2.699 29.688 22.297 1 88.62 312 VAL A CA 1
ATOM 2441 C C . VAL A 1 312 ? -2.805 29.438 23.797 1 88.62 312 VAL A C 1
ATOM 2443 O O . VAL A 1 312 ? -3.83 28.953 24.281 1 88.62 312 VAL A O 1
ATOM 2446 N N . TYR A 1 313 ? -1.79 29.812 24.5 1 83.5 313 TYR A N 1
ATOM 2447 C CA . TYR A 1 313 ? -1.695 29.531 25.922 1 83.5 313 TYR A CA 1
ATOM 2448 C C . TYR A 1 313 ? -2.434 30.578 26.75 1 83.5 313 TYR A C 1
ATOM 2450 O O . TYR A 1 313 ? -2.473 31.75 26.375 1 83.5 313 TYR A O 1
ATOM 2458 N N . LYS A 1 314 ? -3.1 30.031 27.844 1 74.81 314 LYS A N 1
ATOM 2459 C CA . LYS A 1 314 ? -3.824 30.891 28.766 1 74.81 314 LYS A CA 1
ATOM 2460 C C . LYS A 1 314 ? -2.863 31.734 29.594 1 74.81 314 LYS A C 1
ATOM 2462 O O . LYS A 1 314 ? -1.784 31.266 29.969 1 74.81 314 LYS A O 1
ATOM 2467 N N . ARG A 1 315 ? -3.016 33.031 29.516 1 62.28 315 ARG A N 1
ATOM 2468 C CA . ARG A 1 315 ? -2.232 33.906 30.359 1 62.28 315 ARG A CA 1
ATOM 2469 C C . ARG A 1 315 ? -2.492 33.656 31.844 1 62.28 315 ARG A C 1
ATOM 2471 O O . ARG A 1 315 ? -3.643 33.625 32.281 1 62.28 315 ARG A O 1
ATOM 2478 N N . VAL A 1 316 ? -1.876 32.719 32.312 1 53.78 316 VAL A N 1
ATOM 2479 C CA . VAL A 1 316 ? -2.012 32.594 33.781 1 53.78 316 VAL A CA 1
ATOM 2480 C C . VAL A 1 316 ? -1.677 33.938 34.438 1 53.78 316 VAL A C 1
ATOM 2482 O O . VAL A 1 316 ? -0.583 34.469 34.25 1 53.78 316 VAL A O 1
ATOM 2485 N N . ARG A 1 317 ? -2.707 34.75 34.594 1 44.56 317 ARG A N 1
ATOM 2486 C CA . ARG A 1 317 ? -2.475 35.875 35.5 1 44.56 317 ARG A CA 1
ATOM 2487 C C . ARG A 1 317 ? -1.755 35.438 36.75 1 44.56 317 ARG A C 1
ATOM 2489 O O . ARG A 1 317 ? -2.277 34.625 37.531 1 44.56 317 ARG A O 1
ATOM 2496 N N . ILE A 1 318 ? -0.537 35.188 36.562 1 40.84 318 ILE A N 1
ATOM 2497 C CA . ILE A 1 318 ? 0.167 35.094 37.844 1 40.84 318 ILE A CA 1
ATOM 2498 C C . ILE A 1 318 ? -0.228 36.25 38.75 1 40.84 318 ILE A C 1
ATOM 2500 O O . ILE A 1 318 ? 0.077 37.406 38.438 1 40.84 318 ILE A O 1
ATOM 2504 N N . THR A 1 319 ? -1.408 36.25 39.125 1 38 319 THR A N 1
ATOM 2505 C CA . THR A 1 319 ? -1.624 37.156 40.25 1 38 319 THR A CA 1
ATOM 2506 C C . THR A 1 319 ? -0.581 36.906 41.344 1 38 319 THR A C 1
ATOM 2508 O O . THR A 1 319 ? -0.49 35.812 41.906 1 38 319 THR A O 1
ATOM 2511 N N . ARG A 1 320 ? 0.545 37.406 41.062 1 35.5 320 ARG A N 1
ATOM 2512 C CA . ARG A 1 320 ? 1.49 37.5 42.188 1 35.5 320 ARG A CA 1
ATOM 2513 C C . ARG A 1 320 ? 0.794 37.969 43.438 1 35.5 320 ARG A C 1
ATOM 2515 O O . ARG A 1 320 ? 0.381 39.125 43.562 1 35.5 320 ARG A O 1
ATOM 2522 N N . LEU A 1 321 ? -0.018 37.125 43.938 1 35 321 LEU A N 1
ATOM 2523 C CA . LEU A 1 321 ? -0.33 37.438 45.312 1 35 321 LEU A CA 1
ATOM 2524 C C . LEU A 1 321 ? 0.942 37.562 46.156 1 35 321 LEU A C 1
ATOM 2526 O O . LEU A 1 321 ? 1.578 36.531 46.438 1 35 321 LEU A O 1
ATOM 2530 N N . VAL A 1 322 ? 1.805 38.438 45.781 1 34.97 322 VAL A N 1
ATOM 2531 C CA . VAL A 1 322 ? 2.854 38.812 46.719 1 34.97 322 VAL A CA 1
ATOM 2532 C C . VAL A 1 322 ? 2.242 39.125 48.062 1 34.97 322 VAL A C 1
ATOM 2534 O O . VAL A 1 322 ? 1.478 40.062 48.219 1 34.97 322 VAL A O 1
ATOM 2537 N N . ARG A 1 323 ? 1.895 38.062 48.719 1 32.84 323 ARG A N 1
ATOM 2538 C CA . ARG A 1 323 ? 1.633 38.281 50.125 1 32.84 323 ARG A CA 1
ATOM 2539 C C . ARG A 1 323 ? 2.801 39 50.812 1 32.84 323 ARG A C 1
ATOM 2541 O O . ARG A 1 323 ? 3.912 38.469 50.844 1 32.84 323 ARG A O 1
ATOM 2548 N N . ARG A 1 324 ? 2.838 40.312 50.719 1 33.5 324 ARG A N 1
ATOM 2549 C CA . ARG A 1 324 ? 3.645 41.125 51.625 1 33.5 324 ARG A CA 1
ATOM 2550 C C . ARG A 1 324 ? 3.371 40.781 53.062 1 33.5 324 ARG A C 1
ATOM 2552 O O . ARG A 1 324 ? 2.252 40.938 53.562 1 33.5 324 ARG A O 1
ATOM 2559 N N . THR A 1 325 ? 3.92 39.656 53.5 1 30.94 325 THR A N 1
ATOM 2560 C CA . THR A 1 325 ? 3.998 39.594 54.969 1 30.94 325 THR A CA 1
ATOM 2561 C C . THR A 1 325 ? 4.633 40.844 55.531 1 30.94 325 THR A C 1
ATOM 2563 O O . THR A 1 325 ? 5.809 41.125 55.281 1 30.94 325 THR A O 1
ATOM 2566 N N . ASP A 1 326 ? 3.867 41.906 55.625 1 29.75 326 ASP A N 1
ATOM 2567 C CA . ASP A 1 326 ? 4.199 43.031 56.5 1 29.75 326 ASP A CA 1
ATOM 2568 C C . ASP A 1 326 ? 4.449 42.531 57.938 1 29.75 326 ASP A C 1
ATOM 2570 O O . ASP A 1 326 ? 3.559 41.969 58.562 1 29.75 326 ASP A O 1
ATOM 2574 N N . LEU A 1 327 ? 5.629 42.188 58.312 1 31.38 327 LEU A N 1
ATOM 2575 C CA . LEU A 1 327 ? 6.004 42.219 59.75 1 31.38 327 LEU A CA 1
ATOM 2576 C C . LEU A 1 327 ? 5.801 43.594 60.312 1 31.38 327 LEU A C 1
ATOM 2578 O O . LEU A 1 327 ? 6.105 43.844 61.5 1 31.38 327 LEU A O 1
ATOM 2582 N N . ASN A 1 328 ? 5.82 44.781 59.906 1 28.59 328 ASN A N 1
ATOM 2583 C CA . ASN A 1 328 ? 5.383 45.5 61.094 1 28.59 328 ASN A CA 1
ATOM 2584 C C . ASN A 1 328 ? 4.129 44.906 61.719 1 28.59 328 ASN A C 1
ATOM 2586 O O . ASN A 1 328 ? 3.904 45 62.906 1 28.59 328 ASN A O 1
ATOM 2590 N N . GLY A 1 329 ? 4.453 44.875 61.781 1 27.45 329 GLY A N 1
ATOM 2591 C CA . GLY A 1 329 ? 5.078 46 61.094 1 27.45 329 GLY A CA 1
ATOM 2592 C C . GLY A 1 329 ? 4.273 46.5 59.906 1 27.45 329 GLY A C 1
ATOM 2593 O O . GLY A 1 329 ? 4.078 45.781 58.938 1 27.45 329 GLY A O 1
ATOM 2594 N N . ARG A 1 330 ? 3.271 47.5 60.031 1 27.53 330 ARG A N 1
ATOM 2595 C CA . ARG A 1 330 ? 2.008 47.844 59.375 1 27.53 330 ARG A CA 1
ATOM 2596 C C . ARG A 1 330 ? 2.09 47.594 57.875 1 27.53 330 ARG A C 1
ATOM 2598 O O . ARG A 1 330 ? 3.1 47.938 57.25 1 27.53 330 ARG A O 1
ATOM 2605 N N . HIS A 1 331 ? 1.461 46.562 57.188 1 23.78 331 HIS A N 1
ATOM 2606 C CA . HIS A 1 331 ? 1.335 46 55.875 1 23.78 331 HIS A CA 1
ATOM 2607 C C . HIS A 1 331 ? 1.076 47.062 54.812 1 23.78 331 HIS A C 1
ATOM 2609 O O . HIS A 1 331 ? 0.685 46.75 53.688 1 23.78 331 HIS A O 1
ATOM 2615 N N . GLY A 1 332 ? 1.581 48.25 55.062 1 25.41 332 GLY A N 1
ATOM 2616 C CA . GLY A 1 332 ? 1.046 49.125 54.031 1 25.41 332 GLY A CA 1
ATOM 2617 C C . GLY A 1 332 ? 1.345 48.656 52.625 1 25.41 332 GLY A C 1
ATOM 2618 O O . GLY A 1 332 ? 2.246 47.844 52.438 1 25.41 332 GLY A O 1
ATOM 2619 N N . THR A 1 333 ? 0.415 48.75 51.719 1 24.33 333 THR A N 1
ATOM 2620 C CA . THR A 1 333 ? 0.17 48.469 50.281 1 24.33 333 THR A CA 1
ATOM 2621 C C . THR A 1 333 ? 1.344 48.969 49.438 1 24.33 333 THR A C 1
ATOM 2623 O O . THR A 1 333 ? 1.243 49 48.219 1 24.33 333 THR A O 1
ATOM 2626 N N . LEU A 1 334 ? 2.592 48.844 49.938 1 26.33 334 LEU A N 1
ATOM 2627 C CA . LEU A 1 334 ? 3.387 49.656 49.031 1 26.33 334 LEU A CA 1
ATOM 2628 C C . LEU A 1 334 ? 3.41 49.031 47.625 1 26.33 334 LEU A C 1
ATOM 2630 O O . LEU A 1 334 ? 3.441 47.781 47.5 1 26.33 334 LEU A O 1
ATOM 2634 N N . ARG A 1 335 ? 3.094 49.75 46.594 1 23.86 335 ARG A N 1
ATOM 2635 C CA . ARG A 1 335 ? 3.072 49.719 45.125 1 23.86 335 ARG A CA 1
ATOM 2636 C C . ARG A 1 335 ? 4.395 49.188 44.594 1 23.86 335 ARG A C 1
ATOM 2638 O O . ARG A 1 335 ? 5.414 49.875 44.656 1 23.86 335 ARG A O 1
ATOM 2645 N N . SER A 1 336 ? 4.656 47.844 44.906 1 21.8 336 SER A N 1
ATOM 2646 C CA . SER A 1 336 ? 5.926 47.312 44.406 1 21.8 336 SER A CA 1
ATOM 2647 C C . SER A 1 336 ? 6.035 47.531 42.875 1 21.8 336 SER A C 1
ATOM 2649 O O . SER A 1 336 ? 5.023 47.562 42.188 1 21.8 336 SER A O 1
ATOM 2651 N N . LYS A 1 337 ? 7.234 47.875 42.406 1 25.31 337 LYS A N 1
ATOM 2652 C CA . LYS A 1 337 ? 7.777 48.156 41.094 1 25.31 337 LYS A CA 1
ATOM 2653 C C . LYS A 1 337 ? 7.746 46.938 40.188 1 25.31 337 LYS A C 1
ATOM 2655 O O . LYS A 1 337 ? 7.723 45.812 40.688 1 25.31 337 LYS A O 1
ATOM 2660 N N . ALA A 1 338 ? 8.18 46.969 38.812 1 23.45 338 ALA A N 1
ATOM 2661 C CA . ALA A 1 338 ? 7.957 46.344 37.5 1 23.45 338 ALA A CA 1
ATOM 2662 C C . ALA A 1 338 ? 8.438 44.906 37.5 1 23.45 338 ALA A C 1
ATOM 2664 O O . ALA A 1 338 ? 8.883 44.375 38.531 1 23.45 338 ALA A O 1
ATOM 2665 N N . GLY A 1 339 ? 9.203 44.406 36.406 1 21.77 339 GLY A N 1
ATOM 2666 C CA . GLY A 1 339 ? 9.211 43.469 35.312 1 21.77 339 GLY A CA 1
ATOM 2667 C C . GLY A 1 339 ? 10.008 42.219 35.594 1 21.77 339 GLY A C 1
ATOM 2668 O O . GLY A 1 339 ? 10.414 41.5 34.688 1 21.77 339 GLY A O 1
ATOM 2669 N N . GLU A 1 340 ? 10.414 41.844 36.781 1 23.78 340 GLU A N 1
ATOM 2670 C CA . GLU A 1 340 ? 11.453 40.812 36.656 1 23.78 340 GLU A CA 1
ATOM 2671 C C . GLU A 1 340 ? 10.859 39.438 36.344 1 23.78 340 GLU A C 1
ATOM 2673 O O . GLU A 1 340 ? 9.961 38.969 37.062 1 23.78 340 GLU A O 1
ATOM 2678 N N . ARG A 1 341 ? 11.008 38.875 35.094 1 22.83 341 ARG A N 1
ATOM 2679 C CA . ARG A 1 341 ? 10.641 37.594 34.469 1 22.83 341 ARG A CA 1
ATOM 2680 C C . ARG A 1 341 ? 11.383 36.438 35.125 1 22.83 341 ARG A C 1
ATOM 2682 O O . ARG A 1 341 ? 12.617 36.406 35.156 1 22.83 341 ARG A O 1
ATOM 2689 N N . PHE A 1 342 ? 10.984 35.906 36.156 1 22.86 342 PHE A N 1
ATOM 2690 C CA . PHE A 1 342 ? 11.648 34.719 36.719 1 22.86 342 PHE A CA 1
ATOM 2691 C C . PHE A 1 342 ? 11.336 33.5 35.875 1 22.86 342 PHE A C 1
ATOM 2693 O O . PHE A 1 342 ? 10.172 33.188 35.625 1 22.86 342 PHE A O 1
ATOM 2700 N N . TRP A 1 343 ? 12.312 32.969 35.031 1 22.5 343 TRP A N 1
ATOM 2701 C CA . TRP A 1 343 ? 12.328 31.734 34.25 1 22.5 343 TRP A CA 1
ATOM 2702 C C . TRP A 1 343 ? 12.43 30.516 35.188 1 22.5 343 TRP A C 1
ATOM 2704 O O . TRP A 1 343 ? 13.352 30.422 36 1 22.5 343 TRP A O 1
ATOM 2714 N N . CYS A 1 344 ? 11.445 29.938 35.688 1 22.38 344 CYS A N 1
ATOM 2715 C CA . CYS A 1 344 ? 11.398 28.703 36.469 1 22.38 344 CYS A CA 1
ATOM 2716 C C . CYS A 1 344 ? 12.008 27.547 35.719 1 22.38 344 CYS A C 1
ATOM 2718 O O . CYS A 1 344 ? 11.508 27.172 34.656 1 22.38 344 CYS A O 1
ATOM 2720 N N . CYS A 1 345 ? 13.273 27.281 35.75 1 24.7 345 CYS A N 1
ATOM 2721 C CA . CYS A 1 345 ? 14.047 26.141 35.312 1 24.7 345 CYS A CA 1
ATOM 2722 C C . CYS A 1 345 ? 13.625 24.875 36.031 1 24.7 345 CYS A C 1
ATOM 2724 O O . CYS A 1 345 ? 13.867 24.734 37.25 1 24.7 345 CYS A O 1
ATOM 2726 N N . TRP A 1 346 ? 12.5 24.297 35.781 1 21.48 346 TRP A N 1
ATOM 2727 C CA . TRP A 1 346 ? 12.133 23.016 36.375 1 21.48 346 TRP A CA 1
ATOM 2728 C C . TRP A 1 346 ? 13.164 21.938 36.031 1 21.48 346 TRP A C 1
ATOM 2730 O O . TRP A 1 346 ? 13.422 21.656 34.875 1 21.48 346 TRP A O 1
ATOM 2740 N N . LYS A 1 347 ? 14.211 21.781 36.781 1 23.94 347 LYS A N 1
ATOM 2741 C CA . LYS A 1 347 ? 15.172 20.672 36.781 1 23.94 347 LYS A CA 1
ATOM 2742 C C . LYS A 1 347 ? 14.484 19.344 37.094 1 23.94 347 LYS A C 1
ATOM 2744 O O . LYS A 1 347 ? 13.953 19.156 38.188 1 23.94 347 LYS A O 1
ATOM 2749 N N . VAL A 1 348 ? 13.883 18.703 36.094 1 23.08 348 VAL A N 1
ATOM 2750 C CA . VAL A 1 348 ? 13.414 17.328 36.25 1 23.08 348 VAL A CA 1
ATOM 2751 C C . VAL A 1 348 ? 14.594 16.422 36.625 1 23.08 348 VAL A C 1
ATOM 2753 O O . VAL A 1 348 ? 15.594 16.375 35.906 1 23.08 348 VAL A O 1
ATOM 2756 N N . LEU A 1 349 ? 14.844 16.156 37.844 1 24.95 349 LEU A N 1
ATOM 2757 C CA . LEU A 1 349 ? 15.773 15.211 38.438 1 24.95 349 LEU A CA 1
ATOM 2758 C C . LEU A 1 349 ? 15.594 13.812 37.875 1 24.95 349 LEU A C 1
ATOM 2760 O O . LEU A 1 349 ? 14.469 13.32 37.75 1 24.95 349 LEU A O 1
ATOM 2764 N N . SER A 1 350 ? 16.625 13.383 37.062 1 23.59 350 SER A N 1
ATOM 2765 C CA . SER A 1 350 ? 16.875 12.078 36.438 1 23.59 350 SER A CA 1
ATOM 2766 C C . SER A 1 350 ? 16.969 10.984 37.5 1 23.59 350 SER A C 1
ATOM 2768 O O . SER A 1 350 ? 17.672 11.133 38.5 1 23.59 350 SER A O 1
ATOM 2770 N N . PRO A 1 351 ? 15.875 10.188 37.656 1 26.61 351 PRO A N 1
ATOM 2771 C CA . PRO A 1 351 ? 16.016 9.094 38.625 1 26.61 351 PRO A CA 1
ATOM 2772 C C . PRO A 1 351 ? 17.297 8.281 38.406 1 26.61 351 PRO A C 1
ATOM 2774 O O . PRO A 1 351 ? 17.828 8.242 37.281 1 26.61 351 PRO A O 1
ATOM 2777 N N . ARG A 1 352 ? 18.141 8.117 39.375 1 23.91 352 ARG A N 1
ATOM 2778 C CA . ARG A 1 352 ? 19.359 7.32 39.5 1 23.91 352 ARG A CA 1
ATOM 2779 C C . ARG A 1 352 ? 19.109 5.887 39.031 1 23.91 352 ARG A C 1
ATOM 2781 O O . ARG A 1 352 ? 18.25 5.191 39.562 1 23.91 352 ARG A O 1
ATOM 2788 N N . ARG A 1 353 ? 19.266 5.66 37.719 1 18.84 353 ARG A N 1
ATOM 2789 C CA . ARG A 1 353 ? 19.438 4.254 37.375 1 18.84 353 ARG A CA 1
ATOM 2790 C C . ARG A 1 353 ? 20.578 3.629 38.156 1 18.84 353 ARG A C 1
ATOM 2792 O O . ARG A 1 353 ? 21.609 4.273 38.406 1 18.84 353 ARG A O 1
ATOM 2799 N N . LYS A 1 354 ? 20.203 2.514 38.875 1 23.08 354 LYS A N 1
ATOM 2800 C CA . LYS A 1 354 ? 21.109 1.477 39.375 1 23.08 354 LYS A CA 1
ATOM 2801 C C . LYS A 1 354 ? 22.156 1.108 38.344 1 23.08 354 LYS A C 1
ATOM 2803 O O . LYS A 1 354 ? 21.875 1.106 37.125 1 23.08 354 LYS A O 1
ATOM 2808 N N . SER A 1 355 ? 23.484 1.064 38.656 1 20.84 355 SER A N 1
ATOM 2809 C CA . SER A 1 355 ? 24.641 0.35 38.125 1 20.84 355 SER A CA 1
ATOM 2810 C C . SER A 1 355 ? 24.281 -1.099 37.812 1 20.84 355 SER A C 1
ATOM 2812 O O . SER A 1 355 ? 23.562 -1.747 38.562 1 20.84 355 SER A O 1
ATOM 2814 N N . MET B 1 1 ? 60.219 8.117 -28.547 1 29.77 1 MET B N 1
ATOM 2815 C CA . MET B 1 1 ? 59.031 8.953 -28.688 1 29.77 1 MET B CA 1
ATOM 2816 C C . MET B 1 1 ? 57.844 8.344 -27.938 1 29.77 1 MET B C 1
ATOM 2818 O O . MET B 1 1 ? 57.5 7.176 -28.156 1 29.77 1 MET B O 1
ATOM 2822 N N . PRO B 1 2 ? 57.469 8.828 -26.75 1 37.66 2 PRO B N 1
ATOM 2823 C CA . PRO B 1 2 ? 56.531 8.219 -25.797 1 37.66 2 PRO B CA 1
ATOM 2824 C C . PRO B 1 2 ? 55.125 8.117 -26.328 1 37.66 2 PRO B C 1
ATOM 2826 O O . PRO B 1 2 ? 54.719 8.898 -27.188 1 37.66 2 PRO B O 1
ATOM 2829 N N . PRO B 1 3 ? 54.469 6.883 -26.297 1 35.91 3 PRO B N 1
ATOM 2830 C CA . PRO B 1 3 ? 53.156 6.664 -26.906 1 35.91 3 PRO B CA 1
ATOM 2831 C C . PRO B 1 3 ? 52.094 7.637 -26.375 1 35.91 3 PRO B C 1
ATOM 2833 O O . PRO B 1 3 ? 52.219 8.148 -25.266 1 35.91 3 PRO B O 1
ATOM 2836 N N . SER B 1 4 ? 51.5 8.414 -27.281 1 30.98 4 SER B N 1
ATOM 2837 C CA . SER B 1 4 ? 50.438 9.391 -27.016 1 30.98 4 SER B CA 1
ATOM 2838 C C . SER B 1 4 ? 49.312 8.781 -26.219 1 30.98 4 SER B C 1
ATOM 2840 O O . SER B 1 4 ? 48.906 7.637 -26.453 1 30.98 4 SER B O 1
ATOM 2842 N N . LYS B 1 5 ? 49.062 9.344 -24.984 1 34.31 5 LYS B N 1
ATOM 2843 C CA . LYS B 1 5 ? 47.938 9.102 -24.062 1 34.31 5 LYS B CA 1
ATOM 2844 C C . LYS B 1 5 ? 46.625 9.148 -24.797 1 34.31 5 LYS B C 1
ATOM 2846 O O . LYS B 1 5 ? 46.281 10.164 -25.406 1 34.31 5 LYS B O 1
ATOM 2851 N N . GLY B 1 6 ? 46.156 8.016 -25.359 1 28.86 6 GLY B N 1
ATOM 2852 C CA . GLY B 1 6 ? 44.844 7.918 -25.984 1 28.86 6 GLY B CA 1
ATOM 2853 C C . GLY B 1 6 ? 43.719 8.508 -25.125 1 28.86 6 GLY B C 1
ATOM 2854 O O . GLY B 1 6 ? 43.688 8.305 -23.922 1 28.86 6 GLY B O 1
ATOM 2855 N N . GLU B 1 7 ? 43.188 9.68 -25.516 1 31.55 7 GLU B N 1
ATOM 2856 C CA . GLU B 1 7 ? 42.031 10.398 -24.969 1 31.55 7 GLU B CA 1
ATOM 2857 C C . GLU B 1 7 ? 40.844 9.469 -24.766 1 31.55 7 GLU B C 1
ATOM 2859 O O . GLU B 1 7 ? 40.375 8.836 -25.719 1 31.55 7 GLU B O 1
ATOM 2864 N N . ASN B 1 8 ? 40.781 8.781 -23.656 1 29.69 8 ASN B N 1
ATOM 2865 C CA . ASN B 1 8 ? 39.562 8.062 -23.25 1 29.69 8 ASN B CA 1
ATOM 2866 C C . ASN B 1 8 ? 38.312 8.938 -23.391 1 29.69 8 ASN B C 1
ATOM 2868 O O . ASN B 1 8 ? 38.219 9.977 -22.734 1 29.69 8 ASN B O 1
ATOM 2872 N N . GLY B 1 9 ? 37.812 9.055 -24.594 1 28.36 9 GLY B N 1
ATOM 2873 C CA . GLY B 1 9 ? 36.562 9.742 -24.828 1 28.36 9 GLY B CA 1
ATOM 2874 C C . GLY B 1 9 ? 35.469 9.367 -23.828 1 28.36 9 GLY B C 1
ATOM 2875 O O . GLY B 1 9 ? 35.156 8.188 -23.672 1 28.36 9 GLY B O 1
ATOM 2876 N N . ALA B 1 10 ? 35.312 10.188 -22.797 1 33.62 10 ALA B N 1
ATOM 2877 C CA . ALA B 1 10 ? 34.188 10.141 -21.906 1 33.62 10 ALA B CA 1
ATOM 2878 C C . ALA B 1 10 ? 32.875 9.938 -22.688 1 33.62 10 ALA B C 1
ATOM 2880 O O . ALA B 1 10 ? 32.562 10.727 -23.578 1 33.62 10 ALA B O 1
ATOM 2881 N N . GLN B 1 11 ? 32.469 8.758 -22.844 1 27.33 11 GLN B N 1
ATOM 2882 C CA . GLN B 1 11 ? 31.125 8.531 -23.422 1 27.33 11 GLN B CA 1
ATOM 2883 C C . GLN B 1 11 ? 30.094 9.469 -22.797 1 27.33 11 GLN B C 1
ATOM 2885 O O . GLN B 1 11 ? 30.094 9.688 -21.578 1 27.33 11 GLN B O 1
ATOM 2890 N N . PRO B 1 12 ? 29.516 10.383 -23.547 1 31.8 12 PRO B N 1
ATOM 2891 C CA . PRO B 1 12 ? 28.5 11.289 -23.016 1 31.8 12 PRO B CA 1
ATOM 2892 C C . PRO B 1 12 ? 27.453 10.57 -22.172 1 31.8 12 PRO B C 1
ATOM 2894 O O . PRO B 1 12 ? 27.047 9.453 -22.516 1 31.8 12 PRO B O 1
ATOM 2897 N N . HIS B 1 13 ? 27.484 10.617 -20.875 1 33.5 13 HIS B N 1
ATOM 2898 C CA . HIS B 1 13 ? 26.453 10.141 -19.984 1 33.5 13 HIS B CA 1
ATOM 2899 C C . HIS B 1 13 ? 25.062 10.547 -20.469 1 33.5 13 HIS B C 1
ATOM 2901 O O . HIS B 1 13 ? 24.766 11.742 -20.594 1 33.5 13 HIS B O 1
ATOM 2907 N N . CYS B 1 14 ? 24.5 9.844 -21.406 1 31.44 14 CYS B N 1
ATOM 2908 C CA . CYS B 1 14 ? 23.125 10.086 -21.844 1 31.44 14 CYS B CA 1
ATOM 2909 C C . CYS B 1 14 ? 22.234 10.43 -20.656 1 31.44 14 CYS B C 1
ATOM 2911 O O . CYS B 1 14 ? 22.094 9.625 -19.734 1 31.44 14 CYS B O 1
ATOM 2913 N N . LYS B 1 15 ? 22 11.625 -20.406 1 37.62 15 LYS B N 1
ATOM 2914 C CA . LYS B 1 15 ? 21.062 12.172 -19.406 1 37.62 15 LYS B CA 1
ATOM 2915 C C . LYS B 1 15 ? 19.703 11.492 -19.516 1 37.62 15 LYS B C 1
ATOM 2917 O O . LYS B 1 15 ? 19.062 11.539 -20.562 1 37.62 15 LYS B O 1
ATOM 2922 N N . ARG B 1 16 ? 19.391 10.516 -18.766 1 44.94 16 ARG B N 1
ATOM 2923 C CA . ARG B 1 16 ? 18.062 9.914 -18.719 1 44.94 16 ARG B CA 1
ATOM 2924 C C . ARG B 1 16 ? 16.984 10.977 -18.531 1 44.94 16 ARG B C 1
ATOM 2926 O O . ARG B 1 16 ? 17.141 11.883 -17.703 1 44.94 16 ARG B O 1
ATOM 2933 N N . PRO B 1 17 ? 16.078 11.102 -19.469 1 45.69 17 PRO B N 1
ATOM 2934 C CA . PRO B 1 17 ? 15.031 12.125 -19.359 1 45.69 17 PRO B CA 1
ATOM 2935 C C . PRO B 1 17 ? 14.234 12.023 -18.062 1 45.69 17 PRO B C 1
ATOM 2937 O O . PRO B 1 17 ? 14.078 10.93 -17.516 1 45.69 17 PRO B O 1
ATOM 2940 N N . LYS B 1 18 ? 13.922 13.109 -17.484 1 52.91 18 LYS B N 1
ATOM 2941 C CA . LYS B 1 18 ? 13.047 13.281 -16.328 1 52.91 18 LYS B CA 1
ATOM 2942 C C . LYS B 1 18 ? 11.711 12.586 -16.547 1 52.91 18 LYS B C 1
ATOM 2944 O O . LYS B 1 18 ? 11.117 12.68 -17.625 1 52.91 18 LYS B O 1
ATOM 2949 N N . PRO B 1 19 ? 11.422 11.648 -15.742 1 46.19 19 PRO B N 1
ATOM 2950 C CA . PRO B 1 19 ? 10.133 10.977 -15.906 1 46.19 19 PRO B CA 1
ATOM 2951 C C . PRO B 1 19 ? 8.961 11.961 -15.984 1 46.19 19 PRO B C 1
ATOM 2953 O O . PRO B 1 19 ? 8.93 12.945 -15.242 1 46.19 19 PRO B O 1
ATOM 2956 N N . SER B 1 20 ? 8.352 12.047 -17.203 1 47.91 20 SER B N 1
ATOM 2957 C CA . SER B 1 20 ? 7.172 12.891 -17.391 1 47.91 20 SER B CA 1
ATOM 2958 C C . SER B 1 20 ? 5.977 12.344 -16.609 1 47.91 20 SER B C 1
ATOM 2960 O O . SER B 1 20 ? 5.777 11.133 -16.547 1 47.91 20 SER B O 1
ATOM 2962 N N . PRO B 1 21 ? 5.363 13.156 -15.836 1 44.97 21 PRO B N 1
ATOM 2963 C CA . PRO B 1 21 ? 4.16 12.734 -15.117 1 44.97 21 PRO B CA 1
ATOM 2964 C C . PRO B 1 21 ? 3.062 12.219 -16.047 1 44.97 21 PRO B C 1
ATOM 2966 O O . PRO B 1 21 ? 2.244 13 -16.531 1 44.97 21 PRO B O 1
ATOM 2969 N N . VAL B 1 22 ? 3.289 11.414 -17.109 1 45.75 22 VAL B N 1
ATOM 2970 C CA . VAL B 1 22 ? 2.242 11.016 -18.047 1 45.75 22 VAL B CA 1
ATOM 2971 C C . VAL B 1 22 ? 1.206 10.156 -17.312 1 45.75 22 VAL B C 1
ATOM 2973 O O . VAL B 1 22 ? 1.56 9.266 -16.547 1 45.75 22 VAL B O 1
ATOM 2976 N N . ILE B 1 23 ? -0.191 10.562 -17.422 1 48.28 23 ILE B N 1
ATOM 2977 C CA . ILE B 1 23 ? -1.492 10.195 -16.859 1 48.28 23 ILE B CA 1
ATOM 2978 C C . ILE B 1 23 ? -1.828 8.758 -17.25 1 48.28 23 ILE B C 1
ATOM 2980 O O . ILE B 1 23 ? -2.215 7.961 -16.391 1 48.28 23 ILE B O 1
ATOM 2984 N N . ALA B 1 24 ? -2.262 8.531 -18.641 1 51.44 24 ALA B N 1
ATOM 2985 C CA . ALA B 1 24 ? -3.131 7.398 -18.953 1 51.44 24 ALA B CA 1
ATOM 2986 C C . ALA B 1 24 ? -2.322 6.113 -19.109 1 51.44 24 ALA B C 1
ATOM 2988 O O . ALA B 1 24 ? -1.29 6.098 -19.781 1 51.44 24 ALA B O 1
ATOM 2989 N N . SER B 1 25 ? -2.465 5.109 -18.094 1 64.19 25 SER B N 1
ATOM 2990 C CA . SER B 1 25 ? -1.793 3.832 -18.312 1 64.19 25 SER B CA 1
ATOM 2991 C C . SER B 1 25 ? -2.604 2.936 -19.25 1 64.19 25 SER B C 1
ATOM 2993 O O . SER B 1 25 ? -3.752 2.6 -18.953 1 64.19 25 SER B O 1
ATOM 2995 N N . ALA B 1 26 ? -2.201 2.785 -20.531 1 80.69 26 ALA B N 1
ATOM 2996 C CA . ALA B 1 26 ? -2.801 1.816 -21.438 1 80.69 26 ALA B CA 1
ATOM 2997 C C . ALA B 1 26 ? -2.652 0.395 -20.906 1 80.69 26 ALA B C 1
ATOM 2999 O O . ALA B 1 26 ? -1.7 0.094 -20.188 1 80.69 26 ALA B O 1
ATOM 3000 N N . LEU B 1 27 ? -3.713 -0.376 -21.141 1 89.12 27 LEU B N 1
ATOM 3001 C CA . LEU B 1 27 ? -3.613 -1.782 -20.766 1 89.12 27 LEU B CA 1
ATOM 3002 C C . LEU B 1 27 ? -2.479 -2.467 -21.516 1 89.12 27 LEU B C 1
ATOM 3004 O O . LEU B 1 27 ? -2.109 -2.037 -22.609 1 89.12 27 LEU B O 1
ATOM 3008 N N . PRO B 1 28 ? -1.918 -3.523 -20.953 1 90.56 28 PRO B N 1
ATOM 3009 C CA . PRO B 1 28 ? -0.87 -4.254 -21.656 1 90.56 28 PRO B CA 1
ATOM 3010 C C . PRO B 1 28 ? -1.343 -4.797 -23.016 1 90.56 28 PRO B C 1
ATOM 3012 O O . PRO B 1 28 ? -2.447 -5.34 -23.109 1 90.56 28 PRO B O 1
ATOM 3015 N N . VAL B 1 29 ? -0.496 -4.734 -23.984 1 88.38 29 VAL B N 1
ATOM 3016 C CA . VAL B 1 29 ? -0.845 -5.113 -25.359 1 88.38 29 VAL B CA 1
ATOM 3017 C C . VAL B 1 29 ? -1.032 -6.625 -25.438 1 88.38 29 VAL B C 1
ATOM 3019 O O . VAL B 1 29 ? -1.745 -7.121 -26.328 1 88.38 29 VAL B O 1
ATOM 3022 N N . TYR B 1 30 ? -0.416 -7.359 -24.578 1 91.44 30 TYR B N 1
ATOM 3023 C CA . TYR B 1 30 ? -0.47 -8.812 -24.641 1 91.44 30 TYR B CA 1
ATOM 3024 C C . TYR B 1 30 ? -1.709 -9.352 -23.938 1 91.44 30 TYR B C 1
ATOM 3026 O O . TYR B 1 30 ? -1.961 -10.555 -23.938 1 91.44 30 TYR B O 1
ATOM 3034 N N . TRP B 1 31 ? -2.438 -8.461 -23.281 1 94.06 31 TRP B N 1
ATOM 3035 C CA . TRP B 1 31 ? -3.717 -8.883 -22.719 1 94.06 31 TRP B CA 1
ATOM 3036 C C . TRP B 1 31 ? -4.719 -9.195 -23.812 1 94.06 31 TRP B C 1
ATOM 3038 O O . TRP B 1 31 ? -4.652 -8.617 -24.906 1 94.06 31 TRP B O 1
ATOM 3048 N N . SER B 1 32 ? -5.633 -10.109 -23.594 1 92.44 32 SER B N 1
ATOM 3049 C CA . SER B 1 32 ? -6.59 -10.547 -24.609 1 92.44 32 SER B CA 1
ATOM 3050 C C . SER B 1 32 ? -7.98 -9.984 -24.328 1 92.44 32 SER B C 1
ATOM 3052 O O . SER B 1 32 ? -8.812 -9.891 -25.234 1 92.44 32 SER B O 1
ATOM 3054 N N . THR B 1 33 ? -8.227 -9.609 -23.078 1 91.31 33 THR B N 1
ATOM 3055 C CA . THR B 1 33 ? -9.555 -9.117 -22.719 1 91.31 33 THR B CA 1
ATOM 3056 C C . THR B 1 33 ? -9.703 -7.645 -23.094 1 91.31 33 THR B C 1
ATOM 3058 O O . THR B 1 33 ? -8.938 -6.801 -22.625 1 91.31 33 THR B O 1
ATOM 3061 N N . ALA B 1 34 ? -10.688 -7.398 -23.859 1 88.75 34 ALA B N 1
ATOM 3062 C CA . ALA B 1 34 ? -10.961 -6.016 -24.234 1 88.75 34 ALA B CA 1
ATOM 3063 C C . ALA B 1 34 ? -11.484 -5.211 -23.047 1 88.75 34 ALA B C 1
ATOM 3065 O O . ALA B 1 34 ? -12.141 -5.762 -22.156 1 88.75 34 ALA B O 1
ATOM 3066 N N . PRO B 1 35 ? -11.203 -3.93 -23.047 1 84.19 35 PRO B N 1
ATOM 3067 C CA . PRO B 1 35 ? -11.57 -3.088 -21.906 1 84.19 35 PRO B CA 1
ATOM 3068 C C . PRO B 1 35 ? -13.055 -3.184 -21.547 1 84.19 35 PRO B C 1
ATOM 3070 O O . PRO B 1 35 ? -13.422 -3.111 -20.375 1 84.19 35 PRO B O 1
ATOM 3073 N N . ASP B 1 36 ? -13.883 -3.416 -22.484 1 85.56 36 ASP B N 1
ATOM 3074 C CA . ASP B 1 36 ? -15.32 -3.438 -22.25 1 85.56 36 ASP B CA 1
ATOM 3075 C C . ASP B 1 36 ? -15.82 -4.863 -22.031 1 85.56 36 ASP B C 1
ATOM 3077 O O . ASP B 1 36 ? -17.031 -5.09 -21.891 1 85.56 36 ASP B O 1
ATOM 3081 N N . GLN B 1 37 ? -14.953 -5.82 -22.016 1 89.44 37 GLN B N 1
ATOM 3082 C CA . GLN B 1 37 ? -15.359 -7.223 -21.969 1 89.44 37 GLN B CA 1
ATOM 3083 C C . GLN B 1 37 ? -14.945 -7.875 -20.656 1 89.44 37 GLN B C 1
ATOM 3085 O O . GLN B 1 37 ? -15.055 -9.094 -20.5 1 89.44 37 GLN B O 1
ATOM 3090 N N . PHE B 1 38 ? -14.445 -7.098 -19.734 1 88.12 38 PHE B N 1
ATOM 3091 C CA . PHE B 1 38 ? -14.117 -7.68 -18.453 1 88.12 38 PHE B CA 1
ATOM 3092 C C . PHE B 1 38 ? -15.375 -8.133 -17.719 1 88.12 38 PHE B C 1
ATOM 3094 O O . PHE B 1 38 ? -16.406 -7.449 -17.75 1 88.12 38 PHE B O 1
ATOM 3101 N N . PRO B 1 39 ? -15.305 -9.273 -17.078 1 86.38 39 PRO B N 1
ATOM 3102 C CA . PRO B 1 39 ? -16.438 -9.734 -16.266 1 86.38 39 PRO B CA 1
ATOM 3103 C C . PRO B 1 39 ? -16.781 -8.766 -15.141 1 86.38 39 PRO B C 1
ATOM 3105 O O . PRO B 1 39 ? -16.031 -7.824 -14.883 1 86.38 39 PRO B O 1
ATOM 3108 N N . SER B 1 40 ? -17.891 -9.031 -14.461 1 77.88 40 SER B N 1
ATOM 3109 C CA . SER B 1 40 ? -18.406 -8.141 -13.422 1 77.88 40 SER B CA 1
ATOM 3110 C C . SER B 1 40 ? -17.469 -8.125 -12.211 1 77.88 40 SER B C 1
ATOM 3112 O O . SER B 1 40 ? -17.453 -7.145 -11.461 1 77.88 40 SER B O 1
ATOM 3114 N N . GLN B 1 41 ? -16.703 -9.164 -12.18 1 82.88 41 GLN B N 1
ATOM 3115 C CA . GLN B 1 41 ? -15.797 -9.211 -11.039 1 82.88 41 GLN B CA 1
ATOM 3116 C C . GLN B 1 41 ? -14.609 -8.273 -11.227 1 82.88 41 GLN B C 1
ATOM 3118 O O . GLN B 1 41 ? -13.859 -8.008 -10.289 1 82.88 41 GLN B O 1
ATOM 3123 N N . GLY B 1 42 ? -14.383 -7.797 -12.438 1 84.38 42 GLY B N 1
ATOM 3124 C CA . GLY B 1 42 ? -13.414 -6.742 -12.688 1 84.38 42 GLY B CA 1
ATOM 3125 C C . GLY B 1 42 ? -12.078 -7.262 -13.188 1 84.38 42 GLY B C 1
ATOM 3126 O O . GLY B 1 42 ? -11.172 -6.48 -13.477 1 84.38 42 GLY B O 1
ATOM 3127 N N . TRP B 1 43 ? -11.93 -8.57 -13.219 1 91.19 43 TRP B N 1
ATOM 3128 C CA . TRP B 1 43 ? -10.703 -9.188 -13.719 1 91.19 43 TRP B CA 1
ATOM 3129 C C . TRP B 1 43 ? -11.008 -10.484 -14.461 1 91.19 43 TRP B C 1
ATOM 3131 O O . TRP B 1 43 ? -12.102 -11.039 -14.328 1 91.19 43 TRP B O 1
ATOM 3141 N N . ALA B 1 44 ? -10.094 -10.906 -15.281 1 94.56 44 ALA B N 1
ATOM 3142 C CA . ALA B 1 44 ? -10.289 -12.086 -16.109 1 94.56 44 ALA B CA 1
ATOM 3143 C C . ALA B 1 44 ? -9.133 -13.07 -15.953 1 94.56 44 ALA B C 1
ATOM 3145 O O . ALA B 1 44 ? -7.988 -12.664 -15.75 1 94.56 44 ALA B O 1
ATOM 3146 N N . LEU B 1 45 ? -9.453 -14.336 -16 1 95.38 45 LEU B N 1
ATOM 3147 C CA . LEU B 1 45 ? -8.492 -15.43 -16.094 1 95.38 45 LEU B CA 1
ATOM 3148 C C . LEU B 1 45 ? -8.484 -16.031 -17.484 1 95.38 45 LEU B C 1
ATOM 3150 O O . LEU B 1 45 ? -9.477 -16.625 -17.922 1 95.38 45 LEU B O 1
ATOM 3154 N N . VAL B 1 46 ? -7.414 -15.828 -18.109 1 96.12 46 VAL B N 1
ATOM 3155 C CA . VAL B 1 46 ? -7.281 -16.359 -19.469 1 96.12 46 VAL B CA 1
ATOM 3156 C C . VAL B 1 46 ? -6.504 -17.672 -19.438 1 96.12 46 VAL B C 1
ATOM 3158 O O . VAL B 1 46 ? -5.316 -17.688 -19.109 1 96.12 46 VAL B O 1
ATOM 3161 N N . ASN B 1 47 ? -7.172 -18.703 -19.781 1 96.56 47 ASN B N 1
ATOM 3162 C CA . ASN B 1 47 ? -6.52 -20.016 -19.844 1 96.56 47 ASN B CA 1
ATOM 3163 C C . ASN B 1 47 ? -5.449 -20.062 -20.938 1 96.56 47 ASN B C 1
ATOM 3165 O O . ASN B 1 47 ? -5.75 -19.875 -22.109 1 96.56 47 ASN B O 1
ATOM 3169 N N . VAL B 1 48 ? -4.219 -20.344 -20.547 1 96.62 48 VAL B N 1
ATOM 3170 C CA . VAL B 1 48 ? -3.141 -20.359 -21.531 1 96.62 48 VAL B CA 1
ATOM 3171 C C . VAL B 1 48 ? -2.537 -21.75 -21.625 1 96.62 48 VAL B C 1
ATOM 3173 O O . VAL B 1 48 ? -1.435 -21.922 -22.141 1 96.62 48 VAL B O 1
ATOM 3176 N N . THR B 1 49 ? -3.164 -22.703 -21.094 1 96.06 49 THR B N 1
ATOM 3177 C CA . THR B 1 49 ? -2.689 -24.078 -21.125 1 96.06 49 THR B CA 1
ATOM 3178 C C . THR B 1 49 ? -2.479 -24.547 -22.578 1 96.06 49 THR B C 1
ATOM 3180 O O . THR B 1 49 ? -1.563 -25.312 -22.859 1 96.06 49 THR B O 1
ATOM 3183 N N . GLY B 1 50 ? -3.27 -24.109 -23.469 1 94.12 50 GLY B N 1
ATOM 3184 C CA . GLY B 1 50 ? -3.158 -24.5 -24.859 1 94.12 50 GLY B CA 1
ATOM 3185 C C . GLY B 1 50 ? -2.4 -23.5 -25.703 1 94.12 50 GLY B C 1
ATOM 3186 O O . GLY B 1 50 ? -2.289 -23.656 -26.922 1 94.12 50 GLY B O 1
ATOM 3187 N N . ASN B 1 51 ? -1.919 -22.469 -25.109 1 95.19 51 ASN B N 1
ATOM 3188 C CA . ASN B 1 51 ? -1.171 -21.453 -25.859 1 95.19 51 ASN B CA 1
ATOM 3189 C C . ASN B 1 51 ? 0.203 -21.969 -26.266 1 95.19 51 ASN B C 1
ATOM 3191 O O . ASN B 1 51 ? 1.047 -22.266 -25.422 1 95.19 51 ASN B O 1
ATOM 3195 N N . PRO B 1 52 ? 0.474 -22.141 -27.516 1 94.56 52 PRO B N 1
ATOM 3196 C CA . PRO B 1 52 ? 1.693 -22.797 -27.969 1 94.56 52 PRO B CA 1
ATOM 3197 C C . PRO B 1 52 ? 2.951 -21.969 -27.719 1 94.56 52 PRO B C 1
ATOM 3199 O O . PRO B 1 52 ? 4.066 -22.5 -27.812 1 94.56 52 PRO B O 1
ATOM 3202 N N . PHE B 1 53 ? 2.836 -20.75 -27.484 1 92.81 53 PHE B N 1
ATOM 3203 C CA . PHE B 1 53 ? 4 -19.891 -27.266 1 92.81 53 PHE B CA 1
ATOM 3204 C C . PHE B 1 53 ? 4.266 -19.688 -25.781 1 92.81 53 PHE B C 1
ATOM 3206 O O . PHE B 1 53 ? 5.391 -19.891 -25.312 1 92.81 53 PHE B O 1
ATOM 3213 N N . LEU B 1 54 ? 3.248 -19.391 -25.062 1 95.06 54 LEU B N 1
ATOM 3214 C CA . LEU B 1 54 ? 3.406 -19.016 -23.656 1 95.06 54 LEU B CA 1
ATOM 3215 C C . LEU B 1 54 ? 3.541 -20.25 -22.781 1 95.06 54 LEU B C 1
ATOM 3217 O O . LEU B 1 54 ? 4.348 -20.266 -21.844 1 95.06 54 LEU B O 1
ATOM 3221 N N . PHE B 1 55 ? 2.811 -21.281 -23.031 1 96.56 55 PHE B N 1
ATOM 3222 C CA . PHE B 1 55 ? 2.764 -22.438 -22.156 1 96.56 55 PHE B CA 1
ATOM 3223 C C . PHE B 1 55 ? 4.129 -23.109 -22.062 1 96.56 55 PHE B C 1
ATOM 3225 O O . PHE B 1 55 ? 4.586 -23.469 -20.984 1 96.56 55 PHE B O 1
ATOM 3232 N N . PRO B 1 56 ? 4.863 -23.281 -23.188 1 95.25 56 PRO B N 1
ATOM 3233 C CA . PRO B 1 56 ? 6.203 -23.859 -23.094 1 95.25 56 PRO B CA 1
ATOM 3234 C C . PRO B 1 56 ? 7.152 -23.031 -22.234 1 95.25 56 PRO B C 1
ATOM 3236 O O . PRO B 1 56 ? 8.016 -23.578 -21.547 1 95.25 56 PRO B O 1
ATOM 3239 N N . VAL B 1 57 ? 7.004 -21.75 -22.297 1 94 57 VAL B N 1
ATOM 3240 C CA . VAL B 1 57 ? 7.848 -20.891 -21.484 1 94 57 VAL B CA 1
ATOM 3241 C C . VAL B 1 57 ? 7.535 -21.094 -20 1 94 57 VAL B C 1
ATOM 3243 O O . VAL B 1 57 ? 8.445 -21.203 -19.172 1 94 57 VAL B O 1
ATOM 3246 N N . LEU B 1 58 ? 6.27 -21.172 -19.672 1 95.31 58 LEU B N 1
ATOM 3247 C CA . LEU B 1 58 ? 5.84 -21.391 -18.297 1 95.31 58 LEU B CA 1
ATOM 3248 C C . LEU B 1 58 ? 6.289 -22.766 -17.812 1 95.31 58 LEU B C 1
ATOM 3250 O O . LEU B 1 58 ? 6.664 -22.938 -16.656 1 95.31 58 LEU B O 1
ATOM 3254 N N . GLN B 1 59 ? 6.281 -23.734 -18.703 1 93.94 59 GLN B N 1
ATOM 3255 C CA . GLN B 1 59 ? 6.762 -25.078 -18.375 1 93.94 59 GLN B CA 1
ATOM 3256 C C . GLN B 1 59 ? 8.242 -25.047 -18 1 93.94 59 GLN B C 1
ATOM 3258 O O . GLN B 1 59 ? 8.664 -25.75 -17.078 1 93.94 59 GLN B O 1
ATOM 3263 N N . ARG B 1 60 ? 8.945 -24.297 -18.734 1 91.31 60 ARG B N 1
ATOM 3264 C CA . ARG B 1 60 ? 10.367 -24.172 -18.438 1 91.31 60 ARG B CA 1
ATOM 3265 C C . ARG B 1 60 ? 10.594 -23.531 -17.062 1 91.31 60 ARG B C 1
ATOM 3267 O O . ARG B 1 60 ? 11.523 -23.891 -16.344 1 91.31 60 ARG B O 1
ATOM 3274 N N . CYS B 1 61 ? 9.758 -22.578 -16.703 1 90.25 61 CYS B N 1
ATOM 3275 C CA . CYS B 1 61 ? 9.844 -21.969 -15.375 1 90.25 61 CYS B CA 1
ATOM 3276 C C . CYS B 1 61 ? 9.68 -23.016 -14.281 1 90.25 61 CYS B C 1
ATOM 3278 O O . CYS B 1 61 ? 10.453 -23.047 -13.32 1 90.25 61 CYS B O 1
ATOM 3280 N N . VAL B 1 62 ? 8.742 -23.844 -14.461 1 90.38 62 VAL B N 1
ATOM 3281 C CA . VAL B 1 62 ? 8.414 -24.859 -13.461 1 90.38 62 VAL B CA 1
ATOM 3282 C C . VAL B 1 62 ? 9.508 -25.922 -13.422 1 90.38 62 VAL B C 1
ATOM 3284 O O . VAL B 1 62 ? 9.875 -26.406 -12.352 1 90.38 62 VAL B O 1
ATOM 3287 N N . ALA B 1 63 ? 10.047 -26.156 -14.555 1 83.56 63 ALA B N 1
ATOM 3288 C CA . ALA B 1 63 ? 11.039 -27.234 -14.688 1 83.56 63 ALA B CA 1
ATOM 3289 C C . ALA B 1 63 ? 12.422 -26.75 -14.273 1 83.56 63 ALA B C 1
ATOM 3291 O O . ALA B 1 63 ? 13.312 -27.562 -13.992 1 83.56 63 ALA B O 1
ATOM 3292 N N . ALA B 1 64 ? 12.633 -25.453 -14.367 1 75.5 64 ALA B N 1
ATOM 3293 C CA . ALA B 1 64 ? 13.969 -24.906 -14.141 1 75.5 64 ALA B CA 1
ATOM 3294 C C . ALA B 1 64 ? 14.438 -25.156 -12.711 1 75.5 64 ALA B C 1
ATOM 3296 O O . ALA B 1 64 ? 15.609 -24.969 -12.391 1 75.5 64 ALA B O 1
ATOM 3297 N N . THR B 1 65 ? 13.633 -25.609 -11.859 1 64.94 65 THR B N 1
ATOM 3298 C CA . THR B 1 65 ? 14.086 -25.891 -10.5 1 64.94 65 THR B CA 1
ATOM 3299 C C . THR B 1 65 ? 15.062 -27.062 -10.484 1 64.94 65 THR B C 1
ATOM 3301 O O . THR B 1 65 ? 14.828 -28.078 -11.141 1 64.94 65 THR B O 1
ATOM 3304 N N . GLN B 1 66 ? 16.328 -26.781 -10.086 1 59.12 66 GLN B N 1
ATOM 3305 C CA . GLN B 1 66 ? 17.328 -27.828 -10.008 1 59.12 66 GLN B CA 1
ATOM 3306 C C . GLN B 1 66 ? 16.812 -29.016 -9.195 1 59.12 66 GLN B C 1
ATOM 3308 O O . GLN B 1 66 ? 16.344 -28.859 -8.07 1 59.12 66 GLN B O 1
ATOM 3313 N N . GLN B 1 67 ? 16.781 -30.094 -9.914 1 57.25 67 GLN B N 1
ATOM 3314 C CA . GLN B 1 67 ? 16.297 -31.344 -9.367 1 57.25 67 GLN B CA 1
ATOM 3315 C C . GLN B 1 67 ? 16.891 -31.625 -7.992 1 57.25 67 GLN B C 1
ATOM 3317 O O . GLN B 1 67 ? 16.188 -32.094 -7.09 1 57.25 67 GLN B O 1
ATOM 3322 N N . ASP B 1 68 ? 18.141 -31.203 -7.961 1 55.94 68 ASP B N 1
ATOM 3323 C CA . ASP B 1 68 ? 18.859 -31.562 -6.742 1 55.94 68 ASP B CA 1
ATOM 3324 C C . ASP B 1 68 ? 18.406 -30.703 -5.562 1 55.94 68 ASP B C 1
ATOM 3326 O O . ASP B 1 68 ? 18.672 -31.031 -4.406 1 55.94 68 ASP B O 1
ATOM 3330 N N . TRP B 1 69 ? 17.609 -29.75 -5.906 1 61.5 69 TRP B N 1
ATOM 3331 C CA . TRP B 1 69 ? 17.234 -28.844 -4.832 1 61.5 69 TRP B CA 1
ATOM 3332 C C . TRP B 1 69 ? 15.797 -29.078 -4.383 1 61.5 69 TRP B C 1
ATOM 3334 O O . TRP B 1 69 ? 15.367 -28.547 -3.355 1 61.5 69 TRP B O 1
ATOM 3344 N N . LEU B 1 70 ? 15.18 -29.906 -5.125 1 61.25 70 LEU B N 1
ATOM 3345 C CA . LEU B 1 70 ? 13.781 -30.141 -4.812 1 61.25 70 LEU B CA 1
ATOM 3346 C C . LEU B 1 70 ? 13.641 -30.969 -3.543 1 61.25 70 LEU B C 1
ATOM 3348 O O . LEU B 1 70 ? 14.344 -31.969 -3.369 1 61.25 70 LEU B O 1
ATOM 3352 N N . GLY B 1 71 ? 12.844 -30.547 -2.744 1 58.88 71 GLY B N 1
ATOM 3353 C CA . GLY B 1 71 ? 12.547 -31.25 -1.511 1 58.88 71 GLY B CA 1
ATOM 3354 C C . GLY B 1 71 ? 13.648 -31.141 -0.474 1 58.88 71 GLY B C 1
ATOM 3355 O O . GLY B 1 71 ? 13.688 -31.906 0.484 1 58.88 71 GLY B O 1
ATOM 3356 N N . GLN B 1 72 ? 14.656 -30.297 -0.892 1 58.41 72 GLN B N 1
ATOM 3357 C CA . GLN B 1 72 ? 15.734 -30.125 0.079 1 58.41 72 GLN B CA 1
ATOM 3358 C C . GLN B 1 72 ? 15.586 -28.812 0.847 1 58.41 72 GLN B C 1
ATOM 3360 O O . GLN B 1 72 ? 14.953 -27.875 0.359 1 58.41 72 GLN B O 1
ATOM 3365 N N . GLY B 1 73 ? 15.82 -28.797 2.189 1 55.06 73 GLY B N 1
ATOM 3366 C CA . GLY B 1 73 ? 15.781 -27.625 3.062 1 55.06 73 GLY B CA 1
ATOM 3367 C C . GLY B 1 73 ? 15.055 -27.891 4.371 1 55.06 73 GLY B C 1
ATOM 3368 O O . GLY B 1 73 ? 14.352 -28.891 4.508 1 55.06 73 GLY B O 1
ATOM 3369 N N . ARG B 1 74 ? 15.422 -27.062 5.293 1 48.34 74 ARG B N 1
ATOM 3370 C CA . ARG B 1 74 ? 14.875 -27.25 6.633 1 48.34 74 ARG B CA 1
ATOM 3371 C C . ARG B 1 74 ? 13.352 -27.281 6.605 1 48.34 74 ARG B C 1
ATOM 3373 O O . ARG B 1 74 ? 12.727 -27.969 7.41 1 48.34 74 ARG B O 1
ATOM 3380 N N . ASP B 1 75 ? 12.805 -26.625 5.566 1 46.56 75 ASP B N 1
ATOM 3381 C CA . ASP B 1 75 ? 11.352 -26.453 5.559 1 46.56 75 ASP B CA 1
ATOM 3382 C C . ASP B 1 75 ? 10.695 -27.453 4.613 1 46.56 75 ASP B C 1
ATOM 3384 O O . ASP B 1 75 ? 9.477 -27.438 4.422 1 46.56 75 ASP B O 1
ATOM 3388 N N . ALA B 1 76 ? 11.531 -28.297 4.039 1 52.84 76 ALA B N 1
ATOM 3389 C CA . ALA B 1 76 ? 10.961 -29.25 3.088 1 52.84 76 ALA B CA 1
ATOM 3390 C C . ALA B 1 76 ? 10.227 -30.375 3.811 1 52.84 76 ALA B C 1
ATOM 3392 O O . ALA B 1 76 ? 10.789 -31.031 4.691 1 52.84 76 ALA B O 1
ATOM 3393 N N . SER B 1 77 ? 8.898 -30.344 3.758 1 51.53 77 SER B N 1
ATOM 3394 C CA . SER B 1 77 ? 8.078 -31.328 4.438 1 51.53 77 SER B CA 1
ATOM 3395 C C . SER B 1 77 ? 8.227 -32.719 3.791 1 51.53 77 SER B C 1
ATOM 3397 O O . SER B 1 77 ? 7.977 -33.719 4.434 1 51.53 77 SER B O 1
ATOM 3399 N N . GLU B 1 78 ? 8.578 -32.812 2.533 1 59.56 78 GLU B N 1
ATOM 3400 C CA . GLU B 1 78 ? 8.664 -34.094 1.825 1 59.56 78 GLU B CA 1
ATOM 3401 C C . GLU B 1 78 ? 10.016 -34.25 1.137 1 59.56 78 GLU B C 1
ATOM 3403 O O . GLU B 1 78 ? 10.078 -34.438 -0.079 1 59.56 78 GLU B O 1
ATOM 3408 N N . ALA B 1 79 ? 11.023 -34.125 1.891 1 56.19 79 ALA B N 1
ATOM 3409 C CA . ALA B 1 79 ? 12.375 -34.156 1.335 1 56.19 79 ALA B CA 1
ATOM 3410 C C . ALA B 1 79 ? 12.633 -35.469 0.587 1 56.19 79 ALA B C 1
ATOM 3412 O O . ALA B 1 79 ? 12.359 -36.562 1.111 1 56.19 79 ALA B O 1
ATOM 3413 N N . GLY B 1 80 ? 13 -35.281 -0.577 1 59.28 80 GLY B N 1
ATOM 3414 C CA . GLY B 1 80 ? 13.469 -36.406 -1.391 1 59.28 80 GLY B CA 1
ATOM 3415 C C . GLY B 1 80 ? 12.336 -37.219 -1.984 1 59.28 80 GLY B C 1
ATOM 3416 O O . GLY B 1 80 ? 12.578 -38.219 -2.674 1 59.28 80 GLY B O 1
ATOM 3417 N N . ALA B 1 81 ? 11.102 -36.781 -1.807 1 69.06 81 ALA B N 1
ATOM 3418 C CA . ALA B 1 81 ? 9.984 -37.625 -2.23 1 69.06 81 ALA B CA 1
ATOM 3419 C C . ALA B 1 81 ? 9.633 -37.375 -3.693 1 69.06 81 ALA B C 1
ATOM 3421 O O . ALA B 1 81 ? 9.062 -38.25 -4.359 1 69.06 81 ALA B O 1
ATOM 3422 N N . TYR B 1 82 ? 9.953 -36.25 -4.203 1 80.19 82 TYR B N 1
ATOM 3423 C CA . TYR B 1 82 ? 9.648 -35.906 -5.59 1 80.19 82 TYR B CA 1
ATOM 3424 C C . TYR B 1 82 ? 10.875 -35.344 -6.293 1 80.19 82 TYR B C 1
ATOM 3426 O O . TYR B 1 82 ? 11.797 -34.812 -5.641 1 80.19 82 TYR B O 1
ATOM 3434 N N . SER B 1 83 ? 11.008 -35.562 -7.617 1 79.56 83 SER B N 1
ATOM 3435 C CA . SER B 1 83 ? 12.234 -35.25 -8.359 1 79.56 83 SER B CA 1
ATOM 3436 C C . SER B 1 83 ? 12.008 -34.156 -9.375 1 79.56 83 SER B C 1
ATOM 3438 O O . SER B 1 83 ? 12.961 -33.625 -9.945 1 79.56 83 SER B O 1
ATOM 3440 N N . ALA B 1 84 ? 10.758 -33.844 -9.57 1 86 84 ALA B N 1
ATOM 3441 C CA . ALA B 1 84 ? 10.492 -32.812 -10.57 1 86 84 ALA B CA 1
ATOM 3442 C C . ALA B 1 84 ? 9.133 -32.156 -10.32 1 86 84 ALA B C 1
ATOM 3444 O O . ALA B 1 84 ? 8.32 -32.656 -9.547 1 86 84 ALA B O 1
ATOM 3445 N N . LEU B 1 85 ? 9.008 -31 -10.906 1 91 85 LEU B N 1
ATOM 3446 C CA . LEU B 1 85 ? 7.723 -30.312 -10.992 1 91 85 LEU B CA 1
ATOM 3447 C C . LEU B 1 85 ? 7.215 -30.297 -12.43 1 91 85 LEU B C 1
ATOM 3449 O O . LEU B 1 85 ? 8 -30.125 -13.359 1 91 85 LEU B O 1
ATOM 3453 N N . GLN B 1 86 ? 5.965 -30.531 -12.562 1 93.38 86 GLN B N 1
ATOM 3454 C CA . GLN B 1 86 ? 5.359 -30.578 -13.891 1 93.38 86 GLN B CA 1
ATOM 3455 C C . GLN B 1 86 ? 4.152 -29.641 -13.969 1 93.38 86 GLN B C 1
ATOM 3457 O O . GLN B 1 86 ? 3.213 -29.766 -13.188 1 93.38 86 GLN B O 1
ATOM 3462 N N . LEU B 1 87 ? 4.203 -28.75 -14.953 1 96.31 87 LEU B N 1
ATOM 3463 C CA . LEU B 1 87 ? 3.094 -27.828 -15.141 1 96.31 87 LEU B CA 1
ATOM 3464 C C . LEU B 1 87 ? 1.871 -28.547 -15.695 1 96.31 87 LEU B C 1
ATOM 3466 O O . LEU B 1 87 ? 1.97 -29.266 -16.688 1 96.31 87 LEU B O 1
ATOM 3470 N N . ALA B 1 88 ? 0.729 -28.422 -15.055 1 97.44 88 ALA B N 1
ATOM 3471 C CA . ALA B 1 88 ? -0.51 -29.062 -15.477 1 97.44 88 ALA B CA 1
ATOM 3472 C C . ALA B 1 88 ? -1.432 -28.078 -16.188 1 97.44 88 ALA B C 1
ATOM 3474 O O . ALA B 1 88 ? -2.078 -28.422 -17.172 1 97.44 88 ALA B O 1
ATOM 3475 N N . ALA B 1 89 ? -1.558 -26.906 -15.711 1 98.06 89 ALA B N 1
ATOM 3476 C CA . ALA B 1 89 ? -2.391 -25.828 -16.266 1 98.06 89 ALA B CA 1
ATOM 3477 C C . ALA B 1 89 ? -1.849 -24.453 -15.883 1 98.06 89 ALA B C 1
ATOM 3479 O O . ALA B 1 89 ? -1.07 -24.328 -14.938 1 98.06 89 ALA B O 1
ATOM 3480 N N . ALA B 1 90 ? -2.219 -23.484 -16.672 1 98.06 90 ALA B N 1
ATOM 3481 C CA . ALA B 1 90 ? -1.767 -22.125 -16.391 1 98.06 90 ALA B CA 1
ATOM 3482 C C . ALA B 1 90 ? -2.783 -21.109 -16.891 1 98.06 90 ALA B C 1
ATOM 3484 O O . ALA B 1 90 ? -3.533 -21.375 -17.828 1 98.06 90 ALA B O 1
ATOM 3485 N N . TRP B 1 91 ? -2.814 -19.969 -16.266 1 97.94 91 TRP B N 1
ATOM 3486 C CA . TRP B 1 91 ? -3.693 -18.859 -16.609 1 97.94 91 TRP B CA 1
ATOM 3487 C C . TRP B 1 91 ? -2.934 -17.531 -16.578 1 97.94 91 TRP B C 1
ATOM 3489 O O . TRP B 1 91 ? -2.072 -17.328 -15.719 1 97.94 91 TRP B O 1
ATOM 3499 N N . ARG B 1 92 ? -3.234 -16.672 -17.484 1 97.5 92 ARG B N 1
ATOM 3500 C CA . ARG B 1 92 ? -2.848 -15.266 -17.391 1 97.5 92 ARG B CA 1
ATOM 3501 C C . ARG B 1 92 ? -3.902 -14.461 -16.641 1 97.5 92 ARG B C 1
ATOM 3503 O O . ARG B 1 92 ? -5.098 -14.594 -16.906 1 97.5 92 ARG B O 1
ATOM 3510 N N . ILE B 1 93 ? -3.445 -13.688 -15.766 1 97.44 93 ILE B N 1
ATOM 3511 C CA . ILE B 1 93 ? -4.324 -12.852 -14.961 1 97.44 93 ILE B CA 1
ATOM 3512 C C . ILE B 1 93 ? -4.395 -11.445 -15.562 1 97.44 93 ILE B C 1
ATOM 3514 O O . ILE B 1 93 ? -3.371 -10.773 -15.695 1 97.44 93 ILE B O 1
ATOM 3518 N N . GLU B 1 94 ? -5.598 -11.086 -15.906 1 96.12 94 GLU B N 1
ATOM 3519 C CA . GLU B 1 94 ? -5.82 -9.75 -16.453 1 96.12 94 GLU B CA 1
ATOM 3520 C C . GLU B 1 94 ? -6.73 -8.93 -15.547 1 96.12 94 GLU B C 1
ATOM 3522 O O . GLU B 1 94 ? -7.949 -9.133 -15.531 1 96.12 94 GLU B O 1
ATOM 3527 N N . ASN B 1 95 ? -6.109 -8.102 -14.781 1 93.19 95 ASN B N 1
ATOM 3528 C CA . ASN B 1 95 ? -6.797 -7.238 -13.828 1 93.19 95 ASN B CA 1
ATOM 3529 C C . ASN B 1 95 ? -6.453 -5.77 -14.055 1 93.19 95 ASN B C 1
ATOM 3531 O O . ASN B 1 95 ? -5.414 -5.293 -13.602 1 93.19 95 ASN B O 1
ATOM 3535 N N . PRO B 1 96 ? -7.371 -5.016 -14.703 1 90.69 96 PRO B N 1
ATOM 3536 C CA . PRO B 1 96 ? -7.055 -3.633 -15.078 1 90.69 96 PRO B CA 1
ATOM 3537 C C . PRO B 1 96 ? -6.836 -2.734 -13.859 1 90.69 96 PRO B C 1
ATOM 3539 O O . PRO B 1 96 ? -6.027 -1.805 -13.914 1 90.69 96 PRO B O 1
ATOM 3542 N N . GLN B 1 97 ? -7.547 -3.018 -12.812 1 88.31 97 GLN B N 1
ATOM 3543 C CA . GLN B 1 97 ? -7.379 -2.195 -11.617 1 88.31 97 GLN B CA 1
ATOM 3544 C C . GLN B 1 97 ? -6 -2.404 -11 1 88.31 97 GLN B C 1
ATOM 3546 O O . GLN B 1 97 ? -5.34 -1.44 -10.609 1 88.31 97 GLN B O 1
ATOM 3551 N N . ARG B 1 98 ? -5.594 -3.594 -10.922 1 92.19 98 ARG B N 1
ATOM 3552 C CA . ARG B 1 98 ? -4.273 -3.891 -10.375 1 92.19 98 ARG B CA 1
ATOM 3553 C C . ARG B 1 98 ? -3.176 -3.361 -11.289 1 92.19 98 ARG B C 1
ATOM 3555 O O . ARG B 1 98 ? -2.129 -2.91 -10.82 1 92.19 98 ARG B O 1
ATOM 3562 N N . TRP B 1 99 ? -3.439 -3.455 -12.523 1 93.62 99 TRP B N 1
ATOM 3563 C CA . TRP B 1 99 ? -2.49 -2.912 -13.492 1 93.62 99 TRP B CA 1
ATOM 3564 C C . TRP B 1 99 ? -2.312 -1.41 -13.297 1 93.62 99 TRP B C 1
A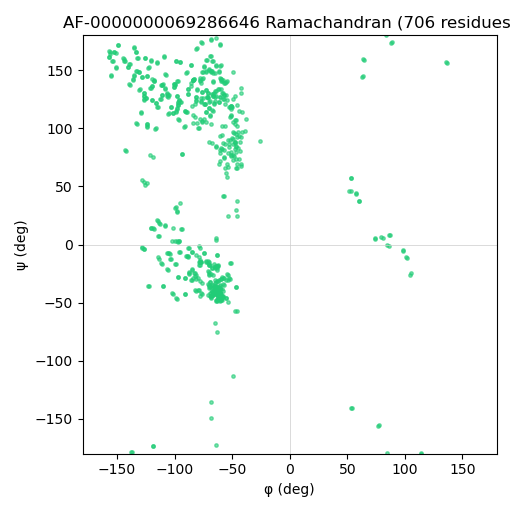TOM 3566 O O . TRP B 1 99 ? -1.186 -0.909 -13.281 1 93.62 99 TRP B O 1
ATOM 3576 N N . LYS B 1 100 ? -3.402 -0.759 -13.148 1 90.75 100 LYS B N 1
ATOM 3577 C CA . LYS B 1 100 ? -3.354 0.683 -12.922 1 90.75 100 LYS B CA 1
ATOM 3578 C C . LYS B 1 100 ? -2.559 1.015 -11.664 1 90.75 100 LYS B C 1
ATOM 3580 O O . LYS B 1 100 ? -1.701 1.899 -11.68 1 90.75 100 LYS B O 1
ATOM 3585 N N . THR B 1 101 ? -2.865 0.333 -10.633 1 92.06 101 THR B N 1
ATOM 3586 C CA . THR B 1 101 ? -2.145 0.51 -9.375 1 92.06 101 THR B CA 1
ATOM 3587 C C . THR B 1 101 ? -0.659 0.215 -9.555 1 92.06 101 THR B C 1
ATOM 3589 O O . THR B 1 101 ? 0.192 0.964 -9.07 1 92.06 101 THR B O 1
ATOM 3592 N N . PHE B 1 102 ? -0.357 -0.8 -10.211 1 94.94 102 PHE B N 1
ATOM 3593 C CA . PHE B 1 102 ? 1.021 -1.21 -10.453 1 94.94 102 PHE B CA 1
ATOM 3594 C C . PHE B 1 102 ? 1.762 -0.158 -11.266 1 94.94 102 PHE B C 1
ATOM 3596 O O . PHE B 1 102 ? 2.902 0.191 -10.953 1 94.94 102 PHE B O 1
ATOM 3603 N N . CYS B 1 103 ? 1.12 0.416 -12.273 1 93.38 103 CYS B N 1
ATOM 3604 C CA . CYS B 1 103 ? 1.732 1.443 -13.109 1 93.38 103 CYS B CA 1
ATOM 3605 C C . CYS B 1 103 ? 2.047 2.691 -12.289 1 93.38 103 CYS B C 1
ATOM 3607 O O . CYS B 1 103 ? 3.1 3.307 -12.477 1 93.38 103 CYS B O 1
ATOM 3609 N N . ALA B 1 104 ? 1.156 3.016 -11.453 1 90.38 104 ALA B N 1
ATOM 3610 C CA . ALA B 1 104 ? 1.405 4.164 -10.586 1 90.38 104 ALA B CA 1
ATOM 3611 C C . ALA B 1 104 ? 2.609 3.922 -9.68 1 90.38 104 ALA B C 1
ATOM 3613 O O . ALA B 1 104 ? 3.434 4.816 -9.477 1 90.38 104 ALA B O 1
ATOM 3614 N N . ALA B 1 105 ? 2.691 2.736 -9.18 1 93.38 105 ALA B N 1
ATOM 3615 C CA . ALA B 1 105 ? 3.814 2.379 -8.32 1 93.38 105 ALA B CA 1
ATOM 3616 C C . ALA B 1 105 ? 5.125 2.381 -9.102 1 93.38 105 ALA B C 1
ATOM 3618 O O . ALA B 1 105 ? 6.16 2.816 -8.594 1 93.38 105 ALA B O 1
ATOM 3619 N N . ARG B 1 106 ? 5.062 1.901 -10.344 1 94.06 106 ARG B N 1
ATOM 3620 C CA . ARG B 1 106 ? 6.223 1.95 -11.234 1 94.06 106 ARG B CA 1
ATOM 3621 C C . ARG B 1 106 ? 6.746 3.375 -11.375 1 94.06 106 ARG B C 1
ATOM 3623 O O . ARG B 1 106 ? 7.949 3.619 -11.25 1 94.06 106 ARG B O 1
ATOM 3630 N N . ASP B 1 107 ? 5.816 4.215 -11.578 1 90.75 107 ASP B N 1
ATOM 3631 C CA . ASP B 1 107 ? 6.176 5.613 -11.805 1 90.75 107 ASP B CA 1
ATOM 3632 C C . ASP B 1 107 ? 6.797 6.227 -10.547 1 90.75 107 ASP B C 1
ATOM 3634 O O . ASP B 1 107 ? 7.766 6.984 -10.641 1 90.75 107 ASP B O 1
ATOM 3638 N N . GLU B 1 108 ? 6.227 5.906 -9.453 1 89.88 108 GLU B N 1
ATOM 3639 C CA . GLU B 1 108 ? 6.754 6.41 -8.195 1 89.88 108 GLU B CA 1
ATOM 3640 C C . GLU B 1 108 ? 8.195 5.949 -7.973 1 89.88 108 GLU B C 1
ATOM 3642 O O . GLU B 1 108 ? 9.062 6.746 -7.609 1 89.88 108 GLU B O 1
ATOM 3647 N N . VAL B 1 109 ? 8.438 4.695 -8.188 1 94.06 109 VAL B N 1
ATOM 3648 C CA . VAL B 1 109 ? 9.766 4.137 -7.973 1 94.06 109 VAL B CA 1
ATOM 3649 C C . VAL B 1 109 ? 10.742 4.715 -9 1 94.06 109 VAL B C 1
ATOM 3651 O O . VAL B 1 109 ? 11.906 4.957 -8.688 1 94.06 109 VAL B O 1
ATOM 3654 N N . ALA B 1 110 ? 10.242 4.957 -10.188 1 92.5 110 ALA B N 1
ATOM 3655 C CA . ALA B 1 110 ? 11.086 5.543 -11.227 1 92.5 110 ALA B CA 1
ATOM 3656 C C . ALA B 1 110 ? 11.602 6.914 -10.805 1 92.5 110 ALA B C 1
ATOM 3658 O O . ALA B 1 110 ? 12.766 7.242 -11.023 1 92.5 110 ALA B O 1
ATOM 3659 N N . VAL B 1 111 ? 10.766 7.676 -10.227 1 87.88 111 VAL B N 1
ATOM 3660 C CA . VAL B 1 111 ? 11.164 8.992 -9.734 1 87.88 111 VAL B CA 1
ATOM 3661 C C . VAL B 1 111 ? 12.234 8.836 -8.656 1 87.88 111 VAL B C 1
ATOM 3663 O O . VAL B 1 111 ? 13.242 9.547 -8.664 1 87.88 111 VAL B O 1
ATOM 3666 N N . ASP B 1 112 ? 12 7.93 -7.762 1 91.56 112 ASP B N 1
ATOM 3667 C CA . ASP B 1 112 ? 12.969 7.68 -6.699 1 91.56 112 ASP B CA 1
ATOM 3668 C C . ASP B 1 112 ? 14.312 7.234 -7.277 1 91.56 112 ASP B C 1
ATOM 3670 O O . ASP B 1 112 ? 15.367 7.695 -6.836 1 91.56 112 ASP B O 1
ATOM 3674 N N . MET B 1 113 ? 14.211 6.355 -8.266 1 92.88 113 MET B N 1
ATOM 3675 C CA . MET B 1 113 ? 15.422 5.82 -8.875 1 92.88 113 MET B CA 1
ATOM 3676 C C . MET B 1 113 ? 16.219 6.93 -9.555 1 92.88 113 MET B C 1
ATOM 3678 O O . MET B 1 113 ? 17.453 6.91 -9.539 1 92.88 113 MET B O 1
ATOM 3682 N N . TYR B 1 114 ? 15.508 7.824 -10.164 1 87.62 114 TYR B N 1
ATOM 3683 C CA . TYR B 1 114 ? 16.156 8.977 -10.781 1 87.62 114 TYR B CA 1
ATOM 3684 C C . TYR B 1 114 ? 16.875 9.82 -9.742 1 87.62 114 TYR B C 1
ATOM 3686 O O . TYR B 1 114 ? 18.031 10.211 -9.938 1 87.62 114 TYR B O 1
ATOM 3694 N N . ARG B 1 115 ? 16.234 10.008 -8.672 1 85.12 115 ARG B N 1
ATOM 3695 C CA . ARG B 1 115 ? 16.781 10.844 -7.613 1 85.12 115 ARG B CA 1
ATOM 3696 C C . ARG B 1 115 ? 17.984 10.18 -6.953 1 85.12 115 ARG B C 1
ATOM 3698 O O . ARG B 1 115 ? 18.953 10.859 -6.578 1 85.12 115 ARG B O 1
ATOM 3705 N N . THR B 1 116 ? 17.953 8.906 -6.816 1 91.75 116 THR B N 1
ATOM 3706 C CA . THR B 1 116 ? 19 8.172 -6.117 1 91.75 116 THR B CA 1
ATOM 3707 C C . THR B 1 116 ? 20.109 7.754 -7.086 1 91.75 116 THR B C 1
ATOM 3709 O O . THR B 1 116 ? 21.156 7.258 -6.668 1 91.75 116 THR B O 1
ATOM 3712 N N . ARG B 1 117 ? 19.875 7.914 -8.406 1 89.75 117 ARG B N 1
ATOM 3713 C CA . ARG B 1 117 ? 20.812 7.547 -9.469 1 89.75 117 ARG B CA 1
ATOM 3714 C C . ARG B 1 117 ? 21.125 6.051 -9.43 1 89.75 117 ARG B C 1
ATOM 3716 O O . ARG B 1 117 ? 22.281 5.648 -9.57 1 89.75 117 ARG B O 1
ATOM 3723 N N . ASN B 1 118 ? 20.078 5.297 -9.109 1 90.44 118 ASN B N 1
ATOM 3724 C CA . ASN B 1 118 ? 20.203 3.842 -9.102 1 90.44 118 ASN B CA 1
ATOM 3725 C C . ASN B 1 118 ? 21.375 3.379 -8.242 1 90.44 118 ASN B C 1
ATOM 3727 O O . ASN B 1 118 ? 22.234 2.637 -8.719 1 90.44 118 ASN B O 1
ATOM 3731 N N . LEU B 1 119 ? 21.359 3.732 -7.078 1 90 119 LEU B N 1
ATOM 3732 C CA . LEU B 1 119 ? 22.438 3.488 -6.129 1 90 119 LEU B CA 1
ATOM 3733 C C . LEU B 1 119 ? 22.688 1.993 -5.961 1 90 119 LEU B C 1
ATOM 3735 O O . LEU B 1 119 ? 23.828 1.562 -5.816 1 90 119 LEU B O 1
ATOM 3739 N N . SER B 1 120 ? 21.641 1.174 -5.945 1 91.06 120 SER B N 1
ATOM 3740 C CA . SER B 1 120 ? 21.75 -0.259 -5.695 1 91.06 120 SER B CA 1
ATOM 3741 C C . SER B 1 120 ? 22.234 -1 -6.934 1 91.06 120 SER B C 1
ATOM 3743 O O . SER B 1 120 ? 22.656 -2.158 -6.848 1 91.06 120 SER B O 1
ATOM 3745 N N . GLY B 1 121 ? 22.156 -0.407 -8.078 1 92.56 121 GLY B N 1
ATOM 3746 C CA . GLY B 1 121 ? 22.484 -1.096 -9.32 1 92.56 121 GLY B CA 1
ATOM 3747 C C . GLY B 1 121 ? 21.391 -2.039 -9.773 1 92.56 121 GLY B C 1
ATOM 3748 O O . GLY B 1 121 ? 20.203 -1.784 -9.539 1 92.56 121 GLY B O 1
ATOM 3749 N N . HIS B 1 122 ? 21.828 -3.016 -10.555 1 91.12 122 HIS B N 1
ATOM 3750 C CA . HIS B 1 122 ? 20.875 -3.967 -11.102 1 91.12 122 HIS B CA 1
ATOM 3751 C C . HIS B 1 122 ? 20.984 -5.324 -10.422 1 91.12 122 HIS B C 1
ATOM 3753 O O . HIS B 1 122 ? 22.094 -5.824 -10.203 1 91.12 122 HIS B O 1
ATOM 3759 N N . LEU B 1 123 ? 19.859 -5.793 -10.008 1 88 123 LEU B N 1
ATOM 3760 C CA . LEU B 1 123 ? 19.875 -7.125 -9.406 1 88 123 LEU B CA 1
ATOM 3761 C C . LEU B 1 123 ? 20.125 -8.195 -10.461 1 88 123 LEU B C 1
ATOM 3763 O O . LEU B 1 123 ? 19.469 -8.219 -11.508 1 88 123 LEU B O 1
ATOM 3767 N N . SER B 1 124 ? 21.016 -9.031 -10.203 1 85.44 124 SER B N 1
ATOM 3768 C CA . SER B 1 124 ? 21.25 -10.18 -11.07 1 85.44 124 SER B CA 1
ATOM 3769 C C . SER B 1 124 ? 20.422 -11.383 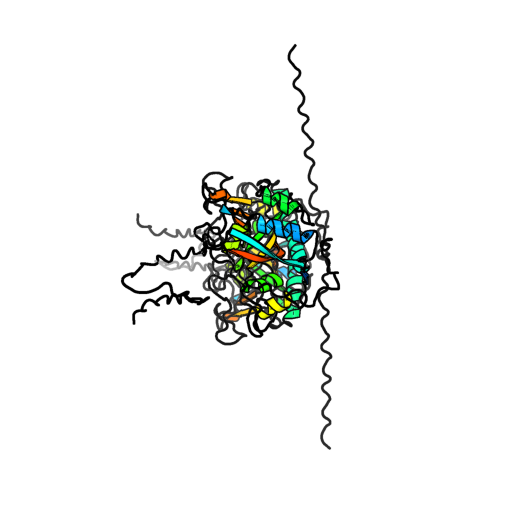-10.641 1 85.44 124 SER B C 1
ATOM 3771 O O . SER B 1 124 ? 20.625 -11.922 -9.555 1 85.44 124 SER B O 1
ATOM 3773 N N . LEU B 1 125 ? 19.547 -11.734 -11.508 1 85.69 125 LEU B N 1
ATOM 3774 C CA . LEU B 1 125 ? 18.797 -12.953 -11.258 1 85.69 125 LEU B CA 1
ATOM 3775 C C . LEU B 1 125 ? 19.594 -14.188 -11.656 1 85.69 125 LEU B C 1
ATOM 3777 O O . LEU B 1 125 ? 20.625 -14.062 -12.328 1 85.69 125 LEU B O 1
ATOM 3781 N N . ARG B 1 126 ? 19.094 -15.289 -11.242 1 82.75 126 ARG B N 1
ATOM 3782 C CA . ARG B 1 126 ? 19.703 -16.531 -11.727 1 82.75 126 ARG B CA 1
ATOM 3783 C C . ARG B 1 126 ? 19.625 -16.625 -13.242 1 82.75 126 ARG B C 1
ATOM 3785 O O . ARG B 1 126 ? 18.609 -16.266 -13.844 1 82.75 126 ARG B O 1
ATOM 3792 N N . THR B 1 127 ? 20.672 -17.156 -13.781 1 77.62 127 THR B N 1
ATOM 3793 C CA . THR B 1 127 ? 20.828 -17.125 -15.234 1 77.62 127 THR B CA 1
ATOM 3794 C C . THR B 1 127 ? 19.688 -17.859 -15.922 1 77.62 127 THR B C 1
ATOM 3796 O O . THR B 1 127 ? 19.094 -17.359 -16.875 1 77.62 127 THR B O 1
ATOM 3799 N N . ASP B 1 128 ? 19.391 -19.031 -15.445 1 80.75 128 ASP B N 1
ATOM 3800 C CA . ASP B 1 128 ? 18.328 -19.812 -16.062 1 80.75 128 ASP B CA 1
ATOM 3801 C C . ASP B 1 128 ? 16.984 -19.078 -15.969 1 80.75 128 ASP B C 1
ATOM 3803 O O . ASP B 1 128 ? 16.234 -19.016 -16.938 1 80.75 128 ASP B O 1
ATOM 3807 N N . TRP B 1 129 ? 16.812 -18.469 -14.852 1 85.25 129 TRP B N 1
ATOM 3808 C CA . TRP B 1 129 ? 15.57 -17.75 -14.633 1 85.25 129 TRP B CA 1
ATOM 3809 C C . TRP B 1 129 ? 15.492 -16.516 -15.523 1 85.25 129 TRP B C 1
ATOM 3811 O O . TRP B 1 129 ? 14.453 -16.25 -16.141 1 85.25 129 TRP B O 1
ATOM 3821 N N . SER B 1 130 ? 16.547 -15.812 -15.586 1 84.56 130 SER B N 1
ATOM 3822 C CA . SER B 1 130 ? 16.594 -14.617 -16.422 1 84.56 130 SER B CA 1
ATOM 3823 C C . SER B 1 130 ? 16.359 -14.961 -17.891 1 84.56 130 SER B C 1
ATOM 3825 O O . SER B 1 130 ? 15.648 -14.234 -18.594 1 84.56 130 SER B O 1
ATOM 3827 N N . ASN B 1 131 ? 16.875 -16.047 -18.344 1 85.44 131 ASN B N 1
ATOM 3828 C CA . ASN B 1 131 ? 16.703 -16.484 -19.719 1 85.44 131 ASN B CA 1
ATOM 3829 C C . ASN B 1 131 ? 15.25 -16.859 -20.016 1 85.44 131 ASN B C 1
ATOM 3831 O O . ASN B 1 131 ? 14.711 -16.516 -21.062 1 85.44 131 ASN B O 1
ATOM 3835 N N . ILE B 1 132 ? 14.711 -17.5 -19.109 1 86.81 132 ILE B N 1
ATOM 3836 C CA . ILE B 1 132 ? 13.336 -17.969 -19.297 1 86.81 132 ILE B CA 1
ATOM 3837 C C . ILE B 1 132 ? 12.391 -16.766 -19.297 1 86.81 132 ILE B C 1
ATOM 3839 O O . ILE B 1 132 ? 11.531 -16.656 -20.172 1 86.81 132 ILE B O 1
ATOM 3843 N N . THR B 1 133 ? 12.633 -15.828 -18.391 1 84.12 133 THR B N 1
ATOM 3844 C CA . THR B 1 133 ? 11.68 -14.734 -18.234 1 84.12 133 THR B CA 1
ATOM 3845 C C . THR B 1 133 ? 11.836 -13.703 -19.344 1 84.12 133 THR B C 1
ATOM 3847 O O . THR B 1 133 ? 10.93 -12.914 -19.609 1 84.12 133 THR B O 1
ATOM 3850 N N . ALA B 1 134 ? 12.906 -13.797 -20.047 1 85.75 134 ALA B N 1
ATOM 3851 C CA . ALA B 1 134 ? 13.102 -12.922 -21.203 1 85.75 134 ALA B CA 1
ATOM 3852 C C . ALA B 1 134 ? 12.156 -13.297 -22.344 1 85.75 134 ALA B C 1
ATOM 3854 O O . ALA B 1 134 ? 11.922 -12.5 -23.25 1 85.75 134 ALA B O 1
ATOM 3855 N N . ALA B 1 135 ? 11.617 -14.477 -22.297 1 89.12 135 ALA B N 1
ATOM 3856 C CA . ALA B 1 135 ? 10.758 -14.961 -23.375 1 89.12 135 ALA B CA 1
ATOM 3857 C C . ALA B 1 135 ? 9.305 -14.555 -23.141 1 89.12 135 ALA B C 1
ATOM 3859 O O . ALA B 1 135 ? 8.453 -14.758 -24.016 1 89.12 135 ALA B O 1
ATOM 3860 N N . PHE B 1 136 ? 9.039 -13.922 -22.047 1 92.69 136 PHE B N 1
ATOM 3861 C CA . PHE B 1 136 ? 7.668 -13.5 -21.766 1 92.69 136 PHE B CA 1
ATOM 3862 C C . PHE B 1 136 ? 7.281 -12.305 -22.625 1 92.69 136 PHE B C 1
ATOM 3864 O O . PHE B 1 136 ? 8.141 -11.539 -23.062 1 92.69 136 PHE B O 1
ATOM 3871 N N . PRO B 1 137 ? 6.043 -12.148 -22.906 1 86 137 PRO B N 1
ATOM 3872 C CA . PRO B 1 137 ? 5.602 -11.109 -23.844 1 86 137 PRO B CA 1
ATOM 3873 C C . PRO B 1 137 ? 5.961 -9.703 -23.375 1 86 137 PRO B C 1
ATOM 3875 O O . PRO B 1 137 ? 6.227 -8.828 -24.203 1 86 137 PRO B O 1
ATOM 3878 N N . ALA B 1 138 ? 5.836 -9.469 -22.125 1 84.31 138 ALA B N 1
ATOM 3879 C CA . ALA B 1 138 ? 6.148 -8.125 -21.641 1 84.31 138 ALA B CA 1
ATOM 3880 C C . ALA B 1 138 ? 7.566 -8.062 -21.078 1 84.31 138 ALA B C 1
ATOM 3882 O O . ALA B 1 138 ? 7.945 -8.891 -20.234 1 84.31 138 ALA B O 1
ATOM 3883 N N . ALA B 1 139 ? 8.25 -7.066 -21.625 1 84 139 ALA B N 1
ATOM 3884 C CA . ALA B 1 139 ? 9.602 -6.852 -21.109 1 84 139 ALA B CA 1
ATOM 3885 C C . ALA B 1 139 ? 9.555 -6.172 -19.734 1 84 139 ALA B C 1
ATOM 3887 O O . ALA B 1 139 ? 8.688 -5.336 -19.484 1 84 139 ALA B O 1
ATOM 3888 N N . SER B 1 140 ? 10.469 -6.586 -18.906 1 90.44 140 SER B N 1
ATOM 3889 C CA . SER B 1 140 ? 10.633 -5.922 -17.625 1 90.44 140 SER B CA 1
ATOM 3890 C C . SER B 1 140 ? 11.398 -4.609 -17.766 1 90.44 140 SER B C 1
ATOM 3892 O O . SER B 1 140 ? 12.297 -4.5 -18.609 1 90.44 140 SER B O 1
ATOM 3894 N N . ASP B 1 141 ? 11 -3.598 -17.047 1 92.69 141 ASP B N 1
ATOM 3895 C CA . ASP B 1 141 ? 11.719 -2.326 -17 1 92.69 141 ASP B CA 1
ATOM 3896 C C . ASP B 1 141 ? 12.938 -2.406 -16.094 1 92.69 141 ASP B C 1
ATOM 3898 O O . ASP B 1 141 ? 12.82 -2.205 -14.875 1 92.69 141 ASP B O 1
ATOM 3902 N N . LEU B 1 142 ? 14.086 -2.572 -16.625 1 90.75 142 LEU B N 1
ATOM 3903 C CA . LEU B 1 142 ? 15.305 -2.789 -15.859 1 90.75 142 LEU B CA 1
ATOM 3904 C C . LEU B 1 142 ? 15.727 -1.517 -15.133 1 90.75 142 LEU B C 1
ATOM 3906 O O . LEU B 1 142 ? 16.453 -1.578 -14.133 1 90.75 142 LEU B O 1
ATOM 3910 N N . SER B 1 143 ? 15.289 -0.364 -15.609 1 92.81 143 SER B N 1
ATOM 3911 C CA . SER B 1 143 ? 15.68 0.901 -14.992 1 92.81 143 SER B CA 1
ATOM 3912 C C . SER B 1 143 ? 15.133 1.02 -13.57 1 92.81 143 SER B C 1
ATOM 3914 O O . SER B 1 143 ? 15.641 1.803 -12.766 1 92.81 143 SER B O 1
ATOM 3916 N N . ILE B 1 144 ? 14.125 0.25 -13.258 1 96.5 144 ILE B N 1
ATOM 3917 C CA . ILE B 1 144 ? 13.555 0.287 -11.914 1 96.5 144 ILE B CA 1
ATOM 3918 C C . ILE B 1 144 ? 13.664 -1.095 -11.273 1 96.5 144 ILE B C 1
ATOM 3920 O O . ILE B 1 144 ? 12.93 -1.406 -10.336 1 96.5 144 ILE B O 1
ATOM 3924 N N . ASN B 1 145 ? 14.461 -1.938 -11.852 1 96.69 145 ASN B N 1
ATOM 3925 C CA . ASN B 1 145 ? 14.68 -3.297 -11.367 1 96.69 145 ASN B CA 1
ATOM 3926 C C . ASN B 1 145 ? 13.375 -4.082 -11.289 1 96.69 145 ASN B C 1
ATOM 3928 O O . ASN B 1 145 ? 13.086 -4.711 -10.266 1 96.69 145 ASN B O 1
ATOM 3932 N N . GLU B 1 146 ? 12.617 -3.945 -12.297 1 96.38 146 GLU B N 1
ATOM 3933 C CA . GLU B 1 146 ? 11.414 -4.762 -12.438 1 96.38 146 GLU B CA 1
ATOM 3934 C C . GLU B 1 146 ? 11.766 -6.18 -12.875 1 96.38 146 GLU B C 1
ATOM 3936 O O . GLU B 1 146 ? 12.539 -6.375 -13.812 1 96.38 146 GLU B O 1
ATOM 3941 N N . VAL B 1 147 ? 11.227 -7.18 -12.195 1 95.88 147 VAL B N 1
ATOM 3942 C CA . VAL B 1 147 ? 11.578 -8.57 -12.469 1 95.88 147 VAL B CA 1
ATOM 3943 C C . VAL B 1 147 ? 10.344 -9.453 -12.312 1 95.88 147 VAL B C 1
ATOM 3945 O O . VAL B 1 147 ? 9.359 -9.055 -11.68 1 95.88 147 VAL B O 1
ATOM 3948 N N . LEU B 1 148 ? 10.398 -10.594 -12.945 1 95.06 148 LEU B N 1
ATOM 3949 C CA . LEU B 1 148 ? 9.391 -11.625 -12.742 1 95.06 148 LEU B CA 1
ATOM 3950 C C . LEU B 1 148 ? 9.859 -12.648 -11.711 1 95.06 148 LEU B C 1
ATOM 3952 O O . LEU B 1 148 ? 10.945 -13.219 -11.844 1 95.06 148 LEU B O 1
ATOM 3956 N N . LEU B 1 149 ? 9.062 -12.852 -10.656 1 95.31 149 LEU B N 1
ATOM 3957 C CA . LEU B 1 149 ? 9.438 -13.742 -9.562 1 95.31 149 LEU B CA 1
ATOM 3958 C C . LEU B 1 149 ? 8.297 -14.695 -9.219 1 95.31 149 LEU B C 1
ATOM 3960 O O . LEU B 1 149 ? 7.145 -14.438 -9.578 1 95.31 149 LEU B O 1
ATOM 3964 N N . ALA B 1 150 ? 8.672 -15.742 -8.57 1 94.81 150 ALA B N 1
ATOM 3965 C CA . ALA B 1 150 ? 7.691 -16.75 -8.18 1 94.81 150 ALA B CA 1
ATOM 3966 C C . ALA B 1 150 ? 7.238 -16.547 -6.734 1 94.81 150 ALA B C 1
ATOM 3968 O O . ALA B 1 150 ? 8.047 -16.203 -5.867 1 94.81 150 ALA B O 1
ATOM 3969 N N . HIS B 1 151 ? 5.949 -16.75 -6.492 1 96.12 151 HIS B N 1
ATOM 3970 C CA . HIS B 1 151 ? 5.328 -16.734 -5.172 1 96.12 151 HIS B CA 1
ATOM 3971 C C . HIS B 1 151 ? 4.492 -17.984 -4.938 1 96.12 151 HIS B C 1
ATOM 3973 O O . HIS B 1 151 ? 3.461 -18.188 -5.582 1 96.12 151 HIS B O 1
ATOM 3979 N N . GLY B 1 152 ? 4.957 -18.781 -3.994 1 93.69 152 GLY B N 1
ATOM 3980 C CA . GLY B 1 152 ? 4.176 -19.953 -3.594 1 93.69 152 GLY B CA 1
ATOM 3981 C C . GLY B 1 152 ? 3.115 -19.625 -2.559 1 93.69 152 GLY B C 1
ATOM 3982 O O . GLY B 1 152 ? 3.348 -18.828 -1.653 1 93.69 152 GLY B O 1
ATOM 3983 N N . THR B 1 153 ? 1.974 -20.281 -2.727 1 93.44 153 THR B N 1
ATOM 3984 C CA . THR B 1 153 ? 0.898 -20.031 -1.776 1 93.44 153 THR B CA 1
ATOM 3985 C C . THR B 1 153 ? 0.025 -21.266 -1.598 1 93.44 153 THR B C 1
ATOM 3987 O O . THR B 1 153 ? 0.16 -22.234 -2.342 1 93.44 153 THR B O 1
ATOM 3990 N N . THR B 1 154 ? -0.863 -21.203 -0.636 1 94.25 154 THR B N 1
ATOM 3991 C CA . THR B 1 154 ? -1.806 -22.297 -0.403 1 94.25 154 THR B CA 1
ATOM 3992 C C . THR B 1 154 ? -3.041 -22.141 -1.284 1 94.25 154 THR B C 1
ATOM 3994 O O . THR B 1 154 ? -3.402 -21.031 -1.665 1 94.25 154 THR B O 1
ATOM 3997 N N . SER B 1 155 ? -3.68 -23.312 -1.56 1 95.31 155 SER B N 1
ATOM 3998 C CA . SER B 1 155 ? -4.848 -23.328 -2.432 1 95.31 155 SER B CA 1
ATOM 3999 C C . SER B 1 155 ? -5.961 -22.453 -1.87 1 95.31 155 SER B C 1
ATOM 4001 O O . SER B 1 155 ? -6.691 -21.797 -2.625 1 95.31 155 SER B O 1
ATOM 4003 N N . GLY B 1 156 ? -6.027 -22.328 -0.579 1 92.44 156 GLY B N 1
ATOM 4004 C CA . GLY B 1 156 ? -7.078 -21.547 0.065 1 92.44 156 GLY B CA 1
ATOM 4005 C C . GLY B 1 156 ? -6.902 -20.062 -0.095 1 92.44 156 GLY B C 1
ATOM 4006 O O . GLY B 1 156 ? -7.844 -19.281 0.114 1 92.44 156 GLY B O 1
ATOM 4007 N N . THR B 1 157 ? -5.742 -19.594 -0.507 1 92.31 157 THR B N 1
ATOM 4008 C CA . THR B 1 157 ? -5.453 -18.172 -0.587 1 92.31 157 THR B CA 1
ATOM 4009 C C . THR B 1 157 ? -5.488 -17.688 -2.035 1 92.31 157 THR B C 1
ATOM 4011 O O . THR B 1 157 ? -5.469 -16.484 -2.297 1 92.31 157 THR B O 1
ATOM 4014 N N . VAL B 1 158 ? -5.602 -18.578 -2.994 1 96.31 158 VAL B N 1
ATOM 4015 C CA . VAL B 1 158 ? -5.469 -18.266 -4.41 1 96.31 158 VAL B CA 1
ATOM 4016 C C . VAL B 1 158 ? -6.582 -17.297 -4.832 1 96.31 158 VAL B C 1
ATOM 4018 O O . VAL B 1 158 ? -6.32 -16.281 -5.465 1 96.31 158 VAL B O 1
ATOM 4021 N N . LEU B 1 159 ? -7.797 -17.641 -4.457 1 94.44 159 LEU B N 1
ATOM 4022 C CA . LEU B 1 159 ? -8.922 -16.812 -4.891 1 94.44 159 LEU B CA 1
ATOM 4023 C C . LEU B 1 159 ? -8.797 -15.398 -4.344 1 94.44 159 LEU B C 1
ATOM 4025 O O . LEU B 1 159 ? -9.086 -14.43 -5.055 1 94.44 159 LEU B O 1
ATOM 4029 N N . ALA B 1 160 ? -8.375 -15.266 -3.131 1 92.12 160 ALA B N 1
ATOM 4030 C CA . ALA B 1 160 ? -8.188 -13.945 -2.531 1 92.12 160 ALA B CA 1
ATOM 4031 C C . ALA B 1 160 ? -7.133 -13.148 -3.287 1 92.12 160 ALA B C 1
ATOM 4033 O O . ALA B 1 160 ? -7.289 -11.938 -3.496 1 92.12 160 ALA B O 1
ATOM 4034 N N . ILE B 1 161 ? -6.082 -13.789 -3.666 1 95 161 ILE B N 1
ATOM 4035 C CA . ILE B 1 161 ? -5.012 -13.117 -4.395 1 95 161 ILE B CA 1
ATOM 4036 C C . ILE B 1 161 ? -5.512 -12.703 -5.777 1 95 161 ILE B C 1
ATOM 4038 O O . ILE B 1 161 ? -5.207 -11.609 -6.254 1 95 161 ILE B O 1
ATOM 4042 N N . LEU B 1 162 ? -6.273 -13.539 -6.391 1 94.75 162 LEU B N 1
ATOM 4043 C CA . LEU B 1 162 ? -6.84 -13.203 -7.695 1 94.75 162 LEU B CA 1
ATOM 4044 C C . LEU B 1 162 ? -7.75 -11.984 -7.598 1 94.75 162 LEU B C 1
ATOM 4046 O O . LEU B 1 162 ? -7.73 -11.117 -8.477 1 94.75 162 LEU B O 1
ATOM 4050 N N . ALA B 1 163 ? -8.461 -11.93 -6.574 1 88.75 163 ALA B N 1
ATOM 4051 C CA . ALA B 1 163 ? -9.453 -10.867 -6.406 1 88.75 163 ALA B CA 1
ATOM 4052 C C . ALA B 1 163 ? -8.797 -9.57 -5.957 1 88.75 163 ALA B C 1
ATOM 4054 O O . ALA B 1 163 ? -9.172 -8.484 -6.414 1 88.75 163 ALA B O 1
ATOM 4055 N N . GLY B 1 164 ? -7.816 -9.68 -5.082 1 88.69 164 GLY B N 1
ATOM 4056 C CA . GLY B 1 164 ? -7.344 -8.461 -4.438 1 88.69 164 GLY B CA 1
ATOM 4057 C C . GLY B 1 164 ? -5.844 -8.266 -4.559 1 88.69 164 GLY B C 1
ATOM 4058 O O . GLY B 1 164 ? -5.305 -7.258 -4.098 1 88.69 164 GLY B O 1
ATOM 4059 N N . GLY B 1 165 ? -5.207 -9.18 -5.109 1 92.81 165 GLY B N 1
ATOM 4060 C CA . GLY B 1 165 ? -3.754 -9.102 -5.148 1 92.81 165 GLY B CA 1
ATOM 4061 C C . GLY B 1 165 ? -3.098 -9.633 -3.885 1 92.81 165 GLY B C 1
ATOM 4062 O O . GLY B 1 165 ? -3.779 -10.125 -2.986 1 92.81 165 GLY B O 1
ATOM 4063 N N . LEU B 1 166 ? -1.794 -9.57 -3.893 1 93.19 166 LEU B N 1
ATOM 4064 C CA . LEU B 1 166 ? -1.039 -9.977 -2.711 1 93.19 166 LEU B CA 1
ATOM 4065 C C . LEU B 1 166 ? -1.114 -8.898 -1.628 1 93.19 166 LEU B C 1
ATOM 4067 O O . LEU B 1 166 ? -1.242 -7.715 -1.933 1 93.19 166 LEU B O 1
ATOM 4071 N N . ASN B 1 167 ? -1.081 -9.312 -0.464 1 89.38 167 ASN B N 1
ATOM 4072 C CA . ASN B 1 167 ? -1.213 -8.445 0.703 1 89.38 167 ASN B CA 1
ATOM 4073 C C . ASN B 1 167 ? -0.144 -8.75 1.749 1 89.38 167 ASN B C 1
ATOM 4075 O O . ASN B 1 167 ? -0.274 -9.703 2.52 1 89.38 167 ASN B O 1
ATOM 4079 N N . ALA B 1 168 ? 0.791 -7.934 1.794 1 85.75 168 ALA B N 1
ATOM 4080 C CA . ALA B 1 168 ? 1.932 -8.133 2.682 1 85.75 168 ALA B CA 1
ATOM 4081 C C . ALA B 1 168 ? 1.505 -8.078 4.145 1 85.75 168 ALA B C 1
ATOM 4083 O O . ALA B 1 168 ? 2.215 -8.562 5.027 1 85.75 168 ALA B O 1
ATOM 4084 N N . ARG B 1 169 ? 0.387 -7.539 4.395 1 85.06 169 ARG B N 1
ATOM 4085 C CA . ARG B 1 169 ? -0.07 -7.363 5.77 1 85.06 169 ARG B CA 1
ATOM 4086 C C . ARG B 1 169 ? -0.598 -8.672 6.344 1 85.06 169 ARG B C 1
ATOM 4088 O O . ARG B 1 169 ? -0.796 -8.789 7.555 1 85.06 169 ARG B O 1
ATOM 4095 N N . LEU B 1 170 ? -0.839 -9.625 5.461 1 81.31 170 LEU B N 1
ATOM 4096 C CA . LEU B 1 170 ? -1.331 -10.93 5.898 1 81.31 170 LEU B CA 1
ATOM 4097 C C . LEU B 1 170 ? -0.173 -11.859 6.234 1 81.31 170 LEU B C 1
ATOM 4099 O O . LEU B 1 170 ? -0.387 -12.969 6.734 1 81.31 170 LEU B O 1
ATOM 4103 N N . SER B 1 171 ? 0.997 -11.352 5.828 1 72.06 171 SER B N 1
ATOM 4104 C CA . SER B 1 171 ? 2.164 -12.188 6.062 1 72.06 171 SER B CA 1
ATOM 4105 C C . SER B 1 171 ? 2.576 -12.172 7.531 1 72.06 171 SER B C 1
ATOM 4107 O O . SER B 1 171 ? 2.549 -11.125 8.172 1 72.06 171 SER B O 1
ATOM 4109 N N . ASN B 1 172 ? 2.67 -13.375 8.023 1 63.16 172 ASN B N 1
ATOM 4110 C CA . ASN B 1 172 ? 3.201 -13.5 9.375 1 63.16 172 ASN B CA 1
ATOM 4111 C C . ASN B 1 172 ? 4.684 -13.141 9.43 1 63.16 172 ASN B C 1
ATOM 4113 O O . ASN B 1 172 ? 5.312 -12.922 8.398 1 63.16 172 ASN B O 1
ATOM 4117 N N . SER B 1 173 ? 5.293 -13.148 10.617 1 63.19 173 SER B N 1
ATOM 4118 C CA . SER B 1 173 ? 6.652 -12.805 11.031 1 63.19 173 SER B CA 1
ATOM 4119 C C . SER B 1 173 ? 7.684 -13.641 10.273 1 63.19 173 SER B C 1
ATOM 4121 O O . SER B 1 173 ? 7.949 -14.789 10.633 1 63.19 173 SER B O 1
ATOM 4123 N N . GLY B 1 174 ? 7.863 -13.211 8.883 1 68.88 174 GLY B N 1
ATOM 4124 C CA . GLY B 1 174 ? 8.992 -13.867 8.234 1 68.88 174 GLY B CA 1
ATOM 4125 C C . GLY B 1 174 ? 10.328 -13.453 8.82 1 68.88 174 GLY B C 1
ATOM 4126 O O . GLY B 1 174 ? 10.43 -12.43 9.492 1 68.88 174 GLY B O 1
ATOM 4127 N N . LEU B 1 175 ? 11.32 -14.273 8.641 1 73.69 175 LEU B N 1
ATOM 4128 C CA . LEU B 1 175 ? 12.664 -14.055 9.156 1 73.69 175 LEU B CA 1
ATOM 4129 C C . LEU B 1 175 ? 13.188 -12.68 8.742 1 73.69 175 LEU B C 1
ATOM 4131 O O . LEU B 1 175 ? 13.938 -12.047 9.484 1 73.69 175 LEU B O 1
ATOM 4135 N N . PHE B 1 176 ? 12.688 -12.211 7.562 1 83 176 PHE B N 1
ATOM 4136 C CA . PHE B 1 176 ? 13.281 -10.992 7.02 1 83 176 PHE B CA 1
ATOM 4137 C C . PHE B 1 176 ? 12.273 -9.852 7.039 1 83 176 PHE B C 1
ATOM 4139 O O . PHE B 1 176 ? 12.445 -8.852 6.332 1 83 176 PHE B O 1
ATOM 4146 N N . GLY B 1 177 ? 11.234 -10 7.84 1 82.12 177 GLY B N 1
ATOM 4147 C CA . GLY B 1 177 ? 10.273 -8.922 8.008 1 82.12 177 GLY B CA 1
ATOM 4148 C C . GLY B 1 177 ? 8.898 -9.266 7.453 1 82.12 177 GLY B C 1
ATOM 4149 O O . GLY B 1 177 ? 8.703 -10.344 6.895 1 82.12 177 GLY B O 1
ATOM 4150 N N . HIS B 1 178 ? 8.047 -8.305 7.602 1 85.38 178 HIS B N 1
ATOM 4151 C CA . HIS B 1 178 ? 6.652 -8.484 7.215 1 85.38 178 HIS B CA 1
ATOM 4152 C C . HIS B 1 178 ? 6.41 -7.996 5.789 1 85.38 178 HIS B C 1
ATOM 4154 O O . HIS B 1 178 ? 5.863 -6.91 5.586 1 85.38 178 HIS B O 1
ATOM 4160 N N . GLY B 1 179 ? 6.789 -8.766 4.848 1 91.19 179 GLY B N 1
ATOM 4161 C CA . GLY B 1 179 ? 6.578 -8.469 3.441 1 91.19 179 GLY B CA 1
ATOM 4162 C C . GLY B 1 179 ? 6.117 -9.664 2.635 1 91.19 179 GLY B C 1
ATOM 4163 O O . GLY B 1 179 ? 5.762 -10.703 3.203 1 91.19 179 GLY B O 1
ATOM 4164 N N . THR B 1 180 ? 5.938 -9.461 1.389 1 93.94 180 THR B N 1
ATOM 4165 C CA . THR B 1 180 ? 5.637 -10.555 0.472 1 93.94 180 THR B CA 1
ATOM 4166 C C . THR B 1 180 ? 6.922 -11.172 -0.074 1 93.94 180 THR B C 1
ATOM 4168 O O . THR B 1 180 ? 7.812 -10.461 -0.532 1 93.94 180 THR B O 1
ATOM 4171 N N . TYR B 1 181 ? 6.98 -12.492 0.024 1 93.19 181 TYR B N 1
ATOM 4172 C CA . TYR B 1 181 ? 8.203 -13.211 -0.315 1 93.19 181 TYR B CA 1
ATOM 4173 C C . TYR B 1 181 ? 8.125 -13.805 -1.717 1 93.19 181 TYR B C 1
ATOM 4175 O O . TYR B 1 181 ? 7.09 -14.359 -2.102 1 93.19 181 TYR B O 1
ATOM 4183 N N . PHE B 1 182 ? 9.227 -13.656 -2.406 1 94.31 182 PHE B N 1
ATOM 4184 C CA . PHE B 1 182 ? 9.359 -14.195 -3.756 1 94.31 182 PHE B CA 1
ATOM 4185 C C . PHE B 1 182 ? 10.688 -14.93 -3.916 1 94.31 182 PHE B C 1
ATOM 4187 O O . PHE B 1 182 ? 11.586 -14.789 -3.08 1 94.31 182 PHE B O 1
ATOM 4194 N N . CYS B 1 183 ? 10.711 -15.68 -5.023 1 90.56 183 CYS B N 1
ATOM 4195 C CA . CYS B 1 183 ? 11.938 -16.391 -5.379 1 90.56 183 CYS B CA 1
ATOM 4196 C C . CYS B 1 183 ? 12.164 -16.344 -6.883 1 90.56 183 CYS B C 1
ATOM 4198 O O . CYS B 1 183 ? 11.219 -16.188 -7.66 1 90.56 183 CYS B O 1
ATOM 4200 N N . ASP B 1 184 ? 13.43 -16.422 -7.238 1 88.94 184 ASP B N 1
ATOM 4201 C CA . ASP B 1 184 ? 13.773 -16.578 -8.648 1 88.94 184 ASP B CA 1
ATOM 4202 C C . ASP B 1 184 ? 14.047 -18.031 -8.984 1 88.94 184 ASP B C 1
ATOM 4204 O O . ASP B 1 184 ? 14.906 -18.328 -9.82 1 88.94 184 ASP B O 1
ATOM 4208 N N . ASN B 1 185 ? 13.422 -18.844 -8.242 1 80 185 ASN B N 1
ATOM 4209 C CA . ASN B 1 185 ? 13.344 -20.297 -8.469 1 80 185 ASN B CA 1
ATOM 4210 C C . ASN B 1 185 ? 12.094 -20.891 -7.832 1 80 185 ASN B C 1
ATOM 4212 O O . ASN B 1 185 ? 11.703 -20.5 -6.73 1 80 185 ASN B O 1
ATOM 4216 N N . LEU B 1 186 ? 11.523 -21.875 -8.438 1 83.94 186 LEU B N 1
ATOM 4217 C CA . LEU B 1 186 ? 10.234 -22.406 -7.996 1 83.94 186 LEU B CA 1
ATOM 4218 C C . LEU B 1 186 ? 10.422 -23.422 -6.883 1 83.94 186 LEU B C 1
ATOM 4220 O O . LEU B 1 186 ? 9.484 -23.719 -6.145 1 83.94 186 LEU B O 1
ATOM 4224 N N . GLY B 1 187 ? 11.641 -23.969 -6.824 1 80.31 187 GLY B N 1
ATOM 4225 C CA . GLY B 1 187 ? 11.883 -24.969 -5.793 1 80.31 187 GLY B CA 1
ATOM 4226 C C . GLY B 1 187 ? 11.656 -24.438 -4.391 1 80.31 187 GLY B C 1
ATOM 4227 O O . GLY B 1 187 ? 11.023 -25.109 -3.566 1 80.31 187 GLY B O 1
ATOM 4228 N N . LYS B 1 188 ? 12.141 -23.281 -4.121 1 81.38 188 LYS B N 1
ATOM 4229 C CA . LYS B 1 188 ? 11.945 -22.688 -2.803 1 81.38 188 LYS B CA 1
ATOM 4230 C C . LYS B 1 188 ? 10.477 -22.328 -2.578 1 81.38 188 LYS B C 1
ATOM 4232 O O . LYS B 1 188 ? 9.922 -22.594 -1.511 1 81.38 188 LYS B O 1
ATOM 4237 N N . ALA B 1 189 ? 9.875 -21.719 -3.551 1 87.62 189 ALA B N 1
ATOM 4238 C CA . ALA B 1 189 ? 8.477 -21.312 -3.447 1 87.62 189 ALA B CA 1
ATOM 4239 C C . ALA B 1 189 ? 7.566 -22.516 -3.246 1 87.62 189 ALA B C 1
ATOM 4241 O O . ALA B 1 189 ? 6.535 -22.422 -2.58 1 87.62 189 ALA B O 1
ATOM 4242 N N . ASP B 1 190 ? 7.988 -23.641 -3.799 1 89.75 190 ASP B N 1
ATOM 4243 C CA . ASP B 1 190 ? 7.238 -24.891 -3.711 1 89.75 190 ASP B CA 1
ATOM 4244 C C . ASP B 1 190 ? 7.027 -25.297 -2.256 1 89.75 190 ASP B C 1
ATOM 4246 O O . ASP B 1 190 ? 6.012 -25.906 -1.919 1 89.75 190 ASP B O 1
ATOM 4250 N N . GLN B 1 191 ? 7.887 -24.922 -1.435 1 83.56 191 GLN B N 1
ATOM 4251 C CA . GLN B 1 191 ? 7.848 -25.312 -0.032 1 83.56 191 GLN B CA 1
ATOM 4252 C C . GLN B 1 191 ? 6.699 -24.641 0.703 1 83.56 191 GLN B C 1
ATOM 4254 O O . GLN B 1 191 ? 6.32 -25.047 1.8 1 83.56 191 GLN B O 1
ATOM 4259 N N . TYR B 1 192 ? 6.148 -23.656 0.114 1 87.31 192 TYR B N 1
ATOM 4260 C CA . TYR B 1 192 ? 5.113 -22.875 0.779 1 87.31 192 TYR B CA 1
ATOM 4261 C C . TYR B 1 192 ? 3.744 -23.156 0.171 1 87.31 192 TYR B C 1
ATOM 4263 O O . TYR B 1 192 ? 2.797 -22.391 0.38 1 87.31 192 TYR B O 1
ATOM 4271 N N . THR B 1 193 ? 3.688 -24.188 -0.533 1 93.31 193 THR B N 1
ATOM 4272 C CA . THR B 1 193 ? 2.432 -24.547 -1.179 1 93.31 193 THR B CA 1
ATOM 4273 C C . THR B 1 193 ? 1.819 -25.781 -0.516 1 93.31 193 THR B C 1
ATOM 4275 O O . THR B 1 193 ? 2.477 -26.453 0.28 1 93.31 193 THR B O 1
ATOM 4278 N N . ASN B 1 194 ? 0.549 -25.984 -0.745 1 94.5 194 ASN B N 1
ATOM 4279 C CA . ASN B 1 194 ? -0.129 -27.203 -0.359 1 94.5 194 ASN B CA 1
ATOM 4280 C C . ASN B 1 194 ? -0.849 -27.844 -1.543 1 94.5 194 ASN B C 1
ATOM 4282 O O . ASN B 1 194 ? -1.076 -27.188 -2.562 1 94.5 194 ASN B O 1
ATOM 4286 N N . GLU B 1 195 ? -1.115 -29.062 -1.387 1 94.62 195 GLU B N 1
ATOM 4287 C CA . GLU B 1 195 ? -1.733 -29.812 -2.473 1 94.62 195 GLU B CA 1
ATOM 4288 C C . GLU B 1 195 ? -3.24 -29.578 -2.527 1 94.62 195 GLU B C 1
ATOM 4290 O O . GLU B 1 195 ? -3.908 -29.562 -1.492 1 94.62 195 GLU B O 1
ATOM 4295 N N . ASP B 1 196 ? -3.738 -29.188 -3.668 1 96.38 196 ASP B N 1
ATOM 4296 C CA . ASP B 1 196 ? -5.148 -29.234 -4.039 1 96.38 196 ASP B CA 1
ATOM 4297 C C . ASP B 1 196 ? -5.504 -30.547 -4.727 1 96.38 196 ASP B C 1
ATOM 4299 O O . ASP B 1 196 ? -5.246 -30.719 -5.922 1 96.38 196 ASP B O 1
ATOM 4303 N N . PRO B 1 197 ? -6.125 -31.469 -4.031 1 94.19 197 PRO B N 1
ATOM 4304 C CA . PRO B 1 197 ? -6.16 -32.875 -4.48 1 94.19 197 PRO B CA 1
ATOM 4305 C C . PRO B 1 197 ? -7.152 -33.094 -5.621 1 94.19 197 PRO B C 1
ATOM 4307 O O . PRO B 1 197 ? -6.891 -33.906 -6.52 1 94.19 197 PRO B O 1
ATOM 4310 N N . GLN B 1 198 ? -8.352 -32.469 -5.492 1 94.25 198 GLN B N 1
ATOM 4311 C CA . GLN B 1 198 ? -9.391 -32.719 -6.477 1 94.25 198 GLN B CA 1
ATOM 4312 C C . GLN B 1 198 ? -10.398 -31.562 -6.523 1 94.25 198 GLN B C 1
ATOM 4314 O O . GLN B 1 198 ? -10.391 -30.688 -5.656 1 94.25 198 GLN B O 1
ATOM 4319 N N . PHE B 1 199 ? -11.172 -31.625 -7.59 1 93.62 199 PHE B N 1
ATOM 4320 C CA . PHE B 1 199 ? -12.242 -30.641 -7.699 1 93.62 199 PHE B CA 1
ATOM 4321 C C . PHE B 1 199 ? -13.188 -30.734 -6.508 1 93.62 199 PHE B C 1
ATOM 4323 O O . PHE B 1 199 ? -13.609 -31.828 -6.129 1 93.62 199 PHE B O 1
ATOM 4330 N N . SER B 1 200 ? -13.414 -29.578 -5.961 1 87.81 200 SER B N 1
ATOM 4331 C CA . SER B 1 200 ? -14.219 -29.562 -4.742 1 87.81 200 SER B CA 1
ATOM 4332 C C . SER B 1 200 ? -15.703 -29.438 -5.062 1 87.81 200 SER B C 1
ATOM 4334 O O . SER B 1 200 ? -16.078 -28.828 -6.066 1 87.81 200 SER B O 1
ATOM 4336 N N . SER B 1 201 ? -16.516 -30.078 -4.16 1 81.75 201 SER B N 1
ATOM 4337 C CA . SER B 1 201 ? -17.969 -29.984 -4.27 1 81.75 201 SER B CA 1
ATOM 4338 C C . SER B 1 201 ? -18.484 -28.641 -3.77 1 81.75 201 SER B C 1
ATOM 4340 O O . SER B 1 201 ? -17.719 -27.859 -3.172 1 81.75 201 SER B O 1
ATOM 4342 N N . SER B 1 202 ? -19.766 -28.484 -3.965 1 78.75 202 SER B N 1
ATOM 4343 C CA . SER B 1 202 ? -20.422 -27.266 -3.51 1 78.75 202 SER B CA 1
ATOM 4344 C C . SER B 1 202 ? -20.312 -27.109 -1.994 1 78.75 202 SER B C 1
ATOM 4346 O O . SER B 1 202 ? -20.469 -28.094 -1.259 1 78.75 202 SER B O 1
ATOM 4348 N N . GLY B 1 203 ? -19.969 -25.969 -1.543 1 78.44 203 GLY B N 1
ATOM 4349 C CA . GLY B 1 203 ? -19.844 -25.688 -0.122 1 78.44 203 GLY B CA 1
ATOM 4350 C C . GLY B 1 203 ? -18.406 -25.609 0.352 1 78.44 203 GLY B C 1
ATOM 4351 O O . GLY B 1 203 ? -18.125 -25.016 1.401 1 78.44 203 GLY B O 1
ATOM 4352 N N . SER B 1 204 ? -17.578 -26.312 -0.39 1 83.94 204 SER B N 1
ATOM 4353 C CA . SER B 1 204 ? -16.156 -26.234 -0.062 1 83.94 204 SER B CA 1
ATOM 4354 C C . SER B 1 204 ? -15.602 -24.828 -0.282 1 83.94 204 SER B C 1
ATOM 4356 O O . SER B 1 204 ? -16.031 -24.125 -1.199 1 83.94 204 SER B O 1
ATOM 4358 N N . PRO B 1 205 ? -14.656 -24.484 0.541 1 82.75 205 PRO B N 1
ATOM 4359 C CA . PRO B 1 205 ? -14.055 -23.156 0.377 1 82.75 205 PRO B CA 1
ATOM 4360 C C . PRO B 1 205 ? -13.336 -23 -0.958 1 82.75 205 PRO B C 1
ATOM 4362 O O . PRO B 1 205 ? -13.133 -21.875 -1.426 1 82.75 205 PRO B O 1
ATOM 4365 N N . LEU B 1 206 ? -13.031 -24.156 -1.579 1 92.88 206 LEU B N 1
ATOM 4366 C CA . LEU B 1 206 ? -12.273 -24.094 -2.822 1 92.88 206 LEU B CA 1
ATOM 4367 C C . LEU B 1 206 ? -13.203 -24.141 -4.031 1 92.88 206 LEU B C 1
ATOM 4369 O O . LEU B 1 206 ? -12.758 -23.969 -5.168 1 92.88 206 LEU B O 1
ATOM 4373 N N . HIS B 1 207 ? -14.477 -24.359 -3.795 1 92.69 207 HIS B N 1
ATOM 4374 C CA . HIS B 1 207 ? -15.422 -24.578 -4.887 1 92.69 207 HIS B CA 1
ATOM 4375 C C . HIS B 1 207 ? -15.469 -23.359 -5.816 1 92.69 207 HIS B C 1
ATOM 4377 O O . HIS B 1 207 ? -15.477 -23.516 -7.039 1 92.69 207 HIS B O 1
ATOM 4383 N N . GLU B 1 208 ? -15.477 -22.219 -5.262 1 91.38 208 GLU B N 1
ATOM 4384 C CA . GLU B 1 208 ? -15.539 -21 -6.059 1 91.38 208 GLU B CA 1
ATOM 4385 C C . GLU B 1 208 ? -14.289 -20.844 -6.922 1 91.38 208 GLU B C 1
ATOM 4387 O O . GLU B 1 208 ? -14.375 -20.438 -8.086 1 91.38 208 GLU B O 1
ATOM 4392 N N . LEU B 1 209 ? -13.18 -21.172 -6.348 1 93.62 209 LEU B N 1
ATOM 4393 C CA . LEU B 1 209 ? -11.93 -21.141 -7.105 1 93.62 209 LEU B CA 1
ATOM 4394 C C . LEU B 1 209 ? -11.969 -22.141 -8.25 1 93.62 209 LEU B C 1
ATOM 4396 O O . LEU B 1 209 ? -11.648 -21.812 -9.391 1 93.62 209 LEU B O 1
ATOM 4400 N N . HIS B 1 210 ? -12.375 -23.344 -7.941 1 96 210 HIS B N 1
ATOM 4401 C CA . HIS B 1 210 ? -12.391 -24.422 -8.922 1 96 210 HIS B CA 1
ATOM 4402 C C . HIS B 1 210 ? -13.336 -24.094 -10.078 1 96 210 HIS B C 1
ATOM 4404 O O . HIS B 1 210 ? -13.016 -24.375 -11.242 1 96 210 HIS B O 1
ATOM 4410 N N . LYS B 1 211 ? -14.406 -23.469 -9.758 1 92.12 211 LYS B N 1
ATOM 4411 C CA . LYS B 1 211 ? -15.367 -23.094 -10.789 1 92.12 211 LYS B CA 1
ATOM 4412 C C . LYS B 1 211 ? -14.766 -22.078 -11.758 1 92.12 211 LYS B C 1
ATOM 4414 O O . LYS B 1 211 ? -15.078 -22.094 -12.945 1 92.12 211 LYS B O 1
ATOM 4419 N N . ARG B 1 212 ? -13.898 -21.312 -11.266 1 92.12 212 ARG B N 1
ATOM 4420 C CA . ARG B 1 212 ? -13.305 -20.266 -12.086 1 92.12 212 ARG B CA 1
ATOM 4421 C C . ARG B 1 212 ? -12.125 -20.797 -12.891 1 92.12 212 ARG B C 1
ATOM 4423 O O . ARG B 1 212 ? -11.859 -20.328 -14 1 92.12 212 ARG B O 1
ATOM 4430 N N . LEU B 1 213 ? -11.477 -21.766 -12.336 1 95.5 213 LEU B N 1
ATOM 4431 C CA . LEU B 1 213 ? -10.273 -22.266 -12.977 1 95.5 213 LEU B CA 1
ATOM 4432 C C . LEU B 1 213 ? -10.602 -23.422 -13.93 1 95.5 213 LEU B C 1
ATOM 4434 O O . LEU B 1 213 ? -10.047 -23.5 -15.023 1 95.5 213 LEU B O 1
ATOM 4438 N N . TYR B 1 214 ? -11.445 -24.203 -13.375 1 95.12 214 TYR B N 1
ATOM 4439 C CA . TYR B 1 214 ? -11.625 -25.469 -14.062 1 95.12 214 TYR B CA 1
ATOM 4440 C C . TYR B 1 214 ? -13.039 -25.594 -14.617 1 95.12 214 TYR B C 1
ATOM 4442 O O . TYR B 1 214 ? -14.016 -25.25 -13.945 1 95.12 214 TYR B O 1
ATOM 4450 N N . ARG B 1 215 ? -13.078 -25.703 -15.914 1 84.94 215 ARG B N 1
ATOM 4451 C CA . ARG B 1 215 ? -14.32 -25.906 -16.656 1 84.94 215 ARG B CA 1
ATOM 4452 C C . ARG B 1 215 ? -14.297 -27.219 -17.422 1 84.94 215 ARG B C 1
ATOM 4454 O O . ARG B 1 215 ? -13.352 -28 -17.312 1 84.94 215 ARG B O 1
ATOM 4461 N N . GLN B 1 216 ? -15.391 -27.344 -18.234 1 76.38 216 GLN B N 1
ATOM 4462 C CA . GLN B 1 216 ? -15.547 -28.594 -18.953 1 76.38 216 GLN B CA 1
ATOM 4463 C C . GLN B 1 216 ? -14.344 -28.859 -19.859 1 76.38 216 GLN B C 1
ATOM 4465 O O . GLN B 1 216 ? -13.828 -29.984 -19.906 1 76.38 216 GLN B O 1
ATOM 4470 N N . ALA B 1 217 ? -13.828 -27.812 -20.469 1 86.06 217 ALA B N 1
ATOM 4471 C CA . ALA B 1 217 ? -12.727 -27.984 -21.422 1 86.06 217 ALA B CA 1
ATOM 4472 C C . ALA B 1 217 ? -11.391 -28.109 -20.688 1 86.06 217 ALA B C 1
ATOM 4474 O O . ALA B 1 217 ? -10.383 -28.5 -21.297 1 86.06 217 ALA B O 1
ATOM 4475 N N . LEU B 1 218 ? -11.406 -27.875 -19.406 1 92.88 218 LEU B N 1
ATOM 4476 C CA . LEU B 1 218 ? -10.203 -28 -18.578 1 92.88 218 LEU B CA 1
ATOM 4477 C C . LEU B 1 218 ? -10.547 -28.562 -17.203 1 92.88 218 LEU B C 1
ATOM 4479 O O . LEU B 1 218 ? -10.695 -27.828 -16.234 1 92.88 218 LEU B O 1
ATOM 4483 N N . PRO B 1 219 ? -10.672 -29.875 -17.219 1 93.75 219 PRO B N 1
ATOM 4484 C CA . PRO B 1 219 ? -10.961 -30.484 -15.914 1 93.75 219 PRO B CA 1
ATOM 4485 C C . PRO B 1 219 ? -9.828 -30.297 -14.906 1 93.75 219 PRO B C 1
ATOM 4487 O O . PRO B 1 219 ? -8.672 -30.141 -15.305 1 93.75 219 PRO B O 1
ATOM 4490 N N . HIS B 1 220 ? -10.188 -30.312 -13.625 1 96.56 220 HIS B N 1
ATOM 4491 C CA . HIS B 1 220 ? -9.172 -30.25 -12.578 1 96.56 220 HIS B CA 1
ATOM 4492 C C . HIS B 1 220 ? -8.164 -31.391 -12.719 1 96.56 220 HIS B C 1
ATOM 4494 O O . HIS B 1 220 ? -8.539 -32.562 -12.773 1 96.56 220 HIS B O 1
ATOM 4500 N N . PRO B 1 221 ? -6.871 -31.094 -12.727 1 95.19 221 PRO B N 1
ATOM 4501 C CA . PRO B 1 221 ? -5.855 -32.094 -13 1 95.19 221 PRO B CA 1
ATOM 4502 C C . PRO B 1 221 ? -5.578 -33 -11.797 1 95.19 221 PRO B C 1
ATOM 4504 O O . PRO B 1 221 ? -4.762 -33.906 -11.875 1 95.19 221 PRO B O 1
ATOM 4507 N N . THR B 1 222 ? -6.152 -32.812 -10.719 1 94.44 222 THR B N 1
ATOM 4508 C CA . THR B 1 222 ? -5.977 -33.531 -9.461 1 94.44 222 THR B CA 1
ATOM 4509 C C . THR B 1 222 ? -4.562 -33.344 -8.922 1 94.44 222 THR B C 1
ATOM 4511 O O . THR B 1 222 ? -3.609 -33.219 -9.695 1 94.44 222 THR B O 1
ATOM 4514 N N . ARG B 1 223 ? -4.383 -33.281 -7.645 1 95.56 223 ARG B N 1
ATOM 4515 C CA . ARG B 1 223 ? -3.146 -33.188 -6.875 1 95.56 223 ARG B CA 1
ATOM 4516 C C . ARG B 1 223 ? -2.252 -32.062 -7.375 1 95.56 223 ARG B C 1
ATOM 4518 O O . ARG B 1 223 ? -1.063 -32.281 -7.625 1 95.56 223 ARG B O 1
ATOM 4525 N N . VAL B 1 224 ? -2.869 -30.953 -7.586 1 97 224 VAL B N 1
ATOM 4526 C CA . VAL B 1 224 ? -2.096 -29.812 -8.078 1 97 224 VAL B CA 1
ATOM 4527 C C . VAL B 1 224 ? -1.75 -28.891 -6.918 1 97 224 VAL B C 1
ATOM 4529 O O . VAL B 1 224 ? -2.352 -28.969 -5.844 1 97 224 VAL B O 1
ATOM 4532 N N . ARG B 1 225 ? -0.732 -28.156 -7.164 1 96.62 225 ARG B N 1
ATOM 4533 C CA . ARG B 1 225 ? -0.31 -27.031 -6.332 1 96.62 225 ARG B CA 1
ATOM 4534 C C . ARG B 1 225 ? -0.304 -25.734 -7.125 1 96.62 225 ARG B C 1
ATOM 4536 O O . ARG B 1 225 ? -0.306 -25.75 -8.359 1 96.62 225 ARG B O 1
ATOM 4543 N N . TYR B 1 226 ? -0.379 -24.641 -6.402 1 97.44 226 TYR B N 1
ATOM 4544 C CA . TYR B 1 226 ? -0.521 -23.375 -7.102 1 97.44 226 TYR B CA 1
ATOM 4545 C C . TYR B 1 226 ? 0.67 -22.469 -6.828 1 97.44 226 TYR B C 1
ATOM 4547 O O . TYR B 1 226 ? 1.186 -22.422 -5.707 1 97.44 226 TYR B O 1
ATOM 4555 N N . MET B 1 227 ? 1.054 -21.781 -7.852 1 96.06 227 MET B N 1
ATOM 4556 C CA . MET B 1 227 ? 2.135 -20.797 -7.828 1 96.06 227 MET B CA 1
ATOM 4557 C C . MET B 1 227 ? 1.774 -19.562 -8.664 1 96.06 227 MET B C 1
ATOM 4559 O O . MET B 1 227 ? 1.197 -19.688 -9.742 1 96.06 227 MET B O 1
ATOM 4563 N N . PHE B 1 228 ? 2.117 -18.391 -8.094 1 97.75 228 PHE B N 1
ATOM 4564 C CA . PHE B 1 228 ? 1.976 -17.172 -8.891 1 97.75 228 PHE B CA 1
ATOM 4565 C C . PHE B 1 228 ? 3.32 -16.734 -9.461 1 97.75 228 PHE B C 1
ATOM 4567 O O . PHE B 1 228 ? 4.344 -16.828 -8.781 1 97.75 228 PHE B O 1
ATOM 4574 N N . LEU B 1 229 ? 3.338 -16.359 -10.711 1 96.75 229 LEU B N 1
ATOM 4575 C CA . LEU B 1 229 ? 4.41 -15.531 -11.242 1 96.75 229 LEU B CA 1
ATOM 4576 C C . LEU B 1 229 ? 4.016 -14.055 -11.211 1 96.75 229 LEU B C 1
ATOM 4578 O O . LEU B 1 229 ? 2.998 -13.664 -11.781 1 96.75 229 LEU B O 1
ATOM 4582 N N . CYS B 1 230 ? 4.84 -13.312 -10.539 1 97.44 230 CYS B N 1
ATOM 4583 C CA . CYS B 1 230 ? 4.508 -11.914 -10.297 1 97.44 230 CYS B CA 1
ATOM 4584 C C . CYS B 1 230 ? 5.578 -10.992 -10.875 1 97.44 230 CYS B C 1
ATOM 4586 O O . CYS B 1 230 ? 6.77 -11.281 -10.781 1 97.44 230 CYS B O 1
ATOM 4588 N N . ARG B 1 231 ? 5.094 -10 -11.523 1 96.94 231 ARG B N 1
ATOM 4589 C CA . ARG B 1 231 ? 5.977 -8.883 -11.836 1 96.94 231 ARG B CA 1
ATOM 4590 C C . ARG B 1 231 ? 6.195 -7.996 -10.609 1 96.94 231 ARG B C 1
ATOM 4592 O O . ARG B 1 231 ? 5.23 -7.523 -10 1 96.94 231 ARG B O 1
ATOM 4599 N N . VAL B 1 232 ? 7.414 -7.82 -10.234 1 97.88 232 VAL B N 1
ATOM 4600 C CA . VAL B 1 232 ? 7.738 -7.121 -8.992 1 97.88 232 VAL B CA 1
ATOM 4601 C C . VAL B 1 232 ? 8.711 -5.98 -9.281 1 97.88 232 VAL B C 1
ATOM 4603 O O . VAL B 1 232 ? 9.711 -6.168 -9.977 1 97.88 232 VAL B O 1
ATOM 4606 N N . VAL B 1 233 ? 8.383 -4.777 -8.758 1 98 233 VAL B N 1
ATOM 4607 C CA . VAL B 1 233 ? 9.305 -3.648 -8.828 1 98 233 VAL B CA 1
ATOM 4608 C C . VAL B 1 233 ? 10.211 -3.646 -7.594 1 98 233 VAL B C 1
ATOM 4610 O O . VAL B 1 233 ? 9.742 -3.41 -6.477 1 98 233 VAL B O 1
ATOM 4613 N N . LEU B 1 234 ? 11.445 -3.855 -7.793 1 98.06 234 LEU B N 1
ATOM 4614 C CA . LEU B 1 234 ? 12.367 -3.934 -6.668 1 98.06 234 LEU B CA 1
ATOM 4615 C C . LEU B 1 234 ? 12.953 -2.562 -6.348 1 98.06 234 LEU B C 1
ATOM 4617 O O . LEU B 1 234 ? 13.305 -2.285 -5.199 1 98.06 234 LEU B O 1
ATOM 4621 N N . GLY B 1 235 ? 13.078 -1.664 -7.371 1 97.88 235 GLY B N 1
ATOM 4622 C CA . GLY B 1 235 ? 13.664 -0.354 -7.148 1 97.88 235 GLY B CA 1
ATOM 4623 C C . GLY B 1 235 ? 15.039 -0.419 -6.5 1 97.88 235 GLY B C 1
ATOM 4624 O O . GLY B 1 235 ? 15.891 -1.197 -6.922 1 97.88 235 GLY B O 1
ATOM 4625 N N . GLU B 1 236 ? 15.297 0.541 -5.559 1 97.31 236 GLU B N 1
ATOM 4626 C CA . GLU B 1 236 ? 16.484 0.456 -4.715 1 97.31 236 GLU B CA 1
ATOM 4627 C C . GLU B 1 236 ? 16.375 -0.69 -3.715 1 97.31 236 GLU B C 1
ATOM 4629 O O . GLU B 1 236 ? 15.469 -0.699 -2.875 1 97.31 236 GLU B O 1
ATOM 4634 N N . PHE B 1 237 ? 17.297 -1.671 -3.848 1 96.69 237 PHE B N 1
ATOM 4635 C CA . PHE B 1 237 ? 17.188 -2.834 -2.973 1 96.69 237 PHE B CA 1
ATOM 4636 C C . PHE B 1 237 ? 18.391 -2.924 -2.039 1 96.69 237 PHE B C 1
ATOM 4638 O O . PHE B 1 237 ? 19.438 -2.336 -2.311 1 96.69 237 PHE B O 1
ATOM 4645 N N . LEU B 1 238 ? 18.141 -3.619 -0.91 1 94.62 238 LEU B N 1
ATOM 4646 C CA . LEU B 1 238 ? 19.188 -4.016 0.028 1 94.62 238 LEU B CA 1
ATOM 4647 C C . LEU B 1 238 ? 19.453 -5.516 -0.047 1 94.62 238 LEU B C 1
ATOM 4649 O O . LEU B 1 238 ? 18.531 -6.297 -0.318 1 94.62 238 LEU B O 1
ATOM 4653 N N . ARG B 1 239 ? 20.656 -5.809 0.157 1 91.81 239 ARG B N 1
ATOM 4654 C CA . ARG B 1 239 ? 21 -7.223 0.276 1 91.81 239 ARG B CA 1
ATOM 4655 C C . ARG B 1 239 ? 21.422 -7.562 1.701 1 91.81 239 ARG B C 1
ATOM 4657 O O . ARG B 1 239 ? 22.125 -6.781 2.355 1 91.81 239 ARG B O 1
ATOM 4664 N N . THR B 1 240 ? 20.938 -8.664 2.119 1 91.19 240 THR B N 1
ATOM 4665 C CA . THR B 1 240 ? 21.266 -9.102 3.469 1 91.19 240 THR B CA 1
ATOM 4666 C C . THR B 1 240 ? 21.531 -10.602 3.5 1 91.19 240 THR B C 1
ATOM 4668 O O . THR B 1 240 ? 21.047 -11.344 2.643 1 91.19 240 THR B O 1
ATOM 4671 N N . ARG B 1 241 ? 22.328 -11.039 4.516 1 86 241 ARG B N 1
ATOM 4672 C CA . ARG B 1 241 ? 22.562 -12.461 4.719 1 86 241 ARG B CA 1
ATOM 4673 C C . ARG B 1 241 ? 21.922 -12.945 6.008 1 86 241 ARG B C 1
ATOM 4675 O O . ARG B 1 241 ? 21.703 -14.148 6.191 1 86 241 ARG B O 1
ATOM 4682 N N . ASP B 1 242 ? 21.578 -11.961 6.836 1 83.12 242 ASP B N 1
ATOM 4683 C CA . ASP B 1 242 ? 21.078 -12.359 8.156 1 83.12 242 ASP B CA 1
ATOM 4684 C C . ASP B 1 242 ? 19.75 -11.68 8.469 1 83.12 242 ASP B C 1
ATOM 4686 O O . ASP B 1 242 ? 19.172 -11.914 9.539 1 83.12 242 ASP B O 1
ATOM 4690 N N . GLY B 1 243 ? 19.312 -10.867 7.605 1 82.12 243 GLY B N 1
ATOM 4691 C CA . GLY B 1 243 ? 18.047 -10.172 7.828 1 82.12 243 GLY B CA 1
ATOM 4692 C C . GLY B 1 243 ? 18.203 -8.914 8.664 1 82.12 243 GLY B C 1
ATOM 4693 O O . GLY B 1 243 ? 17.234 -8.164 8.852 1 82.12 243 GLY B O 1
ATOM 4694 N N . TYR B 1 244 ? 19.422 -8.609 9.078 1 86.06 244 TYR B N 1
ATOM 4695 C CA . TYR B 1 244 ? 19.594 -7.5 10.016 1 86.06 244 TYR B CA 1
ATOM 4696 C C . TYR B 1 244 ? 20.547 -6.457 9.445 1 86.06 244 TYR B C 1
ATOM 4698 O O . TYR B 1 244 ? 20.359 -5.254 9.656 1 86.06 244 TYR B O 1
ATOM 4706 N N . THR B 1 245 ? 21.5 -6.961 8.758 1 88.56 245 THR B N 1
ATOM 4707 C CA . THR B 1 245 ? 22.516 -6.047 8.258 1 88.56 245 THR B CA 1
ATOM 4708 C C . THR B 1 245 ? 22.625 -6.125 6.738 1 88.56 245 THR B C 1
ATOM 4710 O O . THR B 1 245 ? 22.359 -7.176 6.148 1 88.56 245 THR B O 1
ATOM 4713 N N . SER B 1 246 ? 23.062 -4.969 6.211 1 89.94 246 SER B N 1
ATOM 4714 C CA . SER B 1 246 ? 23.266 -4.891 4.77 1 89.94 246 SER B CA 1
ATOM 4715 C C . SER B 1 246 ? 24.641 -5.445 4.375 1 89.94 246 SER B C 1
ATOM 4717 O O . SER B 1 246 ? 25.625 -5.215 5.074 1 89.94 246 SER B O 1
ATOM 4719 N N . VAL B 1 247 ? 24.656 -6.102 3.27 1 86.62 247 VAL B N 1
ATOM 4720 C CA . VAL B 1 247 ? 25.906 -6.633 2.748 1 86.62 247 VAL B CA 1
ATOM 4721 C C . VAL B 1 247 ? 26.656 -5.531 2.008 1 86.62 247 VAL B C 1
ATOM 4723 O O . VAL B 1 247 ? 27.891 -5.547 1.951 1 86.62 247 VAL B O 1
ATOM 4726 N N . ASP B 1 248 ? 25.938 -4.562 1.487 1 85.62 248 ASP B N 1
ATOM 4727 C CA . ASP B 1 248 ? 26.516 -3.641 0.517 1 85.62 248 ASP B CA 1
ATOM 4728 C C . ASP B 1 248 ? 26.938 -2.332 1.185 1 85.62 248 ASP B C 1
ATOM 4730 O O . ASP B 1 248 ? 27.703 -1.557 0.616 1 85.62 248 ASP B O 1
ATOM 4734 N N . HIS B 1 249 ? 26.484 -2.01 2.375 1 85.5 249 HIS B N 1
ATOM 4735 C CA . HIS B 1 249 ? 26.656 -0.673 2.93 1 85.5 249 HIS B CA 1
ATOM 4736 C C . HIS B 1 249 ? 27.547 -0.708 4.168 1 85.5 249 HIS B C 1
ATOM 4738 O O . HIS B 1 249 ? 27.656 0.285 4.891 1 85.5 249 HIS B O 1
ATOM 4744 N N . GLY B 1 250 ? 28.297 -1.728 4.266 1 77.19 250 GLY B N 1
ATOM 4745 C CA . GLY B 1 250 ? 29.266 -1.83 5.352 1 77.19 250 GLY B CA 1
ATOM 4746 C C . GLY B 1 250 ? 28.688 -2.453 6.605 1 77.19 250 GLY B C 1
ATOM 4747 O O . GLY B 1 250 ? 27.469 -2.572 6.742 1 77.19 250 GLY B O 1
ATOM 4748 N N . ASP B 1 251 ? 29.594 -2.646 7.496 1 72.62 251 ASP B N 1
ATOM 4749 C CA . ASP B 1 251 ? 29.25 -3.334 8.734 1 72.62 251 ASP B CA 1
ATOM 4750 C C . ASP B 1 251 ? 28.375 -2.451 9.625 1 72.62 251 ASP B C 1
ATOM 4752 O O . ASP B 1 251 ? 28.656 -1.261 9.789 1 72.62 251 ASP B O 1
ATOM 4756 N N . GLY B 1 252 ? 27.328 -2.939 10.016 1 81 252 GLY B N 1
ATOM 4757 C CA . GLY B 1 252 ? 26.5 -2.23 10.977 1 81 252 GLY B CA 1
ATOM 4758 C C . GLY B 1 252 ? 25.312 -1.531 10.352 1 81 252 GLY B C 1
ATOM 4759 O O . GLY B 1 252 ? 24.453 -0.986 11.055 1 81 252 GLY B O 1
ATOM 4760 N N . PHE B 1 253 ? 25.344 -1.496 9 1 88.31 253 PHE B N 1
ATOM 4761 C CA . PHE B 1 253 ? 24.172 -0.888 8.367 1 88.31 253 PHE B CA 1
ATOM 4762 C C . PHE B 1 253 ? 22.938 -1.768 8.547 1 88.31 253 PHE B C 1
ATOM 4764 O O . PHE B 1 253 ? 22.844 -2.838 7.945 1 88.31 253 PHE B O 1
ATOM 4771 N N . ILE B 1 254 ? 22.078 -1.238 9.336 1 88.25 254 ILE B N 1
ATOM 4772 C CA . ILE B 1 254 ? 20.891 -2.008 9.695 1 88.25 254 ILE B CA 1
ATOM 4773 C C . ILE B 1 254 ? 19.812 -1.821 8.633 1 88.25 254 ILE B C 1
ATOM 4775 O O . ILE B 1 254 ? 19.594 -0.709 8.148 1 88.25 254 ILE B O 1
ATOM 4779 N N . VAL B 1 255 ? 19.156 -2.955 8.258 1 89.94 255 VAL B N 1
ATOM 4780 C CA . VAL B 1 255 ? 18.219 -2.912 7.129 1 89.94 255 VAL B CA 1
ATOM 4781 C C . VAL B 1 255 ? 16.891 -2.328 7.582 1 89.94 255 VAL B C 1
ATOM 4783 O O . VAL B 1 255 ? 16.141 -1.769 6.773 1 89.94 255 VAL B O 1
ATOM 4786 N N . HIS B 1 256 ? 16.578 -2.545 8.938 1 83.75 256 HIS B N 1
ATOM 4787 C CA . HIS B 1 256 ? 15.414 -1.935 9.57 1 83.75 256 HIS B CA 1
ATOM 4788 C C . HIS B 1 256 ? 15.836 -1.032 10.727 1 83.75 256 HIS B C 1
ATOM 4790 O O . HIS B 1 256 ? 16.75 -1.362 11.477 1 83.75 256 HIS B O 1
ATOM 4796 N N . ALA B 1 257 ? 15.07 0.135 10.844 1 69.38 257 ALA B N 1
ATOM 4797 C CA . ALA B 1 257 ? 15.453 1.072 11.898 1 69.38 257 ALA B CA 1
ATOM 4798 C C . ALA B 1 257 ? 15.133 0.499 13.273 1 69.38 257 ALA B C 1
ATOM 4800 O O . ALA B 1 257 ? 15.844 0.776 14.25 1 69.38 257 ALA B O 1
ATOM 4801 N N . SER B 1 258 ? 14.039 -0.211 13.461 1 70.06 258 SER B N 1
ATOM 4802 C CA . SER B 1 258 ? 13.656 -0.876 14.703 1 70.06 258 SER B CA 1
ATOM 4803 C C . SER B 1 258 ? 12.805 -2.109 14.43 1 70.06 258 SER B C 1
ATOM 4805 O O . SER B 1 258 ? 12.344 -2.32 13.305 1 70.06 258 SER B O 1
ATOM 4807 N N . ASP B 1 259 ? 12.703 -2.91 15.477 1 66.19 259 ASP B N 1
ATOM 4808 C CA . ASP B 1 259 ? 11.852 -4.094 15.391 1 66.19 259 ASP B CA 1
ATOM 4809 C C . ASP B 1 259 ? 10.391 -3.705 15.172 1 66.19 259 ASP B C 1
ATOM 4811 O O . ASP B 1 259 ? 9.602 -4.504 14.656 1 66.19 259 ASP B O 1
ATOM 4815 N N . GLU B 1 260 ? 10.086 -2.529 15.492 1 71.12 260 GLU B N 1
ATOM 4816 C CA . GLU B 1 260 ? 8.703 -2.064 15.398 1 71.12 260 GLU B CA 1
ATOM 4817 C C . GLU B 1 260 ? 8.406 -1.514 14 1 71.12 260 GLU B C 1
ATOM 4819 O O . GLU B 1 260 ? 7.262 -1.562 13.547 1 71.12 260 GLU B O 1
ATOM 4824 N N . GLU B 1 261 ? 9.562 -1.09 13.445 1 76.5 261 GLU B N 1
ATOM 4825 C CA . GLU B 1 261 ? 9.391 -0.55 12.102 1 76.5 261 GLU B CA 1
ATOM 4826 C C . GLU B 1 261 ? 9.352 -1.665 11.062 1 76.5 261 GLU B C 1
ATOM 4828 O O . GLU B 1 261 ? 10.297 -2.453 10.953 1 76.5 261 GLU B O 1
ATOM 4833 N N . ARG B 1 262 ? 8.352 -1.758 10.367 1 84.75 262 ARG B N 1
ATOM 4834 C CA . ARG B 1 262 ? 8.148 -2.795 9.359 1 84.75 262 ARG B CA 1
ATOM 4835 C C . ARG B 1 262 ? 8.453 -2.271 7.965 1 84.75 262 ARG B C 1
ATOM 4837 O O . ARG B 1 262 ? 7.734 -2.57 7.012 1 84.75 262 ARG B O 1
ATOM 4844 N N . GLU B 1 263 ? 9.359 -1.38 7.965 1 89.56 263 GLU B N 1
ATOM 4845 C CA . GLU B 1 263 ? 9.82 -0.722 6.746 1 89.56 263 GLU B CA 1
ATOM 4846 C C . GLU B 1 263 ? 11.344 -0.671 6.691 1 89.56 263 GLU B C 1
ATOM 4848 O O . GLU B 1 263 ? 12.008 -0.594 7.727 1 89.56 263 GLU B O 1
ATOM 4853 N N . LEU B 1 264 ? 11.875 -0.702 5.488 1 92.88 264 LEU B N 1
ATOM 4854 C CA . LEU B 1 264 ? 13.32 -0.627 5.324 1 92.88 264 LEU B CA 1
ATOM 4855 C C . LEU B 1 264 ? 13.836 0.78 5.617 1 92.88 264 LEU B C 1
ATOM 4857 O O . LEU B 1 264 ? 13.07 1.746 5.562 1 92.88 264 LEU B O 1
ATOM 4861 N N . VAL B 1 265 ? 15.023 0.882 5.898 1 92.5 265 VAL B N 1
ATOM 4862 C CA . VAL B 1 265 ? 15.656 2.135 6.305 1 92.5 265 VAL B CA 1
ATOM 4863 C C . VAL B 1 265 ? 15.719 3.09 5.113 1 92.5 265 VAL B C 1
ATOM 4865 O O . VAL B 1 265 ? 15.586 2.666 3.963 1 92.5 265 VAL B O 1
ATOM 4868 N N . GLU B 1 266 ? 15.922 4.336 5.441 1 91.81 266 GLU B N 1
ATOM 4869 C CA . GLU B 1 266 ? 16.125 5.375 4.438 1 91.81 266 GLU B CA 1
ATOM 4870 C C . GLU B 1 266 ? 17.516 5.25 3.797 1 91.81 266 GLU B C 1
ATOM 4872 O O . GLU B 1 266 ? 18.469 4.824 4.449 1 91.81 266 GLU B O 1
ATOM 4877 N N . ILE B 1 267 ? 17.547 5.637 2.584 1 92.88 267 ILE B N 1
ATOM 4878 C CA . ILE B 1 267 ? 18.812 5.703 1.886 1 92.88 267 ILE B CA 1
ATOM 4879 C C . ILE B 1 267 ? 19.625 6.898 2.395 1 92.88 267 ILE B C 1
ATOM 4881 O O . ILE B 1 267 ? 19.172 8.039 2.32 1 92.88 267 ILE B O 1
ATOM 4885 N N . PRO B 1 268 ? 20.75 6.602 2.895 1 87.38 268 PRO B N 1
ATOM 4886 C CA . PRO B 1 268 ? 21.547 7.711 3.436 1 87.38 268 PRO B CA 1
ATOM 4887 C C . PRO B 1 268 ? 22.047 8.656 2.354 1 87.38 268 PRO B C 1
ATOM 4889 O O . PRO B 1 268 ? 22.312 8.234 1.226 1 87.38 268 PRO B O 1
ATOM 4892 N N . GLY B 1 269 ? 22.188 9.961 2.736 1 83.62 269 GLY B N 1
ATOM 4893 C CA . GLY B 1 269 ? 22.859 10.93 1.887 1 83.62 269 GLY B CA 1
ATOM 4894 C C . GLY B 1 269 ? 21.953 11.57 0.862 1 83.62 269 GLY B C 1
ATOM 4895 O O . GLY B 1 269 ? 22.422 12.203 -0.087 1 83.62 269 GLY B O 1
ATOM 4896 N N . ILE B 1 270 ? 20.734 11.297 1.007 1 84.69 270 ILE B N 1
ATOM 4897 C CA . ILE B 1 270 ? 19.781 11.883 0.078 1 84.69 270 ILE B CA 1
ATOM 4898 C C . ILE B 1 270 ? 19 13 0.774 1 84.69 270 ILE B C 1
ATOM 4900 O O . ILE B 1 270 ? 18.516 12.82 1.889 1 84.69 270 ILE B O 1
ATOM 4904 N N . SER B 1 271 ? 18.953 14.188 0.222 1 80.94 271 SER B N 1
ATOM 4905 C CA . SER B 1 271 ? 18.344 15.359 0.836 1 80.94 271 SER B CA 1
ATOM 4906 C C . SER B 1 271 ? 16.844 15.148 1.057 1 80.94 271 SER B C 1
ATOM 4908 O O . SER B 1 271 ? 16.297 15.547 2.088 1 80.94 271 SER B O 1
ATOM 4910 N N . LEU B 1 272 ? 16.25 14.586 0.039 1 87.19 272 LEU B N 1
ATOM 4911 C CA . LEU B 1 272 ? 14.867 14.18 0.193 1 87.19 272 LEU B CA 1
ATOM 4912 C C . LEU B 1 272 ? 14.766 12.695 0.534 1 87.19 272 LEU B C 1
ATOM 4914 O O . LEU B 1 272 ? 15.25 11.852 -0.221 1 87.19 272 LEU B O 1
ATOM 4918 N N . PRO B 1 273 ? 14.141 12.445 1.66 1 88.5 273 PRO B N 1
ATOM 4919 C CA . PRO B 1 273 ? 14.172 11.07 2.152 1 88.5 273 PRO B CA 1
ATOM 4920 C C . PRO B 1 273 ? 13.531 10.078 1.178 1 88.5 273 PRO B C 1
ATOM 4922 O O . PRO B 1 273 ? 12.453 10.344 0.648 1 88.5 273 PRO B O 1
ATOM 4925 N N . VAL B 1 274 ? 14.305 9.062 0.867 1 91.44 274 VAL B N 1
ATOM 4926 C CA . VAL B 1 274 ? 13.859 7.887 0.119 1 91.44 274 VAL B CA 1
ATOM 4927 C C . VAL B 1 274 ? 14.289 6.617 0.854 1 91.44 274 VAL B C 1
ATOM 4929 O O . VAL B 1 274 ? 15.406 6.531 1.365 1 91.44 274 VAL B O 1
ATOM 4932 N N . ARG B 1 275 ? 13.375 5.715 0.969 1 93.88 275 ARG B N 1
ATOM 4933 C CA . ARG B 1 275 ? 13.711 4.438 1.584 1 93.88 275 ARG B CA 1
ATOM 4934 C C . ARG B 1 275 ? 14.055 3.395 0.526 1 93.88 275 ARG B C 1
ATOM 4936 O O . ARG B 1 275 ? 13.664 3.527 -0.636 1 93.88 275 ARG B O 1
ATOM 4943 N N . PHE B 1 276 ? 14.805 2.412 0.99 1 96.12 276 PHE B N 1
ATOM 4944 C CA . PHE B 1 276 ? 14.961 1.257 0.116 1 96.12 276 PHE B CA 1
ATOM 4945 C C . PHE B 1 276 ? 13.617 0.596 -0.159 1 96.12 276 PHE B C 1
ATOM 4947 O O . PHE B 1 276 ? 12.734 0.604 0.696 1 96.12 276 PHE B O 1
ATOM 4954 N N . HIS B 1 277 ? 13.508 0.003 -1.378 1 96.81 277 HIS B N 1
ATOM 4955 C CA . HIS B 1 277 ? 12.203 -0.443 -1.841 1 96.81 277 HIS B CA 1
ATOM 4956 C C . HIS B 1 277 ? 12 -1.93 -1.569 1 96.81 277 HIS B C 1
ATOM 4958 O O . HIS B 1 277 ? 10.859 -2.393 -1.442 1 96.81 277 HIS B O 1
ATOM 4964 N N . SER B 1 278 ? 13.055 -2.691 -1.527 1 96.88 278 SER B N 1
ATOM 4965 C CA . SER B 1 278 ? 12.938 -4.137 -1.375 1 96.88 278 SER B CA 1
ATOM 4966 C C . SER B 1 278 ? 14.18 -4.727 -0.709 1 96.88 278 SER B C 1
ATOM 4968 O O . SER B 1 278 ? 15.188 -4.039 -0.545 1 96.88 278 SER B O 1
ATOM 4970 N N . LEU B 1 279 ? 14.062 -5.961 -0.258 1 95 279 LEU B N 1
ATOM 4971 C CA . LEU B 1 279 ? 15.133 -6.66 0.441 1 95 279 LEU B CA 1
ATOM 4972 C C . LEU B 1 279 ? 15.453 -7.988 -0.238 1 95 279 LEU B C 1
ATOM 4974 O O . LEU B 1 279 ? 14.547 -8.773 -0.528 1 95 279 LEU B O 1
ATOM 4978 N N . ILE B 1 280 ? 16.688 -8.148 -0.556 1 94.25 280 ILE B N 1
ATOM 4979 C CA . ILE B 1 280 ? 17.188 -9.414 -1.09 1 94.25 280 ILE B CA 1
ATOM 4980 C C . ILE B 1 280 ? 17.906 -10.188 0.009 1 94.25 280 ILE B C 1
ATOM 4982 O O . ILE B 1 280 ? 18.953 -9.758 0.494 1 94.25 280 ILE B O 1
ATOM 4986 N N . ALA B 1 281 ? 17.328 -11.281 0.371 1 90.19 281 ALA B N 1
ATOM 4987 C CA . ALA B 1 281 ? 17.922 -12.125 1.4 1 90.19 281 ALA B CA 1
ATOM 4988 C C . ALA B 1 281 ? 18.719 -13.281 0.777 1 90.19 281 ALA B C 1
ATOM 4990 O O . ALA B 1 281 ? 18.141 -14.141 0.107 1 90.19 281 ALA B O 1
ATOM 4991 N N . GLU B 1 282 ? 20 -13.234 1.049 1 85.38 282 GLU B N 1
ATOM 4992 C CA . GLU B 1 282 ? 20.906 -14.234 0.508 1 85.38 282 GLU B CA 1
ATOM 4993 C C . GLU B 1 282 ? 21.594 -15.016 1.624 1 85.38 282 GLU B C 1
ATOM 4995 O O . GLU B 1 282 ? 22.703 -14.664 2.039 1 85.38 282 GLU B O 1
ATOM 5000 N N . THR B 1 283 ? 20.906 -15.945 2.289 1 68.75 283 THR B N 1
ATOM 5001 C CA . THR B 1 283 ? 21.453 -16.641 3.453 1 68.75 283 THR B CA 1
ATOM 5002 C C . THR B 1 283 ? 22.422 -17.719 3.027 1 68.75 283 THR B C 1
ATOM 5004 O O . THR B 1 283 ? 22.203 -18.406 2.029 1 68.75 283 THR B O 1
ATOM 5007 N N . GLY B 1 284 ? 23.688 -17.938 3.941 1 58.75 284 GLY B N 1
ATOM 5008 C CA . GLY B 1 284 ? 24.609 -19.062 3.99 1 58.75 284 GLY B CA 1
ATOM 5009 C C . GLY B 1 284 ? 25.391 -19.234 2.707 1 58.75 284 GLY B C 1
ATOM 5010 O O . GLY B 1 284 ? 25.156 -18.531 1.721 1 58.75 284 GLY B O 1
ATOM 5011 N N . ASP B 1 285 ? 26.562 -19.938 2.83 1 51.62 285 ASP B N 1
ATOM 5012 C CA . ASP B 1 285 ? 27.422 -20.344 1.721 1 51.62 285 ASP B CA 1
ATOM 5013 C C . ASP B 1 285 ? 26.594 -20.984 0.599 1 51.62 285 ASP B C 1
ATOM 5015 O O . ASP B 1 285 ? 26.922 -20.828 -0.579 1 51.62 285 ASP B O 1
ATOM 5019 N N . LEU B 1 286 ? 25.922 -21.984 1.025 1 47 286 LEU B N 1
ATOM 5020 C CA . LEU B 1 286 ? 24.984 -22.641 0.109 1 47 286 LEU B CA 1
ATOM 5021 C C . LEU B 1 286 ? 23.859 -21.672 -0.283 1 47 286 LEU B C 1
ATOM 5023 O O . LEU B 1 286 ? 22.797 -22.109 -0.742 1 47 286 LEU B O 1
ATOM 5027 N N . ILE B 1 287 ? 23.844 -20.594 0.028 1 50.12 287 ILE B N 1
ATOM 5028 C CA . ILE B 1 287 ? 23.016 -19.391 0.145 1 50.12 287 ILE B CA 1
ATOM 5029 C C . ILE B 1 287 ? 22.359 -19.094 -1.199 1 50.12 287 ILE B C 1
ATOM 5031 O O . ILE B 1 287 ? 21.188 -18.719 -1.255 1 50.12 287 ILE B O 1
ATOM 5035 N N . LYS B 1 288 ? 23.219 -19.094 -2.256 1 53.44 288 LYS B N 1
ATOM 5036 C CA . LYS B 1 288 ? 22.641 -18.797 -3.564 1 53.44 288 LYS B CA 1
ATOM 5037 C C . LYS B 1 288 ? 21.422 -19.672 -3.85 1 53.44 288 LYS B C 1
ATOM 5039 O O . LYS B 1 288 ? 20.516 -19.25 -4.574 1 53.44 288 LYS B O 1
ATOM 5044 N N . ARG B 1 289 ? 21.328 -20.734 -3.043 1 53.75 289 ARG B N 1
ATOM 5045 C CA . ARG B 1 289 ? 20.281 -21.672 -3.393 1 53.75 289 ARG B CA 1
ATOM 5046 C C . ARG B 1 289 ? 18.906 -21.172 -2.957 1 53.75 289 ARG B C 1
ATOM 5048 O O . ARG B 1 289 ? 17.906 -21.438 -3.615 1 53.75 289 ARG B O 1
ATOM 5055 N N . TYR B 1 290 ? 18.922 -20.359 -1.771 1 69.88 290 TYR B N 1
ATOM 5056 C CA . TYR B 1 290 ? 17.578 -20.031 -1.304 1 69.88 290 TYR B CA 1
ATOM 5057 C C . TYR B 1 290 ? 17.406 -18.531 -1.148 1 69.88 290 TYR B C 1
ATOM 5059 O O . TYR B 1 290 ? 16.969 -18.047 -0.1 1 69.88 290 TYR B O 1
ATOM 5067 N N . ARG B 1 291 ? 17.766 -17.938 -2.182 1 83.69 291 ARG B N 1
ATOM 5068 C CA . ARG B 1 291 ? 17.547 -16.5 -2.199 1 83.69 291 ARG B CA 1
ATOM 5069 C C . ARG B 1 291 ? 16.062 -16.156 -2.15 1 83.69 291 ARG B C 1
ATOM 5071 O O . ARG B 1 291 ? 15.25 -16.797 -2.826 1 83.69 291 ARG B O 1
ATOM 5078 N N . GLU B 1 292 ? 15.742 -15.234 -1.251 1 89.88 292 GLU B N 1
ATOM 5079 C CA . GLU B 1 292 ? 14.375 -14.719 -1.17 1 89.88 292 GLU B CA 1
ATOM 5080 C C . GLU B 1 292 ? 14.336 -13.211 -1.424 1 89.88 292 GLU B C 1
ATOM 5082 O O . GLU B 1 292 ? 15.242 -12.484 -1.018 1 89.88 292 GLU B O 1
ATOM 5087 N N . VAL B 1 293 ? 13.43 -12.867 -2.148 1 93.94 293 VAL B N 1
ATOM 5088 C CA . VAL B 1 293 ? 13.156 -11.453 -2.387 1 93.94 293 VAL B CA 1
ATOM 5089 C C . VAL B 1 293 ? 11.914 -11.023 -1.613 1 93.94 293 VAL B C 1
ATOM 5091 O O . VAL B 1 293 ? 10.867 -11.68 -1.696 1 93.94 293 VAL B O 1
ATOM 5094 N N . VAL B 1 294 ? 12.07 -9.93 -0.863 1 94.31 294 VAL B N 1
ATOM 5095 C CA . VAL B 1 294 ? 10.953 -9.461 -0.056 1 94.31 294 VAL B CA 1
ATOM 5096 C C . VAL B 1 294 ? 10.508 -8.078 -0.537 1 94.31 294 VAL B C 1
ATOM 5098 O O . VAL B 1 294 ? 11.328 -7.164 -0.643 1 94.31 294 VAL B O 1
ATOM 5101 N N . GLN B 1 295 ? 9.258 -7.953 -0.921 1 96.12 295 GLN B N 1
ATOM 5102 C CA . GLN B 1 295 ? 8.625 -6.676 -1.236 1 96.12 295 GLN B CA 1
ATOM 5103 C C . GLN B 1 295 ? 7.613 -6.285 -0.165 1 96.12 295 GLN B C 1
ATOM 5105 O O . GLN B 1 295 ? 6.77 -7.094 0.224 1 96.12 295 GLN B O 1
ATOM 5110 N N . PHE B 1 296 ? 7.641 -5.074 0.248 1 92.44 296 PHE B N 1
ATOM 5111 C CA . PHE B 1 296 ? 6.887 -4.664 1.427 1 92.44 296 PHE B CA 1
ATOM 5112 C C . PHE B 1 296 ? 5.641 -3.885 1.027 1 92.44 296 PHE B C 1
ATOM 5114 O O . PHE B 1 296 ? 4.754 -3.658 1.853 1 92.44 296 PHE B O 1
ATOM 5121 N N . HIS B 1 297 ? 5.578 -3.506 -0.189 1 94.06 297 HIS B N 1
ATOM 5122 C CA . HIS B 1 297 ? 4.453 -2.717 -0.676 1 94.06 297 HIS B CA 1
ATOM 5123 C C . HIS B 1 297 ? 3.715 -3.443 -1.797 1 94.06 297 HIS B C 1
ATOM 5125 O O . HIS B 1 297 ? 4.27 -3.65 -2.877 1 94.06 297 HIS B O 1
ATOM 5131 N N . ASP B 1 298 ? 2.49 -3.627 -1.62 1 94.56 298 ASP B N 1
ATOM 5132 C CA . ASP B 1 298 ? 1.686 -4.473 -2.496 1 94.56 298 ASP B CA 1
ATOM 5133 C C . ASP B 1 298 ? 1.521 -3.834 -3.875 1 94.56 298 ASP B C 1
ATOM 5135 O O . ASP B 1 298 ? 1.402 -4.539 -4.879 1 94.56 298 ASP B O 1
ATOM 5139 N N . ALA B 1 299 ? 1.488 -2.553 -3.895 1 94.25 299 ALA B N 1
ATOM 5140 C CA . ALA B 1 299 ? 1.275 -1.855 -5.16 1 94.25 299 ALA B CA 1
ATOM 5141 C C . ALA B 1 299 ? 2.408 -2.145 -6.141 1 94.25 299 ALA B C 1
ATOM 5143 O O . ALA B 1 299 ? 2.26 -1.932 -7.348 1 94.25 299 ALA B O 1
ATOM 5144 N N . ARG B 1 300 ? 3.506 -2.609 -5.641 1 96.94 300 ARG B N 1
ATOM 5145 C CA . ARG B 1 300 ? 4.68 -2.859 -6.469 1 96.94 300 ARG B CA 1
ATOM 5146 C C . ARG B 1 300 ? 4.715 -4.309 -6.945 1 96.94 300 ARG B C 1
ATOM 5148 O O . ARG B 1 300 ? 5.746 -4.785 -7.426 1 96.94 300 ARG B O 1
ATOM 5155 N N . ILE B 1 301 ? 3.604 -4.977 -6.785 1 97.56 301 ILE B N 1
ATOM 5156 C CA . ILE B 1 301 ? 3.496 -6.387 -7.156 1 97.56 301 ILE B CA 1
ATOM 5157 C C . ILE B 1 301 ? 2.303 -6.582 -8.086 1 97.56 301 ILE B C 1
ATOM 5159 O O . ILE B 1 301 ? 1.188 -6.156 -7.777 1 97.56 301 ILE B O 1
ATOM 5163 N N . LEU B 1 302 ? 2.535 -7.215 -9.227 1 97.12 302 LEU B N 1
ATOM 5164 C CA . LEU B 1 302 ? 1.467 -7.562 -10.156 1 97.12 302 LEU B CA 1
ATOM 5165 C C . LEU B 1 302 ? 1.459 -9.062 -10.445 1 97.12 302 LEU B C 1
ATOM 5167 O O . LEU B 1 302 ? 2.34 -9.57 -11.141 1 97.12 302 LEU B O 1
ATOM 5171 N N . PRO B 1 303 ? 0.491 -9.789 -9.828 1 97.62 303 PRO B N 1
ATOM 5172 C CA . PRO B 1 303 ? 0.349 -11.172 -10.266 1 97.62 303 PRO B CA 1
ATOM 5173 C C . PRO B 1 303 ? -0.016 -11.289 -11.742 1 97.62 303 PRO B C 1
ATOM 5175 O O . PRO B 1 303 ? -1.04 -10.75 -12.18 1 97.62 303 PRO B O 1
ATOM 5178 N N . GLU B 1 304 ? 0.786 -11.984 -12.492 1 97.06 304 GLU B N 1
ATOM 5179 C CA . GLU B 1 304 ? 0.558 -12.039 -13.93 1 97.06 304 GLU B CA 1
ATOM 5180 C C . GLU B 1 304 ? 0.091 -13.43 -14.367 1 97.06 304 GLU B C 1
ATOM 5182 O O . GLU B 1 304 ? -0.693 -13.555 -15.305 1 97.06 304 GLU B O 1
ATOM 5187 N N . TYR B 1 305 ? 0.591 -14.422 -13.742 1 97.56 305 TYR B N 1
ATOM 5188 C CA . TYR B 1 305 ? 0.225 -15.781 -14.125 1 97.56 305 TYR B CA 1
ATOM 5189 C C . TYR B 1 305 ? -0.064 -16.641 -12.891 1 97.56 305 TYR B C 1
ATOM 5191 O O . TYR B 1 305 ? 0.547 -16.438 -11.836 1 97.56 305 TYR B O 1
ATOM 5199 N N . LEU B 1 306 ? -0.971 -17.484 -13.047 1 98.44 306 LEU B N 1
ATOM 5200 C CA . LEU B 1 306 ? -1.254 -18.547 -12.086 1 98.44 306 LEU B CA 1
ATOM 5201 C C . LEU B 1 306 ? -0.91 -19.906 -12.664 1 98.44 306 LEU B C 1
ATOM 5203 O O . LEU B 1 306 ? -1.363 -20.266 -13.758 1 98.44 306 LEU B O 1
ATOM 5207 N N . LEU B 1 307 ? -0.084 -20.656 -11.953 1 97.94 307 LEU B N 1
ATOM 5208 C CA . LEU B 1 307 ? 0.35 -21.984 -12.383 1 97.94 307 LEU B CA 1
ATOM 5209 C C . LEU B 1 307 ? -0.246 -23.062 -11.484 1 97.94 307 LEU B C 1
ATOM 5211 O O . LEU B 1 307 ? -0.213 -22.953 -10.258 1 97.94 307 LEU B O 1
ATOM 5215 N N . ALA B 1 308 ? -0.845 -24.031 -12.062 1 98.06 308 ALA B N 1
ATOM 5216 C CA . ALA B 1 308 ? -1.176 -25.297 -11.398 1 98.06 308 ALA B CA 1
ATOM 5217 C C . ALA B 1 308 ? -0.21 -26.406 -11.812 1 98.06 308 ALA B C 1
ATOM 5219 O O . ALA B 1 308 ? -0.111 -26.734 -12.992 1 98.06 308 ALA B O 1
ATOM 5220 N N . TYR B 1 309 ? 0.502 -26.922 -10.859 1 96.44 309 TYR B N 1
ATOM 5221 C CA . TYR B 1 309 ? 1.534 -27.906 -11.195 1 96.44 309 TYR B CA 1
ATOM 5222 C C . TYR B 1 309 ? 1.49 -29.094 -10.242 1 96.44 309 TYR B C 1
ATOM 5224 O O . TYR B 1 309 ? 0.796 -29.047 -9.219 1 96.44 309 TYR B O 1
ATOM 5232 N N . LYS B 1 310 ? 2.27 -30.125 -10.641 1 94.62 310 LYS B N 1
ATOM 5233 C CA . LYS B 1 310 ? 2.33 -31.359 -9.875 1 94.62 310 LYS B CA 1
ATOM 5234 C C . LYS B 1 310 ? 3.768 -31.688 -9.484 1 94.62 310 LYS B C 1
ATOM 5236 O O . LYS B 1 310 ? 4.703 -31.391 -10.227 1 94.62 310 LYS B O 1
ATOM 5241 N N . ARG B 1 311 ? 3.846 -32.25 -8.305 1 90.56 311 ARG B N 1
ATOM 5242 C CA . ARG B 1 311 ? 5.102 -32.906 -7.945 1 90.56 311 ARG B CA 1
ATOM 5243 C C . ARG B 1 311 ? 5.191 -34.312 -8.555 1 90.56 311 ARG B C 1
ATOM 5245 O O . ARG B 1 311 ? 4.219 -35.062 -8.539 1 90.56 311 ARG B O 1
ATOM 5252 N N . VAL B 1 312 ? 6.324 -34.562 -9.141 1 88.56 312 VAL B N 1
ATOM 5253 C CA . VAL B 1 312 ? 6.559 -35.875 -9.719 1 88.56 312 VAL B CA 1
ATOM 5254 C C . VAL B 1 312 ? 7.32 -36.75 -8.727 1 88.56 312 VAL B C 1
ATOM 5256 O O . VAL B 1 312 ? 8.523 -36.562 -8.531 1 88.56 312 VAL B O 1
ATOM 5259 N N . TYR B 1 313 ? 6.645 -37.688 -8.156 1 83.75 313 TYR B N 1
ATOM 5260 C CA . TYR B 1 313 ? 7.203 -38.5 -7.098 1 83.75 313 TYR B CA 1
ATOM 5261 C C . TYR B 1 313 ? 8.008 -39.656 -7.672 1 83.75 313 TYR B C 1
ATOM 5263 O O . TYR B 1 313 ? 7.672 -40.188 -8.734 1 83.75 313 TYR B O 1
ATOM 5271 N N . LYS B 1 314 ? 9.172 -39.906 -6.926 1 75.25 314 LYS B N 1
ATOM 5272 C CA . LYS B 1 314 ? 10.039 -41.031 -7.309 1 75.25 314 LYS B CA 1
ATOM 5273 C C . LYS B 1 314 ? 9.375 -42.375 -7.035 1 75.25 314 LYS B C 1
ATOM 5275 O O . LYS B 1 314 ? 8.648 -42.531 -6.051 1 75.25 314 LYS B O 1
ATOM 5280 N N . ARG B 1 315 ? 9.266 -43.156 -8.047 1 62.16 315 ARG B N 1
ATOM 5281 C CA . ARG B 1 315 ? 8.758 -44.531 -7.875 1 62.16 315 ARG B CA 1
ATOM 5282 C C . ARG B 1 315 ? 9.648 -45.344 -6.941 1 62.16 315 ARG B C 1
ATOM 5284 O O . ARG B 1 315 ? 10.859 -45.438 -7.156 1 62.16 315 ARG B O 1
ATOM 5291 N N . VAL B 1 316 ? 9.492 -45.125 -5.738 1 53.88 316 VAL B N 1
ATOM 5292 C CA . VAL B 1 316 ? 10.234 -46.062 -4.891 1 53.88 316 VAL B CA 1
ATOM 5293 C C . VAL B 1 316 ? 9.961 -47.5 -5.32 1 53.88 316 VAL B C 1
ATOM 5295 O O . VAL B 1 316 ? 8.805 -47.938 -5.371 1 53.88 316 VAL B O 1
ATOM 5298 N N . ARG B 1 317 ? 10.82 -47.969 -6.199 1 44.41 317 ARG B N 1
ATOM 5299 C CA . ARG B 1 317 ? 10.766 -49.438 -6.402 1 44.41 317 ARG B CA 1
ATOM 5300 C C . ARG B 1 317 ? 10.727 -50.156 -5.07 1 44.41 317 ARG B C 1
ATOM 5302 O O . ARG B 1 317 ? 11.656 -50.062 -4.27 1 44.41 317 ARG B O 1
ATOM 5309 N N . ILE B 1 318 ? 9.648 -50.094 -4.469 1 40.44 318 ILE B N 1
ATOM 5310 C CA . ILE B 1 318 ? 9.57 -51.031 -3.369 1 40.44 318 ILE B CA 1
ATOM 5311 C C . ILE B 1 318 ? 10.078 -52.406 -3.83 1 40.44 318 ILE B C 1
ATOM 5313 O O . ILE B 1 318 ? 9.477 -53.031 -4.695 1 40.44 318 ILE B O 1
ATOM 5317 N N . THR B 1 319 ? 11.328 -52.438 -4.059 1 38.34 319 THR B N 1
ATOM 5318 C CA . THR B 1 319 ? 11.82 -53.812 -4.145 1 38.34 319 THR B CA 1
ATOM 5319 C C . THR B 1 319 ? 11.367 -54.625 -2.938 1 38.34 319 THR B C 1
ATOM 5321 O O . THR B 1 319 ? 11.711 -54.312 -1.799 1 38.34 319 THR B O 1
ATOM 5324 N N . ARG B 1 320 ? 10.195 -55 -2.959 1 35.34 320 ARG B N 1
ATOM 5325 C CA . ARG B 1 320 ? 9.773 -56 -2.01 1 35.34 320 ARG B CA 1
ATOM 5326 C C . ARG B 1 320 ? 10.82 -57.094 -1.884 1 35.34 320 ARG B C 1
ATOM 5328 O O . ARG B 1 320 ? 11.023 -57.875 -2.814 1 35.34 320 ARG B O 1
ATOM 5335 N N . LEU B 1 321 ? 11.945 -56.719 -1.327 1 35.28 321 LEU B N 1
ATOM 5336 C CA . LEU B 1 321 ? 12.734 -57.875 -0.91 1 35.28 321 LEU B CA 1
ATOM 5337 C C . LEU B 1 321 ? 11.93 -58.781 0 1 35.28 321 LEU B C 1
ATOM 5339 O O . LEU B 1 321 ? 11.656 -58.438 1.151 1 35.28 321 LEU B O 1
ATOM 5343 N N . VAL B 1 322 ? 10.875 -59.312 -0.471 1 35.09 322 VAL B N 1
ATOM 5344 C CA . VAL B 1 322 ? 10.234 -60.438 0.202 1 35.09 322 VAL B CA 1
ATOM 5345 C C . VAL B 1 322 ? 11.273 -61.5 0.518 1 35.09 322 VAL B C 1
ATOM 5347 O O . VAL B 1 322 ? 11.852 -62.125 -0.392 1 35.09 322 VAL B O 1
ATOM 5350 N N . ARG B 1 323 ? 12.102 -61.188 1.504 1 33.69 323 ARG B N 1
ATOM 5351 C CA . ARG B 1 323 ? 12.844 -62.344 2.037 1 33.69 323 ARG B CA 1
ATOM 5352 C C . ARG B 1 323 ? 11.922 -63.531 2.312 1 33.69 323 ARG B C 1
ATOM 5354 O O . ARG B 1 323 ? 11.016 -63.438 3.141 1 33.69 323 ARG B O 1
ATOM 5361 N N . ARG B 1 324 ? 11.688 -64.375 1.366 1 33.31 324 ARG B N 1
ATOM 5362 C CA . ARG B 1 324 ? 11.141 -65.688 1.517 1 33.31 324 ARG B CA 1
ATOM 5363 C C . ARG B 1 324 ? 11.953 -66.5 2.512 1 33.31 324 ARG B C 1
ATOM 5365 O O . ARG B 1 324 ? 13.109 -66.875 2.248 1 33.31 324 ARG B O 1
ATOM 5372 N N . THR B 1 325 ? 11.891 -66.125 3.801 1 32.47 325 THR B N 1
ATOM 5373 C CA . THR B 1 325 ? 12.289 -67.188 4.703 1 32.47 325 THR B CA 1
ATOM 5374 C C . THR B 1 325 ? 11.609 -68.5 4.312 1 32.47 325 THR B C 1
ATOM 5376 O O . THR B 1 325 ? 10.383 -68.625 4.262 1 32.47 325 THR B O 1
ATOM 5379 N N . ASP B 1 326 ? 12.344 -69.312 3.525 1 29.58 326 ASP B N 1
ATOM 5380 C CA . ASP B 1 326 ? 12.07 -70.688 3.164 1 29.58 326 ASP B CA 1
ATOM 5381 C C . ASP B 1 326 ? 11.852 -71.562 4.41 1 29.58 326 ASP B C 1
ATOM 5383 O O . ASP B 1 326 ? 12.766 -71.75 5.211 1 29.58 326 ASP B O 1
ATOM 5387 N N . LEU B 1 327 ? 10.695 -71.562 5.094 1 31.89 327 LEU B N 1
ATOM 5388 C CA . LEU B 1 327 ? 10.289 -72.625 5.961 1 31.89 327 LEU B CA 1
ATOM 5389 C C . LEU B 1 327 ? 10.336 -73.938 5.215 1 31.89 327 LEU B C 1
ATOM 5391 O O . LEU B 1 327 ? 9.812 -75 5.695 1 31.89 327 LEU B O 1
ATOM 5395 N N . ASN B 1 328 ? 10.977 -74.312 4.238 1 24.52 328 ASN B N 1
ATOM 5396 C CA . ASN B 1 328 ? 11.016 -75.688 3.836 1 24.52 328 ASN B CA 1
ATOM 5397 C C . ASN B 1 328 ? 11.5 -76.562 4.973 1 24.52 328 ASN B C 1
ATOM 5399 O O . ASN B 1 328 ? 12.68 -76.562 5.316 1 24.52 328 ASN B O 1
ATOM 5403 N N . GLY B 1 329 ? 11.094 -76.875 6.066 1 26.08 329 GLY B N 1
ATOM 5404 C CA . GLY B 1 329 ? 10.617 -78.25 5.898 1 26.08 329 GLY B CA 1
ATOM 5405 C C . GLY B 1 329 ? 9.719 -78.375 4.691 1 26.08 329 GLY B C 1
ATOM 5406 O O . GLY B 1 329 ? 10.188 -78.75 3.602 1 26.08 329 GLY B O 1
ATOM 5407 N N . ARG B 1 330 ? 8.219 -78.688 4.812 1 25.98 330 ARG B N 1
ATOM 5408 C CA . ARG B 1 330 ? 7.41 -79.375 3.801 1 25.98 330 ARG B CA 1
ATOM 5409 C C . ARG B 1 330 ? 7.043 -78.438 2.674 1 25.98 330 ARG B C 1
ATOM 5411 O O . ARG B 1 330 ? 6.73 -78.875 1.562 1 25.98 330 ARG B O 1
ATOM 5418 N N . HIS B 1 331 ? 6.559 -77 3.066 1 23.44 331 HIS B N 1
ATOM 5419 C CA . HIS B 1 331 ? 5.461 -76.438 2.309 1 23.44 331 HIS B CA 1
ATOM 5420 C C . HIS B 1 331 ? 5.914 -76 0.921 1 23.44 331 HIS B C 1
ATOM 5422 O O . HIS B 1 331 ? 7.043 -75.562 0.753 1 23.44 331 HIS B O 1
ATOM 5428 N N . GLY B 1 332 ? 5.375 -76.5 -0.141 1 26.36 332 GLY B N 1
ATOM 5429 C CA . GLY B 1 332 ? 5.258 -76.5 -1.59 1 26.36 332 GLY B CA 1
ATOM 5430 C C . GLY B 1 332 ? 5.043 -75.062 -2.117 1 26.36 332 GLY B C 1
ATOM 5431 O O . GLY B 1 332 ? 4.684 -74.188 -1.36 1 26.36 332 GLY B O 1
ATOM 5432 N N . THR B 1 333 ? 5.512 -74.688 -3.318 1 24.41 333 THR B N 1
ATOM 5433 C CA . THR B 1 333 ? 5.617 -73.625 -4.266 1 24.41 333 THR B CA 1
ATOM 5434 C C . THR B 1 333 ? 4.266 -72.938 -4.453 1 24.41 333 THR B C 1
ATOM 5436 O O . THR B 1 333 ? 4.098 -72.125 -5.363 1 24.41 333 THR B O 1
ATOM 5439 N N . LEU B 1 334 ? 3.256 -72.938 -3.502 1 26.81 334 LEU B N 1
ATOM 5440 C CA . LEU B 1 334 ? 2.023 -72.562 -4.18 1 26.81 334 LEU B CA 1
ATOM 5441 C C . LEU B 1 334 ? 2.109 -71.125 -4.668 1 26.81 334 LEU B C 1
ATOM 5443 O O . LEU B 1 334 ? 2.695 -70.25 -4 1 26.81 334 LEU B O 1
ATOM 5447 N N . ARG B 1 335 ? 1.779 -70.812 -5.949 1 23.45 335 ARG B N 1
ATOM 5448 C CA . ARG B 1 335 ? 1.614 -69.625 -6.828 1 23.45 335 ARG B CA 1
ATOM 5449 C C . ARG B 1 335 ? 0.672 -68.625 -6.207 1 23.45 335 ARG B C 1
ATOM 5451 O O . ARG B 1 335 ? -0.54 -68.812 -6.148 1 23.45 335 ARG B O 1
ATOM 5458 N N . SER B 1 336 ? 1.1 -68 -5.047 1 21.66 336 SER B N 1
ATOM 5459 C CA . SER B 1 336 ? 0.129 -67.062 -4.449 1 21.66 336 SER B CA 1
ATOM 5460 C C . SER B 1 336 ? -0.237 -65.938 -5.414 1 21.66 336 SER B C 1
ATOM 5462 O O . SER B 1 336 ? 0.601 -65.5 -6.199 1 21.66 336 SER B O 1
ATOM 5464 N N . LYS B 1 337 ? -1.542 -65.625 -5.562 1 25.48 337 LYS B N 1
ATOM 5465 C CA . LYS B 1 337 ? -2.291 -64.688 -6.363 1 25.48 337 LYS B CA 1
ATOM 5466 C C . LYS B 1 337 ? -1.925 -63.25 -5.977 1 25.48 337 LYS B C 1
ATOM 5468 O O . LYS B 1 337 ? -1.407 -63.031 -4.887 1 25.48 337 LYS B O 1
ATOM 5473 N N . ALA B 1 338 ? -2.674 -62.094 -6.535 1 23.44 338 ALA B N 1
ATOM 5474 C CA . ALA B 1 338 ? -2.525 -60.688 -6.883 1 23.44 338 ALA B CA 1
ATOM 5475 C C . ALA B 1 338 ? -2.357 -59.812 -5.633 1 23.44 338 ALA B C 1
ATOM 5477 O O . ALA B 1 338 ? -2.537 -60.312 -4.512 1 23.44 338 ALA B O 1
ATOM 5478 N N . GLY B 1 339 ? -2.852 -58.469 -5.676 1 21.91 339 GLY B N 1
ATOM 5479 C CA . GLY B 1 339 ? -2.588 -57.031 -5.512 1 21.91 339 GLY B CA 1
ATOM 5480 C C . GLY B 1 339 ? -2.967 -56.531 -4.137 1 21.91 339 GLY B C 1
ATOM 5481 O O . GLY B 1 339 ? -3.842 -55.656 -4.012 1 21.91 339 GLY B O 1
ATOM 5482 N N . GLU B 1 340 ? -2.852 -57.188 -3.053 1 23.19 340 GLU B N 1
ATOM 5483 C CA . GLU B 1 340 ? -3.518 -56.562 -1.921 1 23.19 340 GLU B CA 1
ATOM 5484 C C . GLU B 1 340 ? -2.732 -55.344 -1.425 1 23.19 340 GLU B C 1
ATOM 5486 O O . GLU B 1 340 ? -1.54 -55.438 -1.13 1 23.19 340 GLU B O 1
ATOM 5491 N N . ARG B 1 341 ? -3.238 -54.031 -1.666 1 22.7 341 ARG B N 1
ATOM 5492 C CA . ARG B 1 341 ? -2.811 -52.688 -1.3 1 22.7 341 ARG B CA 1
ATOM 5493 C C . ARG B 1 341 ? -2.861 -52.5 0.211 1 22.7 341 ARG B C 1
ATOM 5495 O O . ARG B 1 341 ? -3.908 -52.688 0.833 1 22.7 341 ARG B O 1
ATOM 5502 N N . PHE B 1 342 ? -1.928 -52.844 0.942 1 22.81 342 PHE B N 1
ATOM 5503 C CA . PHE B 1 342 ? -1.924 -52.594 2.379 1 22.81 342 PHE B CA 1
ATOM 5504 C C . PHE B 1 342 ? -1.804 -51.094 2.662 1 22.81 342 PHE B C 1
ATOM 5506 O O . PHE B 1 342 ? -0.9 -50.438 2.15 1 22.81 342 PHE B O 1
ATOM 5513 N N . TRP B 1 343 ? -2.936 -50.438 3.049 1 22.06 343 TRP B N 1
ATOM 5514 C CA . TRP B 1 343 ? -3.076 -49.062 3.541 1 22.06 343 TRP B CA 1
ATOM 5515 C C . TRP B 1 343 ? -2.418 -48.906 4.906 1 22.06 343 TRP B C 1
ATOM 5517 O O . TRP B 1 343 ? -2.74 -49.625 5.844 1 22.06 343 TRP B O 1
ATOM 5527 N N . CYS B 1 344 ? -1.188 -48.625 5.082 1 22.38 344 CYS B N 1
ATOM 5528 C CA . CYS B 1 344 ? -0.478 -48.312 6.32 1 22.38 344 CYS B CA 1
ATOM 5529 C C . CYS B 1 344 ? -1.162 -47.188 7.078 1 22.38 344 CYS B C 1
ATOM 5531 O O . CYS B 1 344 ? -1.262 -46.062 6.574 1 22.38 344 CYS B O 1
ATOM 5533 N N . CYS B 1 345 ? -2.131 -47.406 7.902 1 23.89 345 CYS B N 1
ATOM 5534 C CA . CYS B 1 345 ? -2.799 -46.531 8.867 1 23.89 345 CYS B CA 1
ATOM 5535 C C . CYS B 1 345 ? -1.82 -46.031 9.922 1 23.89 345 CYS B C 1
ATOM 5537 O O . CYS B 1 345 ? -1.382 -46.812 10.781 1 23.89 345 CYS B O 1
ATOM 5539 N N . TRP B 1 346 ? -0.875 -45.188 9.656 1 21.14 346 TRP B N 1
ATOM 5540 C CA . TRP B 1 346 ? -0.028 -44.625 10.695 1 21.14 346 TRP B CA 1
ATOM 5541 C C . TRP B 1 346 ? -0.868 -43.875 11.742 1 21.14 346 TRP B C 1
ATOM 5543 O O . TRP B 1 346 ? -1.565 -42.938 11.422 1 21.14 346 TRP B O 1
ATOM 5553 N N . LYS B 1 347 ? -1.451 -44.531 12.695 1 23.89 347 LYS B N 1
ATOM 5554 C CA . LYS B 1 347 ? -2.094 -44 13.891 1 23.89 347 LYS B CA 1
ATOM 5555 C C . LYS B 1 347 ? -1.115 -43.156 14.703 1 23.89 347 LYS B C 1
ATOM 5557 O O . LYS B 1 347 ? -0.143 -43.688 15.25 1 23.89 347 LYS B O 1
ATOM 5562 N N . VAL B 1 348 ? -0.883 -41.906 14.352 1 22.25 348 VAL B N 1
ATOM 5563 C CA . VAL B 1 348 ? -0.149 -41 15.211 1 22.25 348 VAL B CA 1
ATOM 5564 C C . VAL B 1 348 ? -0.878 -40.844 16.547 1 22.25 348 VAL B C 1
ATOM 5566 O O . VAL B 1 348 ? -2.059 -40.469 16.578 1 22.25 348 VAL B O 1
ATOM 5569 N N . LEU B 1 349 ? -0.551 -41.594 17.516 1 24.8 349 LEU B N 1
ATOM 5570 C CA . LEU B 1 349 ? -0.947 -41.562 18.922 1 24.8 349 LEU B CA 1
ATOM 5571 C C . LEU B 1 349 ? -0.788 -40.156 19.5 1 24.8 349 LEU B C 1
ATOM 5573 O O . LEU B 1 349 ? 0.264 -39.531 19.344 1 24.8 349 LEU B O 1
ATOM 5577 N N . SER B 1 350 ? -1.976 -39.469 19.688 1 22.81 350 SER B N 1
ATOM 5578 C CA . SER B 1 350 ? -2.215 -38.188 20.344 1 22.81 350 SER B CA 1
ATOM 5579 C C . SER B 1 350 ? -1.702 -38.188 21.781 1 22.81 350 SER B C 1
ATOM 5581 O O . SER B 1 350 ? -1.966 -39.156 22.531 1 22.81 350 SER B O 1
ATOM 5583 N N . PRO B 1 351 ? -0.536 -37.562 22.016 1 26.59 351 PRO B N 1
ATOM 5584 C CA . PRO B 1 351 ? -0.066 -37.5 23.406 1 26.59 351 PRO B CA 1
ATOM 5585 C C . PRO B 1 351 ? -1.158 -37.062 24.375 1 26.59 351 PRO B C 1
ATOM 5587 O O . PRO B 1 351 ? -2.111 -36.406 23.984 1 26.59 351 PRO B O 1
ATOM 5590 N N . ARG B 1 352 ? -1.412 -37.781 25.438 1 24.03 352 ARG B N 1
ATOM 5591 C CA . ARG B 1 352 ? -2.318 -37.594 26.562 1 24.03 352 ARG B CA 1
ATOM 5592 C C . ARG B 1 352 ? -2.164 -36.188 27.172 1 24.03 352 ARG B C 1
ATOM 5594 O O . ARG B 1 352 ? -1.061 -35.781 27.531 1 24.03 352 ARG B O 1
ATOM 5601 N N . ARG B 1 353 ? -2.955 -35.25 26.672 1 18.62 353 ARG B N 1
ATOM 5602 C CA . ARG B 1 353 ? -3.105 -34.031 27.453 1 18.62 353 ARG B CA 1
ATOM 5603 C C . ARG B 1 353 ? -3.482 -34.375 28.906 1 18.62 353 ARG B C 1
ATOM 5605 O O . ARG B 1 353 ? -4.32 -35.25 29.141 1 18.62 353 ARG B O 1
ATOM 5612 N N . LYS B 1 354 ? -2.545 -34 29.812 1 22.7 354 LYS B N 1
ATOM 5613 C CA . LYS B 1 354 ? -2.818 -33.875 31.234 1 22.7 354 LYS B CA 1
ATOM 5614 C C . LYS B 1 354 ? -4.164 -33.188 31.469 1 22.7 354 LYS B C 1
ATOM 5616 O O . LYS B 1 354 ? -4.57 -32.312 30.703 1 22.7 354 LYS B O 1
ATOM 5621 N N . SER B 1 355 ? -5.016 -33.688 32.375 1 20.97 355 SER B N 1
ATOM 5622 C CA . SER B 1 355 ? -6.082 -33.125 33.188 1 20.97 355 SER B CA 1
ATOM 5623 C C . SER B 1 355 ? -5.652 -31.781 33.781 1 20.97 355 SER B C 1
ATOM 5625 O O . SER B 1 355 ? -4.512 -31.625 34.219 1 20.97 355 SER B O 1
#

Foldseek 3Di:
DDDDPPPPPPPPPPPDDDDDPDPDDDFDPPDDADPVRADPLQKAWAWCCVPPQVNVLVQLQQFVAQQVLALDDPLRPRRPFFRGKGFDTKIFIGHVVLVSLQVVVVSVLLNVCSQCVQPQAEDDFDPSLVVSQCSDPDDADRSQRKDKWKAFAELLCVVVCSSPNDDLQPDDDDQQFRFGKTHSHVRQNVSHYDWDFAADDPPDSNNVVCVRRADPVRHDPGRWIKMFIKTFRQGAEFEDARSFAGPPPDPPHGQDPDPPDRFGDWDPPRPDTDGGAWYWYQYDPCRSSNIMIGGHDRSRMGGTMMTIMHGHGDPPPPPPPVPPPQPDHPSPPPPDDDDDDDDPPPPPDDPDPDD/DDPPPPPPPPDPPPDDDDDDPDPDDDFDPPDDADPVRADPLQKAKAWCCVPPQVNVLVQLQQF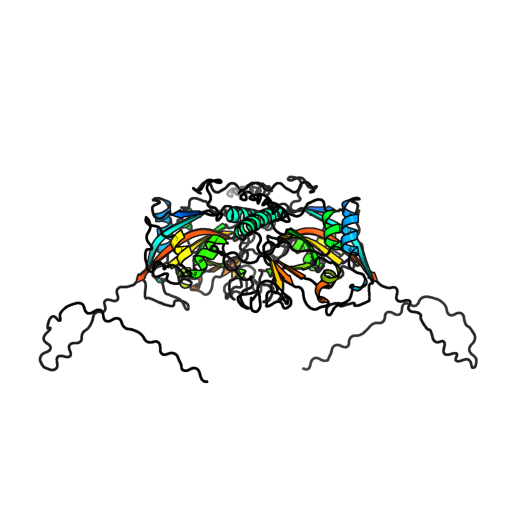VAQQVLAQDDPLRPRRPFFRGKGFDTKIFIGHVVLVVLQVVVVSVLLNVCSQCVQVQAEDDFDPSLVVSQCSDPDDADRSQNKDKWKAFAELLCVVVCSSPNDDLCPDDDDQQFRFGKTHSHVRQNVSHYDWDFAADDPPDSNNVVCVRGADPVRHDPGRWIKMFIKTFRQGAEFEDARSFAGPPPDPPHGQAPDPPDRFGDWDPPRPDTDGGAWYWHQYDPCRSSNIMIGGHDRSRMGGTMMTIMHGHGDPPPCPPPVPPPPPPPPDDPPPDDDDDPPDPPPPPDDPDDDD

Secondary structure (DSSP, 8-state):
-PPP-------------------B-PPPTT--S-GGG--TTS-EEEE-TT-TTHHHHHHHHHHTS-GGGTT-STT-TTTTTEEEEEEEEEEEEE-HHHHHHHHHHHHHHHHHHHHHTSTT------HHHHHHHTTSSSPP-GGGTEEEEEEE--HHHHHHHHHH---GGG---BTTBSSEEEBSSHHHHHTT---B-SPPPTTSTTHHHHHHH-BTTB---SSBEEEEEEEEE--SEEEESSSSBBSSS-TT-BSBS-SS--SBPBPTT-SS--B--EEEE--STTGGGG-EEEE--GGGEEEEEEEEEEEEE--------------SS--------------------------/-PPP-----------PPP-----B-PPPTT--S-GGG--TTS-EEEE-TT-TTHHHHHHHHHHTS-GGGTT-STT-TTTTTEEEEEEEEEEEEE-HHHHHHHHHHHHHHHHHHHHHTSTT------HHHHHHHTTSSSPP-GGGTEEEEEEEE-HHHHHHHHHH---GGG---BTTBSSEEEBSSHHHHHTT---B-S---TTSTTHHHHHHH-BTTB---SSBEEEEEEEEE--SEEEESSSSBBSSS-TT-BSBS-SS--SBPBPTT-SS--B--EEEE--SGGGGGG-EEEE--GGGEEEEEEEEEEEEE---------------SS-------------------------

Nearest PDB structures (foldseek):
  5aku-assembly1_A  TM=7.734E-01  e=3.959E-13  Homo sapiens
  4bj9-assembly2_B  TM=7.701E-01  e=3.725E-13  Homo sapiens
  3p0p-assembly2_C  TM=7.785E-01  e=7.277E-13  Homo sapiens
  5owt-assembly1_A  TM=7.873E-01  e=1.927E-12  Homo sapiens
  4l6z-assembly1_A  TM=6.534E-01  e=1.210E-10  Homo sapiens

Organism: Polarella glacialis (NCBI:txid89957)

Sequence (710 aa):
MPPSKGENGAQPHCKRPKPSPVIASALPVYWSTAPDQFPSQGWALVNVTGNPFLFPVLQRCVAATQQDWLGQGRDASEAGAYSALQLAAAWRIENPQRWKTFCAARDEVAVDMYRTRNLSGHLSLRTDWSNITAAFPAASDLSINEVLLAHGTTSGTVLAILAGGLNARLSNSGLFGHGTYFCDNLGKADQYTNEDPQFSSSGSPLHELHKRLYRQALPHPTRVRYMFLCRVVLGEFLRTRDGYTSVDHGDGFIVHASDEERELVEIPGISLPVRFHSLIAETGDLIKRYREVVQFHDARILPEYLLAYKRVYKRVRITRLVRRTDLNGRHGTLRSKAGERFWCCWKVLSPRRKSMPPSKGENGAQPHCKRPKPSPVIASALPVYWSTAPDQFPSQGWALVNVTGNPFLFPVLQRCVAATQQDWLGQGRDASEAGAYSALQLAAAWRIENPQRWKTFCAARDEVAVDMYRTRNLSGHLSLRTDWSNITAAFPAASDLSINEVLLAHGTTSGTVLAILAGGLNARLSNSGLFGHGTYFCDNLGKADQYTNEDPQFSSSGSPLHELHKRLYRQALPHPTRVRYMFLCRVVLGEFLRTRDGYTSVDHGDGFIVHASDEERELVEIPGISLPVRFHSLIAETGDLIKRYREVVQFHDARILPEYLLAYKRVYKRVRITRLVRRTDLNGRHGTLRSKAGERFWCCWKVLSPRRKS

InterPro domains:
  IPR012317 Poly(ADP-ribose) polymerase, catalytic domain [PF00644] (85-310)
  IPR051712 Mono-ADP-ribosyltransferase and antiviral protein [PTHR45740] (92-310)

Radius of gyration: 31.81 Å; Cα contacts (8 Å, |Δi|>4): 1225; chains: 2; bounding box: 125×129×90 Å

Solvent-accessible surface area (backbone atoms only — not comparable to full-atom values): 41052 Å² total; per-residue (Å²): 133,79,84,78,80,76,78,77,74,74,71,78,78,75,76,74,76,75,83,69,86,77,52,59,59,75,75,66,83,85,59,83,75,49,86,90,64,53,48,94,84,53,43,44,76,41,78,30,60,80,36,83,70,58,32,59,49,54,38,46,53,45,47,62,30,57,50,86,47,33,35,55,58,96,69,33,88,56,54,70,44,33,56,45,48,42,66,74,41,36,28,40,47,46,40,64,54,56,47,44,29,26,50,29,38,50,51,47,40,41,53,50,33,62,74,58,65,48,75,59,58,71,81,81,67,48,66,71,46,50,59,50,55,65,71,44,90,65,79,65,54,62,87,32,35,29,43,74,30,29,34,39,33,40,63,86,49,47,53,42,32,71,66,66,44,69,57,24,44,65,33,55,90,40,89,74,44,48,29,38,66,29,17,70,43,43,45,67,25,53,58,50,36,38,76,42,57,57,78,54,55,89,87,42,90,51,21,66,46,40,61,73,71,30,45,90,95,39,64,66,82,43,49,25,30,42,34,34,38,24,43,33,53,29,39,43,48,42,41,20,52,75,55,46,39,30,68,83,70,42,89,81,33,51,42,42,80,41,93,61,32,58,44,54,31,63,48,82,95,46,93,66,62,42,56,43,48,23,40,36,38,41,40,68,91,77,5,80,75,63,42,35,37,34,38,60,53,46,48,36,48,39,70,39,33,43,36,33,27,28,74,39,62,62,77,69,73,70,68,73,73,69,74,70,77,46,72,74,26,84,58,67,76,73,82,76,79,86,80,84,80,79,82,81,77,78,77,79,77,75,78,80,74,82,131,134,81,82,78,82,75,78,76,72,73,72,76,75,76,75,74,75,75,84,70,88,76,51,58,60,76,76,67,84,84,58,81,74,50,88,88,63,54,48,94,84,53,44,44,76,43,77,32,60,81,37,83,70,60,32,60,48,53,38,47,54,45,47,62,32,54,48,86,46,32,35,56,59,95,69,32,86,52,54,70,46,33,55,45,47,42,67,73,41,37,29,39,47,46,39,63,53,55,49,46,30,27,50,30,37,51,51,47,41,43,53,50,30,62,75,57,65,49,75,58,57,72,82,80,66,49,66,71,45,50,59,49,56,64,70,43,90,68,78,64,52,63,88,33,35,31,42,76,30,30,33,39,33,41,62,86,48,47,54,42,33,72,65,65,43,68,57,23,43,64,33,52,90,40,89,72,44,50,27,38,66,28,17,71,43,43,44,68,24,52,57,51,37,39,76,42,57,60,79,52,55,89,86,42,91,51,20,66,47,39,61,72,70,31,45,91,95,39,64,68,83,42,50,25,31,40,36,34,39,24,41,34,53,32,39,44,49,43,40,20,55,74,55,47,37,31,68,81,72,41,91,80,33,50,42,44,82,42,95,62,33,57,44,53,31,64,46,81,94,46,93,67,59,44,56,44,48,23,40,36,38,44,38,69,92,76,6,83,75,62,41,34,36,35,40,59,54,47,48,36,46,39,71,39,31,44,36,33,26,31,74,40,61,63,77,69,74,71,68,72,74,70,74,73,77,76,67,63,77,84,77,71,82,76,82,76,80,89,82,81,80,78,81,81,76,80,76,77,78,75,76,80,76,80,130

pLDDT: mean 76.92, std 24.04, range [18.62, 98.44]